Protein AF-0000000068314514 (afdb_homodimer)

Organism: Vitis vinifera (NCBI:txid29760)

Secondary structure (DSSP, 8-state):
-HHHHHHHHHHHHHHTT-SSEEE-HHHHHHHHHHTTT-PPP--TTTTS-S---SSHHHHHHHHHHHHS----TTSTT--HHHHHHHHHHHHHH-TTTT-HHHHTT--HHHHHHHHT-SSPPTTHHHHHHHHHHHHHHHHHHSTT-HHHHHHTTTT-HHHHHHHHHHH-GGG--EEEETTEEEE--HHHHHHHHHHHHHTTTSGGG--TTGGG------SSHHHHHHHTTSEEE-HHHHHHHHTT-B--TTSHHHHHHHHHHHHHHHHHHHHHHHHHSS---HHHHHHHHHHHHHT-TT----B---S--/-HHHHHHHHHHHHHHTT-SSEEE-HHHHHHHHHHTTT-PPP--TTTTS-S---SSHHHHHHHHHHHHS----TTSTT--HHHHHHHHHHHHHH-TTTT-HHHHTT--HHHHHHHHT-SSPPTTHHHHHHHHHHHHHHHHHHSTT-HHHHHHTTTT-HHHHHHHHHHH-GGG--EEEETTEEEE--HHHHHHHHHHHHHTTTSGGG--TTGGG------SSHHHHHHHTTSEEE-HHHHHHHHTT-B--TTSHHHHHHHHHHHHHHHHHHHHHHHHHSS---HHHHHHHHHHHHHT-TT----B---S--

Nearest PDB structures (foldseek):
  7u1o-assembly1_A  TM=9.481E-01  e=1.612E-25  Sphaerobacter thermophilus DSM 20745
  7ulc-assembly1_A  TM=9.510E-01  e=1.864E-25  Sphaerobacter thermophilus DSM 20745
  7u5a-assembly2_B  TM=9.471E-01  e=8.809E-25  Sphaerobacter thermophilus DSM 20745
  7ugk-assembly1_A  TM=9.387E-01  e=2.065E-23  Homo sapiens
  8e73-assembly1_5M  TM=1.475E-01  e=2.859E+00  Vigna radiata

Sequence (618 aa):
MAAMDDVRASSAWVAARSAHVVVDSSGIEKAVEEIQDSIPKVKWDFEGIHYFDNGPLTVQYLFVLDALNFCFWPDKDLSYDHLALGLKEALQNDKSVFDSDRLQKITGPQLRELLKWPRPLPLENERVRLLHEVGLELERSFEGKASKLVESCGKSAANLVALVTRHFPGFRDHSVYKGHQVFLYKRAQIFAADLWGAFEGQGYGEFNDISSITIFADYIVPAVLRQLGVLRYSSDLASIIEANREIGSGSEEEVELRACSIYAVEKMRELLSKKSGNQVLSVELDLWLWSFGIQCQSLQHHRTLSIYYMAAMDDVRASSAWVAARSAHVVVDSSGIEKAVEEIQDSIPKVKWDFEGIHYFDNGPLTVQYLFVLDALNFCFWPDKDLSYDHLALGLKEALQNDKSVFDSDRLQKITGPQLRELLKWPRPLPLENERVRLLHEVGLELERSFEGKASKLVESCGKSAANLVALVTRHFPGFRDHSVYKGHQVFLYKRAQIFAADLWGAFEGQGYGEFNDISSITIFADYIVPAVLRQLGVLRYSSDLASIIEANREIGSGSEEEVELRACSIYAVEKMRELLSKKSGNQVLSVELDLWLWSFGIQCQSLQHHRTLSIYY

Solvent-accessible surface area (backbone atoms only — not comparable to full-atom values): 31736 Å² total; per-residue (Å²): 91,67,55,41,50,42,27,55,52,32,13,43,55,44,48,76,66,44,82,45,40,41,72,34,68,67,20,39,52,50,48,48,56,68,42,66,73,45,77,70,86,68,63,75,64,71,82,68,45,65,62,76,73,91,46,56,66,33,43,39,48,45,51,55,49,37,66,55,57,37,38,42,76,86,39,87,88,49,46,70,64,52,54,41,35,17,52,30,52,38,39,74,75,32,83,60,62,76,34,18,75,47,28,50,64,53,43,59,69,55,51,25,57,50,41,72,42,95,58,88,53,67,61,34,69,54,46,35,51,44,37,23,49,51,11,51,44,24,45,75,74,26,83,34,32,50,43,50,53,57,64,69,25,72,41,28,37,35,39,39,33,44,50,44,38,37,69,35,71,80,35,56,36,57,42,48,55,96,35,34,76,32,43,61,29,24,39,33,46,46,40,47,49,49,36,22,43,73,43,68,50,35,80,91,13,32,42,82,35,57,70,56,43,60,46,58,53,42,50,47,43,44,34,39,34,35,73,55,41,25,34,45,63,32,71,66,54,45,50,36,31,75,66,68,40,76,46,58,47,41,34,69,62,48,47,32,45,27,25,32,39,40,40,45,50,53,51,42,38,53,51,44,20,67,73,56,72,43,92,61,46,36,56,55,52,36,51,37,43,39,57,54,30,76,68,38,83,81,65,66,41,64,41,49,59,37,66,51,48,91,67,56,41,50,42,26,52,53,32,13,42,54,42,48,75,66,45,81,45,41,42,73,35,67,69,20,36,52,50,46,48,57,70,42,65,73,44,79,68,88,68,62,75,62,73,82,67,45,67,65,78,72,91,45,58,65,32,43,38,49,46,51,53,49,38,66,56,56,35,38,42,78,86,39,88,85,50,44,70,63,50,54,41,34,17,52,28,52,41,40,73,75,31,83,60,62,77,34,19,75,47,26,50,64,54,44,58,68,55,50,24,57,51,41,71,42,94,58,87,53,68,62,34,71,54,45,35,51,42,36,23,49,51,12,50,42,25,43,73,75,26,83,35,32,52,44,49,52,57,64,68,26,73,39,27,36,34,38,39,32,44,50,43,38,38,68,35,71,79,36,57,37,56,42,47,56,95,36,35,75,34,41,62,28,21,40,33,45,46,41,47,50,50,34,23,44,75,43,68,47,34,81,91,12,32,41,82,37,57,70,56,43,60,46,57,53,43,52,46,45,44,35,39,34,37,74,56,41,26,34,45,63,32,72,66,55,45,52,38,32,75,65,67,40,77,44,58,45,43,34,69,64,49,48,32,47,30,26,31,42,41,38,45,49,52,52,42,37,52,53,46,21,64,74,57,72,43,93,59,47,38,56,54,52,35,52,37,44,40,56,55,30,76,70,37,84,79,65,66,40,64,42,50,61,38,67,50,50

Foldseek 3Di:
DPQLVQQQVQLVVLQVVADFKHFDPVLLVQLLVVCVLDQDFDALCNVVQAAADLDQLSLLLLLLLLLQPDAQVVPVVGDSSLSRNLSNVLCVVPVCCLFLVNLLPQAQVNSCVSSVHDDGGQPSVSSSVSSNQLSVLCVVPPVRTSLSLLVVQVQALSSSLVSCVVRGVLQQPWAADPNDIHGQSQSSLVSLLSLCRSNVCDDSNPHPPNQSRFARQGFQLLLLCVVSVRMDGDPVLVVCQVVQHADEPRDSSSSNSRSVSRNSLVVSQVVSCVVNVDHDGNSRVNVSSNVVRVVDPPRTTHHYRDSND/DVQLVQQQVQLVVLQVVADFKHFDPVLLVQLLVVCVLDQDFDALCNVVQAAADLDQLSLLLLLLLLLQPDAQVVPVVGDSSLSRNLSNVLCVVPVCCLFLVNLLPQAQVNSCVSSVHDDGGQPSVSSSVSSNLLSVLCVVPPVRTSLSLLVVQVQALSSSLVSCVVRRVLQQPWAADPNDIHGQSQSSLVSLLSLCRSNVCDDSNPHPPNQSRFARQGFQLLLLCVVSVRMDGDPVLVVCQVVQHADEPRDSSSSNSRSVSRNSLVVSQVVSCVVNVDHDGNSRVNVSSNVVRVVDPPRTTHHYRDSND

pLDDT: mean 96.1, std 5.45, range [53.91, 98.94]

InterPro domains:
  IPR019438 Queuosine salvage protein family [PF10343] (50-309)
  IPR019438 Queuosine salvage protein family [PTHR21314] (2-309)

Structure (mmCIF, N/CA/C/O backbone):
data_AF-0000000068314514-model_v1
#
loop_
_entity.id
_entity.type
_entity.pdbx_description
1 polymer "Queuosine 5'-phosphate N-glycosylase/hydrolase"
#
loop_
_atom_site.group_PDB
_atom_site.id
_atom_site.type_symbol
_atom_site.label_atom_id
_atom_site.label_alt_id
_atom_site.label_comp_id
_atom_site.label_asym_id
_atom_site.label_entity_id
_atom_site.label_seq_id
_atom_site.pdbx_PDB_ins_code
_atom_site.Cartn_x
_atom_site.Cartn_y
_atom_site.Cartn_z
_atom_site.occupancy
_atom_site.B_iso_or_equiv
_atom_site.auth_seq_id
_atom_site.auth_comp_id
_atom_site.auth_asym_id
_atom_site.auth_atom_id
_atom_site.pdbx_PDB_model_num
ATOM 1 N N . MET A 1 1 ? 12.133 12.945 -6.594 1 54.38 1 MET A N 1
ATOM 2 C CA . MET A 1 1 ? 11.133 13.617 -7.414 1 54.38 1 MET A CA 1
ATOM 3 C C . MET A 1 1 ? 10.039 12.648 -7.844 1 54.38 1 MET A C 1
ATOM 5 O O . MET A 1 1 ? 8.852 12.961 -7.762 1 54.38 1 MET A O 1
ATOM 9 N N . ALA A 1 2 ? 10.32 11.453 -7.82 1 74.44 2 ALA A N 1
ATOM 10 C CA . ALA A 1 2 ? 9.398 10.508 -8.453 1 74.44 2 ALA A CA 1
ATOM 11 C C . ALA A 1 2 ? 8.227 10.188 -7.543 1 74.44 2 ALA A C 1
ATOM 13 O O . ALA A 1 2 ? 7.07 10.203 -7.977 1 74.44 2 ALA A O 1
ATOM 14 N N . ALA A 1 3 ? 8.43 10.242 -6.277 1 86.25 3 ALA A N 1
ATOM 15 C CA . ALA A 1 3 ? 7.352 9.844 -5.371 1 86.25 3 ALA A CA 1
ATOM 16 C C . ALA A 1 3 ? 6.281 10.93 -5.281 1 86.25 3 ALA A C 1
ATOM 18 O O . ALA A 1 3 ? 5.086 10.633 -5.336 1 86.25 3 ALA A O 1
ATOM 19 N N . MET A 1 4 ? 6.715 12.125 -5.195 1 96.31 4 MET A N 1
ATOM 20 C CA . MET A 1 4 ? 5.758 13.219 -5.031 1 96.31 4 MET A CA 1
ATOM 21 C C . MET A 1 4 ? 5.055 13.523 -6.352 1 96.31 4 MET A C 1
ATOM 23 O O . MET A 1 4 ? 3.902 13.961 -6.359 1 96.31 4 MET A O 1
ATOM 27 N N . ASP A 1 5 ? 5.758 13.258 -7.492 1 96.19 5 ASP A N 1
ATOM 28 C CA . ASP A 1 5 ? 5.098 13.359 -8.789 1 96.19 5 ASP A CA 1
ATOM 29 C C . ASP A 1 5 ? 3.943 12.359 -8.891 1 96.19 5 ASP A C 1
ATOM 31 O O . ASP A 1 5 ? 2.891 12.68 -9.453 1 96.19 5 ASP A O 1
ATOM 35 N N . ASP A 1 6 ? 4.164 11.203 -8.359 1 96.94 6 ASP A N 1
ATOM 36 C CA . ASP A 1 6 ? 3.123 10.188 -8.359 1 96.94 6 ASP A CA 1
ATOM 37 C C . ASP A 1 6 ? 1.922 10.625 -7.527 1 96.94 6 ASP A C 1
ATOM 39 O O . ASP A 1 6 ? 0.774 10.375 -7.902 1 96.94 6 ASP A O 1
ATOM 43 N N . VAL A 1 7 ? 2.189 11.281 -6.402 1 98.56 7 VAL A N 1
ATOM 44 C CA . VAL A 1 7 ? 1.116 11.766 -5.543 1 98.56 7 VAL A CA 1
ATOM 45 C C . VAL A 1 7 ? 0.26 12.773 -6.301 1 98.56 7 VAL A C 1
ATOM 47 O O . VAL A 1 7 ? -0.966 12.648 -6.352 1 98.56 7 VAL A O 1
ATOM 50 N N . ARG A 1 8 ? 0.883 13.734 -6.926 1 98.25 8 ARG A N 1
ATOM 51 C CA . ARG A 1 8 ? 0.164 14.781 -7.645 1 98.25 8 ARG A CA 1
ATOM 52 C C . ARG A 1 8 ? -0.584 14.211 -8.844 1 98.25 8 ARG A C 1
ATOM 54 O O . ARG A 1 8 ? -1.76 14.516 -9.055 1 98.25 8 ARG A O 1
ATOM 61 N N . ALA A 1 9 ? 0.102 13.383 -9.609 1 98 9 ALA A N 1
ATOM 62 C CA . ALA A 1 9 ? -0.474 12.859 -10.844 1 98 9 ALA A CA 1
ATOM 63 C C . ALA A 1 9 ? -1.658 11.945 -10.555 1 98 9 ALA A C 1
ATOM 65 O O . ALA A 1 9 ? -2.688 12.016 -11.234 1 98 9 ALA A O 1
ATOM 66 N N . SER A 1 10 ? -1.53 11.055 -9.578 1 98.56 10 SER A N 1
ATOM 67 C CA . SER A 1 10 ? -2.617 10.125 -9.281 1 98.56 10 SER A CA 1
ATOM 68 C C . SER A 1 10 ? -3.791 10.836 -8.625 1 98.56 10 SER A C 1
ATOM 70 O O . SER A 1 10 ? -4.949 10.477 -8.852 1 98.56 10 SER A O 1
ATOM 72 N N . SER A 1 11 ? -3.51 11.852 -7.793 1 98.75 11 SER A N 1
ATOM 73 C CA . SER A 1 11 ? -4.594 12.633 -7.199 1 98.75 11 SER A CA 1
ATOM 74 C C . SER A 1 11 ? -5.379 13.383 -8.266 1 98.75 11 SER A C 1
ATOM 76 O O . SER A 1 11 ? -6.609 13.445 -8.211 1 98.75 11 SER A O 1
ATOM 78 N N . ALA A 1 12 ? -4.664 13.977 -9.188 1 98.69 12 ALA A N 1
ATOM 79 C CA . ALA A 1 12 ? -5.32 14.672 -10.297 1 98.69 12 ALA A CA 1
ATOM 80 C C . ALA A 1 12 ? -6.156 13.703 -11.125 1 98.69 12 ALA A C 1
ATOM 82 O O . ALA A 1 12 ? -7.246 14.055 -11.586 1 98.69 12 ALA A O 1
ATOM 83 N N . TRP A 1 13 ? -5.648 12.547 -11.359 1 98.62 13 TRP A N 1
ATOM 84 C CA . TRP A 1 13 ? -6.367 11.516 -12.109 1 98.62 13 TRP A CA 1
ATOM 85 C C . TRP A 1 13 ? -7.684 11.164 -11.422 1 98.62 13 TRP A C 1
ATOM 87 O O . TRP A 1 13 ? -8.719 11.047 -12.086 1 98.62 13 TRP A O 1
ATOM 97 N N . VAL A 1 14 ? -7.668 11.016 -10.125 1 98.81 14 VAL A N 1
ATOM 98 C CA . VAL A 1 14 ? -8.867 10.711 -9.352 1 98.81 14 VAL A CA 1
ATOM 99 C C . VAL A 1 14 ? -9.852 11.883 -9.438 1 98.81 14 VAL A C 1
ATOM 101 O O . VAL A 1 14 ? -11.039 11.68 -9.688 1 98.81 14 VAL A O 1
ATOM 104 N N . ALA A 1 15 ? -9.328 13.07 -9.258 1 98.81 15 ALA A N 1
ATOM 105 C CA . ALA A 1 15 ? -10.18 14.258 -9.258 1 98.81 15 ALA A CA 1
ATOM 106 C C . ALA A 1 15 ? -10.938 14.383 -10.578 1 98.81 15 ALA A C 1
ATOM 108 O O . ALA A 1 15 ? -12.078 14.844 -10.602 1 98.81 15 ALA A O 1
ATOM 109 N N . ALA A 1 16 ? -10.328 13.984 -11.648 1 98.56 16 ALA A N 1
ATOM 110 C CA . ALA A 1 16 ? -10.93 14.094 -12.977 1 98.56 16 ALA A CA 1
ATOM 111 C C . ALA A 1 16 ? -12 13.031 -13.18 1 98.56 16 ALA A C 1
ATOM 113 O O . ALA A 1 16 ? -12.805 13.117 -14.117 1 98.56 16 ALA A O 1
ATOM 114 N N . ARG A 1 17 ? -12.141 12.055 -12.281 1 98.38 17 ARG A N 1
ATOM 115 C CA . ARG A 1 17 ? -13.031 10.922 -12.508 1 98.38 17 ARG A CA 1
ATOM 116 C C . ARG A 1 17 ? -13.938 10.688 -11.312 1 98.38 17 ARG A C 1
ATOM 118 O O . ARG A 1 17 ? -14.766 9.773 -11.312 1 98.38 17 ARG A O 1
ATOM 125 N N . SER A 1 18 ? -13.789 11.516 -10.328 1 98.56 18 SER A N 1
ATOM 126 C CA . SER A 1 18 ? -14.5 11.344 -9.062 1 98.56 18 SER A CA 1
ATOM 127 C C . SER A 1 18 ? -16 11.516 -9.25 1 98.56 18 SER A C 1
ATOM 129 O O . SER A 1 18 ? -16.453 12.289 -10.102 1 98.56 18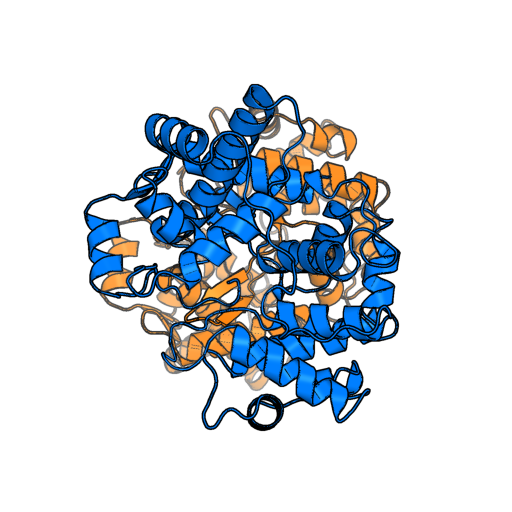 SER A O 1
ATOM 131 N N . ALA A 1 19 ? -16.766 10.766 -8.461 1 98.38 19 ALA A N 1
ATOM 132 C CA . ALA A 1 19 ? -18.219 10.797 -8.531 1 98.38 19 ALA A CA 1
ATOM 133 C C . ALA A 1 19 ? -18.828 11.344 -7.238 1 98.38 19 ALA A C 1
ATOM 135 O O . ALA A 1 19 ? -19.906 11.93 -7.246 1 98.38 19 ALA A O 1
ATOM 136 N N . HIS A 1 20 ? -18.172 11.227 -6.145 1 98.75 20 HIS A N 1
ATOM 137 C CA . HIS A 1 20 ? -18.734 11.555 -4.836 1 98.75 20 HIS A CA 1
ATOM 138 C C . HIS A 1 20 ? -18.188 12.883 -4.32 1 98.75 20 HIS A C 1
ATOM 140 O O . HIS A 1 20 ? -18.797 13.516 -3.455 1 98.75 20 HIS A O 1
ATOM 146 N N . VAL A 1 21 ? -17.016 13.305 -4.785 1 98.88 21 VAL A N 1
ATOM 147 C CA . VAL A 1 21 ? -16.359 14.531 -4.371 1 98.88 21 VAL A CA 1
ATOM 148 C C . VAL A 1 21 ? -16.016 15.375 -5.598 1 98.88 21 VAL A C 1
ATOM 150 O O . VAL A 1 21 ? -15.391 14.883 -6.543 1 98.88 21 VAL A O 1
ATOM 153 N N . VAL A 1 22 ? -16.391 16.578 -5.547 1 98.62 22 VAL A N 1
ATOM 154 C CA . VAL A 1 22 ? -16.125 17.484 -6.672 1 98.62 22 VAL A CA 1
ATOM 155 C C . VAL A 1 22 ? -15.273 18.656 -6.199 1 98.62 22 VAL A C 1
ATOM 157 O O . VAL A 1 22 ? -15.547 19.25 -5.152 1 98.62 22 VAL A O 1
ATOM 160 N N . VAL A 1 23 ? -14.203 18.938 -6.922 1 98.75 23 VAL A N 1
ATOM 161 C CA . VAL A 1 23 ? -13.422 20.156 -6.691 1 98.75 23 VAL A CA 1
ATOM 162 C C . VAL A 1 23 ? -14.055 21.328 -7.438 1 98.75 23 VAL A C 1
ATOM 164 O O . VAL A 1 23 ? -14.102 21.328 -8.672 1 98.75 23 VAL A O 1
ATOM 167 N N . ASP A 1 24 ? -14.508 22.297 -6.73 1 98.12 24 ASP A N 1
ATOM 168 C CA . ASP A 1 24 ? -15.25 23.422 -7.293 1 98.12 24 ASP A CA 1
ATOM 169 C C . ASP A 1 24 ? -14.32 24.594 -7.578 1 98.12 24 ASP A C 1
ATOM 171 O O . ASP A 1 24 ? -13.867 25.281 -6.652 1 98.12 24 ASP A O 1
ATOM 175 N N . SER A 1 25 ? -14.125 24.984 -8.812 1 96.69 25 SER A N 1
ATOM 176 C CA . SER A 1 25 ? -13.234 26.062 -9.211 1 96.69 25 SER A CA 1
ATOM 177 C C . SER A 1 25 ? -13.695 27.406 -8.641 1 96.69 25 SER A C 1
ATOM 179 O O . SER A 1 25 ? -12.875 28.25 -8.273 1 96.69 25 SER A O 1
ATOM 181 N N . SER A 1 26 ? -14.969 27.609 -8.656 1 97.25 26 SER A N 1
ATOM 182 C CA . SER A 1 26 ? -15.484 28.844 -8.094 1 97.25 26 SER A CA 1
ATOM 183 C C . SER A 1 26 ? -15.203 28.938 -6.598 1 97.25 26 SER A C 1
ATOM 185 O O . SER A 1 26 ? -14.93 30.016 -6.07 1 97.25 26 SER A O 1
ATOM 187 N N . GLY A 1 27 ? -15.305 27.766 -5.93 1 96.69 27 GLY A N 1
ATOM 188 C CA . GLY A 1 27 ? -14.953 27.719 -4.523 1 96.69 27 GLY A CA 1
ATOM 189 C C . GLY A 1 27 ? -13.492 28.031 -4.262 1 96.69 27 GLY A C 1
ATOM 190 O O . GLY A 1 27 ? -13.156 28.688 -3.275 1 96.69 27 GLY A O 1
ATOM 191 N N . ILE A 1 28 ? -12.688 27.594 -5.133 1 96.38 28 ILE A N 1
ATOM 192 C CA . ILE A 1 28 ? -11.258 27.844 -5.027 1 96.38 28 ILE A CA 1
ATOM 193 C C . ILE A 1 28 ? -10.992 29.344 -5.164 1 96.38 28 ILE A C 1
ATOM 195 O O . ILE A 1 28 ? -10.25 29.922 -4.367 1 96.38 28 ILE A O 1
ATOM 199 N N . GLU A 1 29 ? -11.602 29.938 -6.156 1 95.06 29 GLU A N 1
ATOM 200 C CA . GLU A 1 29 ? -11.422 31.375 -6.387 1 95.06 29 GLU A CA 1
ATOM 201 C C . GLU A 1 29 ? -11.883 32.188 -5.184 1 95.06 29 GLU A C 1
ATOM 203 O O . GLU A 1 29 ? -11.188 33.125 -4.746 1 95.06 29 GLU A O 1
ATOM 208 N N . LYS A 1 30 ? -12.969 31.828 -4.691 1 94.19 30 LYS A N 1
ATOM 209 C CA . LYS A 1 30 ? -13.516 32.531 -3.535 1 94.19 30 LYS A CA 1
ATOM 210 C C . LYS A 1 30 ? -12.609 32.375 -2.314 1 94.19 30 LYS A C 1
ATOM 212 O O . LYS A 1 30 ? -12.375 33.344 -1.583 1 94.19 30 LYS A O 1
ATOM 217 N N . ALA A 1 31 ? -12.188 31.141 -2.076 1 91.81 31 ALA A N 1
ATOM 218 C CA . ALA A 1 31 ? -11.312 30.859 -0.938 1 91.81 31 ALA A CA 1
ATOM 219 C C . ALA A 1 31 ? -10.016 31.672 -1.041 1 91.81 31 ALA A C 1
ATOM 221 O O . ALA A 1 31 ? -9.531 32.219 -0.045 1 91.81 31 ALA A O 1
ATOM 222 N N . VAL A 1 32 ? -9.484 31.719 -2.203 1 91.38 32 VAL A N 1
ATOM 223 C CA . VAL A 1 32 ? -8.227 32.406 -2.441 1 91.38 32 VAL A CA 1
ATOM 224 C C . VAL A 1 32 ? -8.438 33.938 -2.26 1 91.38 32 VAL A C 1
ATOM 226 O O . VAL A 1 32 ? -7.57 34.625 -1.727 1 91.38 32 VAL A O 1
ATOM 229 N N . GLU A 1 33 ? -9.562 34.406 -2.723 1 88.94 33 GLU A N 1
ATOM 230 C CA . GLU A 1 33 ? -9.883 35.812 -2.547 1 88.94 33 GLU A CA 1
ATOM 231 C C . GLU A 1 33 ? -10.031 36.156 -1.069 1 88.94 33 GLU A C 1
ATOM 233 O O . GLU A 1 33 ? -9.602 37.25 -0.636 1 88.94 33 GLU A O 1
ATOM 238 N N . GLU A 1 34 ? -10.617 35.281 -0.402 1 83.62 34 GLU A N 1
ATOM 239 C CA . GLU A 1 34 ? -10.867 35.531 1.017 1 83.62 34 GLU A CA 1
ATOM 240 C C . GLU A 1 34 ? -9.562 35.562 1.808 1 83.62 34 GLU A C 1
ATOM 242 O O . GLU A 1 34 ? -9.453 36.25 2.811 1 83.62 34 GLU A O 1
ATOM 247 N N . ILE A 1 35 ? -8.602 34.844 1.373 1 78.81 35 ILE A N 1
ATOM 248 C CA . ILE A 1 35 ? -7.348 34.781 2.121 1 78.81 35 ILE A CA 1
ATOM 249 C C . ILE A 1 35 ? -6.434 35.906 1.7 1 78.81 35 ILE A C 1
ATOM 251 O O . ILE A 1 35 ? -5.359 36.125 2.275 1 78.81 35 ILE A O 1
ATOM 255 N N . GLN A 1 36 ? -7.035 36.938 1.075 1 69.12 36 GLN A N 1
ATOM 256 C CA . GLN A 1 36 ? -6.438 38.219 0.694 1 69.12 36 GLN A CA 1
ATOM 257 C C . GLN A 1 36 ? -4.965 38.062 0.331 1 69.12 36 GLN A C 1
ATOM 259 O O . GLN A 1 36 ? -4.109 38.781 0.835 1 69.12 36 GLN A O 1
ATOM 264 N N . ASP A 1 37 ? -4.633 37.281 -0.385 1 62.59 37 ASP A N 1
ATOM 265 C CA . ASP A 1 37 ? -3.361 37 -1.05 1 62.59 37 ASP A CA 1
ATOM 266 C C . ASP A 1 37 ? -2.277 36.656 -0.037 1 62.59 37 ASP A C 1
ATOM 268 O O . ASP A 1 37 ? -1.086 36.719 -0.346 1 62.59 37 ASP A O 1
ATOM 272 N N . SER A 1 38 ? -2.756 36.562 1.244 1 70.12 38 SER A N 1
ATOM 273 C CA . SER A 1 38 ? -1.714 36.125 2.168 1 70.12 38 SER A CA 1
ATOM 274 C C . SER A 1 38 ? -2.199 34.969 3.045 1 70.12 38 SER A C 1
ATOM 276 O O . SER A 1 38 ? -3.236 35.094 3.703 1 70.12 38 SER A O 1
ATOM 278 N N . ILE A 1 39 ? -1.51 33.938 2.953 1 77.5 39 ILE A N 1
ATOM 279 C CA . ILE A 1 39 ? -1.777 32.812 3.82 1 77.5 39 ILE A CA 1
ATOM 280 C C . ILE A 1 39 ? -1.353 33.125 5.25 1 77.5 39 ILE A C 1
ATOM 282 O O . ILE A 1 39 ? -0.229 33.594 5.48 1 77.5 39 ILE A O 1
ATOM 286 N N . PRO A 1 40 ? -2.279 33.031 6.156 1 77.56 40 PRO A N 1
ATOM 287 C CA . PRO A 1 40 ? -1.856 33.25 7.543 1 77.56 40 PRO A CA 1
ATOM 288 C C . PRO A 1 40 ? -0.672 32.375 7.938 1 77.56 40 PRO A C 1
ATOM 290 O O . PRO A 1 40 ? -0.664 31.172 7.641 1 77.56 40 PRO A O 1
ATOM 293 N N . LYS A 1 41 ? 0.331 33.031 8.391 1 81.75 41 LYS A N 1
ATOM 294 C CA . LYS A 1 41 ? 1.512 32.281 8.805 1 81.75 41 LYS A CA 1
ATOM 295 C C . LYS A 1 41 ? 1.269 31.562 10.133 1 81.75 41 LYS A C 1
ATOM 297 O O . LYS A 1 41 ? 0.879 32.188 11.117 1 81.75 41 LYS A O 1
ATOM 302 N N . VAL A 1 42 ? 1.34 30.281 10.047 1 83.44 42 VAL A N 1
ATOM 303 C CA . VAL A 1 42 ? 1.221 29.453 11.242 1 83.44 42 VAL A CA 1
ATOM 304 C C . VAL A 1 42 ? 2.541 28.734 11.508 1 83.44 42 VAL A C 1
ATOM 306 O O . VAL A 1 42 ? 3.107 28.109 10.609 1 83.44 42 VAL A O 1
ATOM 309 N N . LYS A 1 43 ? 3.004 28.891 12.789 1 87.19 43 LYS A N 1
ATOM 310 C CA . LYS A 1 43 ? 4.238 28.203 13.156 1 87.19 43 LYS A CA 1
ATOM 311 C C . LYS A 1 43 ? 4 26.703 13.328 1 87.19 43 LYS A C 1
ATOM 313 O O . LYS A 1 43 ? 2.918 26.281 13.75 1 87.19 43 LYS A O 1
ATOM 318 N N . TRP A 1 44 ? 5.023 25.922 13.102 1 86 44 TRP A N 1
ATOM 319 C CA . TRP A 1 44 ? 4.941 24.469 13.234 1 86 44 TRP A CA 1
ATOM 320 C C . TRP A 1 44 ? 4.496 24.078 14.641 1 86 44 TRP A C 1
ATOM 322 O O . TRP A 1 44 ? 3.562 23.297 14.805 1 86 44 TRP A O 1
ATOM 332 N N . ASP A 1 45 ? 5.141 24.609 15.656 1 89.31 45 ASP A N 1
ATOM 333 C CA . ASP A 1 45 ? 4.797 24.297 17.047 1 89.31 45 ASP A CA 1
ATOM 334 C C . ASP A 1 45 ? 4.023 25.438 17.703 1 89.31 45 ASP A C 1
ATOM 336 O O . ASP A 1 45 ? 4.387 25.891 18.781 1 89.31 45 ASP A O 1
ATOM 340 N N . PHE A 1 46 ? 2.879 25.812 17.047 1 82.81 46 PHE A N 1
ATOM 341 C CA . PHE A 1 46 ? 2.094 26.953 17.516 1 82.81 46 PHE A CA 1
ATOM 342 C C . PHE A 1 46 ? 1.399 26.609 18.844 1 82.81 46 PHE A C 1
ATOM 344 O O . PHE A 1 46 ? 1.079 27.516 19.625 1 82.81 46 PHE A O 1
ATOM 351 N N . GLU A 1 47 ? 1.251 25.375 19.172 1 87.56 47 GLU A N 1
ATOM 352 C CA . GLU A 1 47 ? 0.598 24.969 20.422 1 87.56 47 GLU A CA 1
ATOM 353 C C . GLU A 1 47 ? 1.618 24.719 21.516 1 87.56 47 GLU A C 1
ATOM 355 O O . GLU A 1 47 ? 1.254 24.609 22.688 1 87.56 47 GLU A O 1
ATOM 360 N N . GLY A 1 48 ? 2.838 24.547 21.156 1 92 48 GLY A N 1
ATOM 361 C CA . GLY A 1 48 ? 3.9 24.344 22.141 1 92 48 GLY A CA 1
ATOM 362 C C . GLY A 1 48 ? 3.891 22.938 22.734 1 92 48 GLY A C 1
ATOM 363 O O . GLY A 1 48 ? 4.266 22.75 23.891 1 92 48 GLY A O 1
ATOM 364 N N . ILE A 1 49 ? 3.537 22 21.922 1 95.38 49 ILE A N 1
ATOM 365 C CA . ILE A 1 49 ? 3.287 20.672 22.484 1 95.38 49 ILE A CA 1
ATOM 366 C C . ILE A 1 49 ? 4.348 19.703 22 1 95.38 49 ILE A C 1
ATOM 368 O O . ILE A 1 49 ? 4.383 18.547 22.422 1 95.38 49 ILE A O 1
ATOM 372 N N . HIS A 1 50 ? 5.262 20.141 21.141 1 97.81 50 HIS A N 1
ATOM 373 C CA . HIS A 1 50 ? 6.219 19.219 20.547 1 97.81 50 HIS A CA 1
ATOM 374 C C . HIS A 1 50 ? 7.57 19.297 21.25 1 97.81 50 HIS A C 1
ATOM 376 O O . HIS A 1 50 ? 7.969 20.359 21.719 1 97.81 50 HIS A O 1
ATOM 382 N N . TYR A 1 51 ? 8.258 18.219 21.344 1 98 51 TYR A N 1
ATOM 383 C CA . TYR A 1 51 ? 9.641 18.156 21.797 1 98 51 TYR A CA 1
ATOM 384 C C . TYR A 1 51 ? 10.578 18.797 20.781 1 98 51 TYR A C 1
ATOM 386 O O . TYR A 1 51 ? 10.406 18.609 19.578 1 98 51 TYR A O 1
ATOM 394 N N . PHE A 1 52 ? 11.531 19.547 21.281 1 97.62 52 PHE A N 1
ATOM 395 C CA . PHE A 1 52 ? 12.547 20.109 20.406 1 97.62 52 PHE A CA 1
ATOM 396 C C . PHE A 1 52 ? 13.844 20.375 21.172 1 97.62 52 PHE A C 1
ATOM 398 O O . PHE A 1 52 ? 13.836 21.062 22.188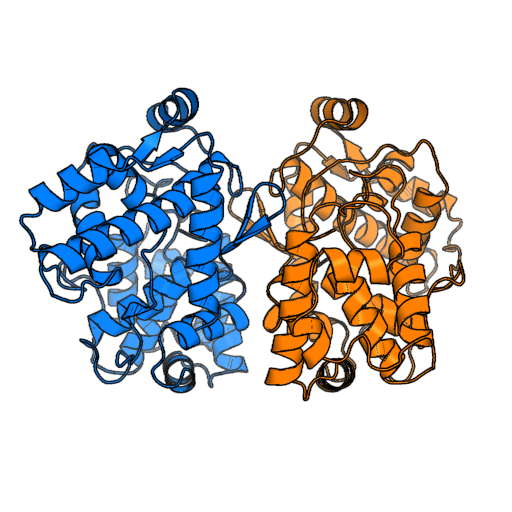 1 97.62 52 PHE A O 1
ATOM 405 N N . ASP A 1 53 ? 14.984 19.844 20.641 1 97.25 53 ASP A N 1
ATOM 406 C CA . ASP A 1 53 ? 16.281 20.094 21.266 1 97.25 53 ASP A CA 1
ATOM 407 C C . ASP A 1 53 ? 17.312 20.516 20.219 1 97.25 53 ASP A C 1
ATOM 409 O O . ASP A 1 53 ? 18.516 20.531 20.484 1 97.25 53 ASP A O 1
ATOM 413 N N . ASN A 1 54 ? 16.844 20.734 18.969 1 96.56 54 ASN A N 1
ATOM 414 C CA . ASN A 1 54 ? 17.703 21.094 17.844 1 96.56 54 ASN A CA 1
ATOM 415 C C . ASN A 1 54 ? 18.75 20.016 17.578 1 96.56 54 ASN A C 1
ATOM 417 O O . ASN A 1 54 ? 19.875 20.328 17.188 1 96.56 54 ASN A O 1
ATOM 421 N N . GLY A 1 55 ? 18.453 18.812 17.859 1 97.25 55 GLY A N 1
ATOM 422 C CA . GLY A 1 55 ? 19.375 17.703 17.703 1 97.25 55 GLY A CA 1
ATOM 423 C C . GLY A 1 55 ? 18.703 16.422 17.234 1 97.25 55 GLY A C 1
ATOM 424 O O . GLY A 1 55 ? 17.547 16.453 16.797 1 97.25 55 GLY A O 1
ATOM 425 N N . PRO A 1 56 ? 19.438 15.344 17.234 1 98.12 56 PRO A N 1
ATOM 426 C CA . PRO A 1 56 ? 18.938 14.078 16.672 1 98.12 56 PRO A CA 1
ATOM 427 C C . PRO A 1 56 ? 17.766 13.508 17.453 1 98.12 56 PRO A C 1
ATOM 429 O O . PRO A 1 56 ? 16.969 12.742 16.906 1 98.12 56 PRO A O 1
ATOM 432 N N . LEU A 1 57 ? 17.656 13.844 18.703 1 98.38 57 LEU A N 1
ATOM 433 C CA . LEU A 1 57 ? 16.547 13.32 19.484 1 98.38 57 LEU A CA 1
ATOM 434 C C . LEU A 1 57 ? 15.219 13.898 18.984 1 98.38 57 LEU A C 1
ATOM 436 O O . LEU A 1 57 ? 14.188 13.227 19.047 1 98.38 57 LEU A O 1
ATOM 440 N N . THR A 1 58 ? 15.242 15.203 18.531 1 98.69 58 THR A N 1
ATOM 441 C CA . THR A 1 58 ? 14.062 15.773 17.906 1 98.69 58 THR A CA 1
ATOM 442 C C . THR A 1 58 ? 13.664 14.969 16.672 1 98.69 58 THR A C 1
ATOM 444 O O . THR A 1 58 ? 12.477 14.711 16.453 1 98.69 58 THR A O 1
ATOM 447 N N . VAL A 1 59 ? 14.625 14.539 15.891 1 98.88 59 VAL A N 1
ATOM 448 C CA . VAL A 1 59 ? 14.359 13.758 14.68 1 98.88 59 VAL A CA 1
ATOM 449 C C . VAL A 1 59 ? 13.719 12.422 15.062 1 98.88 59 VAL A C 1
ATOM 451 O O . VAL A 1 59 ? 12.742 11.992 14.43 1 98.88 59 VAL A O 1
ATOM 454 N N . GLN A 1 60 ? 14.273 11.805 16.094 1 98.88 60 GLN A N 1
ATOM 455 C CA . GLN A 1 60 ? 13.742 10.531 16.578 1 98.88 60 GLN A CA 1
ATOM 456 C C . GLN A 1 60 ? 12.312 10.68 17.078 1 98.88 60 GLN A C 1
ATOM 458 O O . GLN A 1 60 ? 11.445 9.859 16.766 1 98.88 60 GLN A O 1
ATOM 463 N N . TYR A 1 61 ? 12.07 11.703 17.844 1 98.81 61 TYR A N 1
ATOM 464 C CA . TYR A 1 61 ? 10.758 12.031 18.375 1 98.81 61 TYR A CA 1
ATOM 465 C C . TYR A 1 61 ? 9.742 12.219 17.25 1 98.81 61 TYR A C 1
ATOM 467 O O . TYR A 1 61 ? 8.656 11.633 17.281 1 98.81 61 TYR A O 1
ATOM 475 N N . LEU A 1 62 ? 10.117 12.977 16.25 1 98.88 62 LEU A N 1
ATOM 476 C CA . LEU A 1 62 ? 9.195 13.273 15.156 1 98.88 62 LEU A CA 1
ATOM 477 C C . LEU A 1 62 ? 8.859 12.016 14.367 1 98.88 62 LEU A C 1
ATOM 479 O O . LEU A 1 62 ? 7.73 11.844 13.914 1 98.88 62 LEU A O 1
ATOM 483 N N . PHE A 1 63 ? 9.859 11.164 14.195 1 98.94 63 PHE A N 1
ATOM 484 C CA . PHE A 1 63 ? 9.617 9.945 13.445 1 98.94 63 PHE A CA 1
ATOM 485 C C . PHE A 1 63 ? 8.648 9.031 14.188 1 98.94 63 PHE A C 1
ATOM 487 O O . PHE A 1 63 ? 7.746 8.453 13.578 1 98.94 63 PHE A O 1
ATOM 494 N N . VAL A 1 64 ? 8.805 8.898 15.484 1 98.94 64 VAL A N 1
ATOM 495 C CA . VAL A 1 64 ? 7.902 8.102 16.312 1 98.94 64 VAL A CA 1
ATOM 496 C C . VAL A 1 64 ? 6.512 8.734 16.312 1 98.94 64 VAL A C 1
ATOM 498 O O . VAL A 1 64 ? 5.508 8.031 16.156 1 98.94 64 VAL A O 1
ATOM 501 N N . LEU A 1 65 ? 6.461 10.039 16.484 1 98.81 65 LEU A N 1
ATOM 502 C CA . LEU A 1 65 ? 5.207 10.781 16.484 1 98.81 65 LEU A CA 1
ATOM 503 C C . LEU A 1 65 ? 4.422 10.531 15.195 1 98.81 65 LEU A C 1
ATOM 505 O O . LEU A 1 65 ? 3.232 10.203 15.25 1 98.81 65 LEU A O 1
ATOM 509 N N . ASP A 1 66 ? 5.102 10.656 14.086 1 98.75 66 ASP A N 1
ATOM 510 C CA . ASP A 1 66 ? 4.422 10.562 12.797 1 98.75 66 ASP A CA 1
ATOM 511 C C . ASP A 1 66 ? 4.086 9.109 12.461 1 98.75 66 ASP A C 1
ATOM 513 O O . ASP A 1 66 ? 3.188 8.852 11.656 1 98.75 66 ASP A O 1
ATOM 517 N N . ALA A 1 67 ? 4.801 8.133 13.07 1 98.81 67 ALA A N 1
ATOM 518 C CA . ALA A 1 67 ? 4.43 6.73 12.93 1 98.81 67 ALA A CA 1
ATOM 519 C C . ALA A 1 67 ? 3.109 6.438 13.633 1 98.81 67 ALA A C 1
ATOM 521 O O . ALA A 1 67 ? 2.354 5.559 13.211 1 98.81 67 ALA A O 1
ATOM 522 N N . LEU A 1 68 ? 2.809 7.234 14.648 1 98.75 68 LEU A N 1
ATOM 523 C CA . LEU A 1 68 ? 1.651 6.977 15.492 1 98.75 68 LEU A CA 1
ATOM 524 C C . LEU A 1 68 ? 0.52 7.949 15.188 1 98.75 68 LEU A C 1
ATOM 526 O O . LEU A 1 68 ? -0.547 7.887 15.797 1 98.75 68 LEU A O 1
ATOM 530 N N . ASN A 1 69 ? 0.705 8.812 14.172 1 98.31 69 ASN A N 1
ATOM 531 C CA . ASN A 1 69 ? -0.19 9.938 13.898 1 98.31 69 ASN A CA 1
ATOM 532 C C . ASN A 1 69 ? -1.362 9.508 13.016 1 98.31 69 ASN A C 1
ATOM 534 O O . ASN A 1 69 ? -1.455 9.922 11.859 1 98.31 69 ASN A O 1
ATOM 538 N N . PHE A 1 70 ? -2.293 8.711 13.672 1 98.38 70 PHE A N 1
ATOM 539 C CA . PHE A 1 70 ? -3.441 8.297 12.883 1 98.38 70 PHE A CA 1
ATOM 540 C C . PHE A 1 70 ? -4.629 7.957 13.773 1 98.38 70 PHE A C 1
ATOM 542 O O . PHE A 1 70 ? -4.449 7.605 14.945 1 98.38 70 PHE A O 1
ATOM 549 N N . CYS A 1 71 ? -5.805 8.117 13.305 1 97.38 71 CYS A N 1
ATOM 550 C CA . CYS A 1 71 ? -7.066 7.539 13.75 1 97.38 71 CYS A CA 1
ATOM 551 C C . CYS A 1 71 ? -7.375 7.953 15.188 1 97.38 71 CYS A C 1
ATOM 553 O O . CYS A 1 71 ? -7.527 7.102 16.062 1 97.38 71 CYS A O 1
ATOM 555 N N . PHE A 1 72 ? -7.73 9.203 15.453 1 96.88 72 PHE A N 1
ATOM 556 C CA . PHE A 1 72 ? -8.008 9.711 16.797 1 96.88 72 PHE A CA 1
ATOM 557 C C . PHE A 1 72 ? -9.508 9.742 17.062 1 96.88 72 PHE A C 1
ATOM 559 O O . PHE A 1 72 ? -9.938 9.648 18.219 1 96.88 72 PHE A O 1
ATOM 566 N N . TRP A 1 73 ? -10.391 9.711 16.078 1 95.44 73 TRP A N 1
ATOM 567 C CA . TRP A 1 73 ? -11.805 10.055 16.156 1 95.44 73 TRP A CA 1
ATOM 568 C C . TRP A 1 73 ? -12.578 9 16.938 1 95.44 73 TRP A C 1
ATOM 570 O O . TRP A 1 73 ? -13.641 9.289 17.5 1 95.44 73 TRP A O 1
ATOM 580 N N . PRO A 1 74 ? -12.07 7.723 17.031 1 97.19 74 PRO A N 1
ATOM 581 C CA . PRO A 1 74 ? -12.867 6.73 17.75 1 97.19 74 PRO A CA 1
ATOM 582 C C . PRO A 1 74 ? -12.93 7.016 19.25 1 97.19 74 PRO A C 1
ATOM 584 O O . PRO A 1 74 ? -13.812 6.504 19.938 1 97.19 74 PRO A O 1
ATOM 587 N N . ASP A 1 75 ? -11.977 7.684 19.797 1 97.31 75 ASP A N 1
ATOM 588 C CA . ASP A 1 75 ? -11.977 8.141 21.172 1 97.31 75 ASP A CA 1
ATOM 589 C C . ASP A 1 75 ? -12.164 9.656 21.25 1 97.31 75 ASP A C 1
ATOM 591 O O . ASP A 1 75 ? -11.219 10.414 21.016 1 97.31 75 ASP A O 1
ATOM 595 N N . LYS A 1 76 ? -13.305 10.125 21.656 1 93.12 76 LYS A N 1
ATOM 596 C CA . LYS A 1 76 ? -13.688 11.531 21.594 1 93.12 76 LYS A CA 1
ATOM 597 C C . LYS A 1 76 ? -12.758 12.391 22.469 1 93.12 76 LYS A C 1
ATOM 599 O O . LYS A 1 76 ? -12.625 13.594 22.234 1 93.12 76 LYS A O 1
ATOM 604 N N . ASP A 1 77 ? -12.086 11.734 23.375 1 96 77 ASP A N 1
ATOM 605 C CA . ASP A 1 77 ? -11.227 12.484 24.297 1 96 77 ASP A CA 1
ATOM 606 C C . ASP A 1 77 ? -9.781 12.516 23.781 1 96 77 ASP A C 1
ATOM 608 O O . ASP A 1 77 ? -8.953 13.273 24.297 1 96 77 ASP A O 1
ATOM 612 N N . LEU A 1 78 ? -9.484 11.664 22.828 1 96.56 78 LEU A N 1
ATOM 613 C CA . LEU A 1 78 ? -8.117 11.555 22.312 1 96.56 78 LEU A CA 1
ATOM 614 C C . LEU A 1 78 ? -7.902 12.516 21.141 1 96.56 78 LEU A C 1
ATOM 616 O O . LEU A 1 78 ? -8.719 12.57 20.219 1 96.56 78 LEU A O 1
ATOM 620 N N . SER A 1 79 ? -6.895 13.234 21.141 1 94.94 79 SER A N 1
ATOM 621 C CA . SER A 1 79 ? -6.508 14.117 20.047 1 94.94 79 SER A CA 1
ATOM 622 C C . SER A 1 79 ? -5.016 14.008 19.75 1 94.94 79 SER A C 1
ATOM 624 O O . SER A 1 79 ? -4.273 13.367 20.5 1 94.94 79 SER A O 1
ATOM 626 N N . TYR A 1 80 ? -4.621 14.594 18.719 1 95.44 80 TYR A N 1
ATOM 627 C CA . TYR A 1 80 ? -3.219 14.688 18.328 1 95.44 80 TYR A CA 1
ATOM 628 C C . TYR A 1 80 ? -2.383 15.281 19.453 1 95.44 80 TYR A C 1
ATOM 630 O O . TYR A 1 80 ? -1.249 14.852 19.688 1 95.44 80 TYR A O 1
ATOM 638 N N . ASP A 1 81 ? -2.924 16.219 20.125 1 95.69 81 ASP A N 1
ATOM 639 C CA . ASP A 1 81 ? -2.201 16.891 21.203 1 95.69 81 ASP A CA 1
ATOM 640 C C . ASP A 1 81 ? -1.801 15.922 22.297 1 95.69 81 ASP A C 1
ATOM 642 O O . ASP A 1 81 ? -0.713 16.031 22.875 1 95.69 81 ASP A O 1
ATOM 646 N N . HIS A 1 82 ? -2.699 15.031 22.609 1 97.12 82 HIS A N 1
ATOM 647 C CA . HIS A 1 82 ? -2.406 14.039 23.625 1 97.12 82 HIS A CA 1
ATOM 648 C C . HIS A 1 82 ? -1.231 13.156 23.219 1 97.12 82 HIS A C 1
ATOM 650 O O . HIS A 1 82 ? -0.384 12.82 24.062 1 97.12 82 HIS A O 1
ATOM 656 N N . LEU A 1 83 ? -1.198 12.797 21.969 1 98.31 83 LEU A N 1
ATOM 657 C CA . LEU A 1 83 ? -0.096 11.984 21.469 1 98.31 83 LEU A CA 1
ATOM 658 C C . LEU A 1 83 ? 1.216 12.766 21.516 1 98.31 83 LEU A C 1
ATOM 660 O O . LEU A 1 83 ? 2.211 12.273 22.047 1 98.31 83 LEU A O 1
ATOM 664 N N . ALA A 1 84 ? 1.219 13.961 20.922 1 98.19 84 ALA A N 1
ATOM 665 C CA . ALA A 1 84 ? 2.422 14.781 20.828 1 98.19 84 ALA A CA 1
ATOM 666 C C . ALA A 1 84 ? 2.973 15.117 22.219 1 98.19 84 ALA A C 1
ATOM 668 O O . ALA A 1 84 ? 4.164 14.938 22.469 1 98.19 84 ALA A O 1
ATOM 669 N N . LEU A 1 85 ? 2.1 15.562 23.109 1 97.88 85 LEU A N 1
ATOM 670 C CA . LEU A 1 85 ? 2.504 15.945 24.453 1 97.88 85 LEU A CA 1
ATOM 671 C C . LEU A 1 85 ? 2.99 14.727 25.234 1 97.88 85 LEU A C 1
ATOM 673 O O . LEU A 1 85 ? 3.971 14.812 25.984 1 97.88 85 LEU A O 1
ATOM 677 N N . GLY A 1 86 ? 2.244 13.68 25.125 1 98.12 86 GLY A N 1
ATOM 678 C CA . GLY A 1 86 ? 2.646 12.461 25.797 1 98.12 86 GLY A CA 1
ATOM 679 C C . GLY A 1 86 ? 4.027 11.977 25.406 1 98.12 86 GLY A C 1
ATOM 680 O O . GLY A 1 86 ? 4.84 11.625 26.266 1 98.12 86 GLY A O 1
ATOM 681 N N . LEU A 1 87 ? 4.301 11.938 24.156 1 98.62 87 LEU A N 1
ATOM 682 C CA . LEU A 1 87 ? 5.605 11.508 23.656 1 98.62 87 LEU A CA 1
ATOM 683 C C . LEU A 1 87 ? 6.699 12.484 24.078 1 98.62 87 LEU A C 1
ATOM 685 O O . LEU A 1 87 ? 7.816 12.07 24.391 1 98.62 87 LEU A O 1
ATOM 689 N N . LYS A 1 88 ? 6.371 13.781 24.031 1 98.44 88 LYS A N 1
ATOM 690 C CA . LYS A 1 88 ? 7.316 14.789 24.5 1 98.44 88 LYS A CA 1
ATOM 691 C C . LYS A 1 88 ? 7.711 14.539 25.953 1 98.44 88 LYS A C 1
ATOM 693 O O . LYS A 1 88 ? 8.898 14.508 26.281 1 98.44 88 LYS A O 1
ATOM 698 N N . GLU A 1 89 ? 6.746 14.359 26.781 1 98.25 89 GLU A N 1
ATOM 699 C CA . GLU A 1 89 ? 7 14.148 28.203 1 98.25 89 GLU A CA 1
ATOM 700 C C . GLU A 1 89 ? 7.789 12.859 28.438 1 98.25 89 GLU A C 1
ATOM 702 O O . GLU A 1 89 ? 8.68 12.82 29.281 1 98.25 89 GLU A O 1
ATOM 707 N N . ALA A 1 90 ? 7.434 11.852 27.719 1 98.06 90 ALA A N 1
ATOM 708 C CA . ALA A 1 90 ? 8.148 10.586 27.828 1 98.06 90 ALA A CA 1
ATOM 709 C C . ALA A 1 90 ? 9.633 10.766 27.516 1 98.06 90 ALA A C 1
ATOM 711 O O . ALA A 1 90 ? 10.492 10.25 28.234 1 98.06 90 ALA A O 1
ATOM 712 N N . LEU A 1 91 ? 9.867 11.445 26.484 1 97.75 91 LEU A N 1
ATOM 713 C CA . LEU A 1 91 ? 11.242 11.656 26.047 1 97.75 91 LEU A CA 1
ATOM 714 C C . LEU A 1 91 ? 11.992 12.547 27.031 1 97.75 91 LEU A C 1
ATOM 716 O O . LEU A 1 91 ? 13.195 12.367 27.25 1 97.75 91 LEU A O 1
ATOM 720 N N . GLN A 1 92 ? 11.352 13.516 27.578 1 97.56 92 GLN A N 1
ATOM 721 C CA . GLN A 1 92 ? 11.953 14.398 28.562 1 97.56 92 GLN A CA 1
ATOM 722 C C . GLN A 1 92 ? 12.32 13.625 29.828 1 97.56 92 GLN A C 1
ATOM 724 O O . GLN A 1 92 ? 13.32 13.93 30.484 1 97.56 92 GLN A O 1
ATOM 729 N N . ASN A 1 93 ? 11.531 12.664 30.156 1 97.62 93 ASN A N 1
ATOM 730 C CA . ASN A 1 93 ? 11.75 11.852 31.359 1 97.62 93 ASN A CA 1
ATOM 731 C C . ASN A 1 93 ? 12.844 10.812 31.141 1 97.62 93 ASN A C 1
ATOM 733 O O . ASN A 1 93 ? 13.531 10.414 32.062 1 97.62 93 ASN A O 1
ATOM 737 N N . ASP A 1 94 ? 12.891 10.312 29.984 1 97.94 94 ASP A N 1
ATOM 738 C CA . ASP A 1 94 ? 13.867 9.289 29.609 1 97.94 94 ASP A CA 1
ATOM 739 C C . ASP A 1 94 ? 14.32 9.453 28.172 1 97.94 94 ASP A C 1
ATOM 741 O O . ASP A 1 94 ? 13.617 9.047 27.234 1 97.94 94 ASP A O 1
ATOM 745 N N . LYS A 1 95 ? 15.508 9.883 28 1 97.75 95 LYS A N 1
ATOM 746 C CA . LYS A 1 95 ? 16.031 10.234 26.688 1 97.75 95 LYS A CA 1
ATOM 747 C C . LYS A 1 95 ? 16.203 8.984 25.812 1 97.75 95 LYS A C 1
ATOM 749 O O . LYS A 1 95 ? 16.344 9.094 24.594 1 97.75 95 LYS A O 1
ATOM 754 N N . SER A 1 96 ? 16.094 7.812 26.391 1 98.06 96 SER A N 1
ATOM 755 C CA . SER A 1 96 ? 16.328 6.578 25.641 1 98.06 96 SER A CA 1
ATOM 756 C C . SER A 1 96 ? 15.008 5.891 25.297 1 98.06 96 SER A C 1
ATOM 758 O O . SER A 1 96 ? 15.008 4.809 24.703 1 98.06 96 SER A O 1
ATOM 760 N N . VAL A 1 97 ? 13.922 6.492 25.594 1 98.44 97 VAL A N 1
ATOM 761 C CA . VAL A 1 97 ? 12.609 5.848 25.516 1 98.44 97 VAL A CA 1
ATOM 762 C C . VAL A 1 97 ? 12.297 5.465 24.078 1 98.44 97 VAL A C 1
ATOM 764 O O . VAL A 1 97 ? 11.586 4.492 23.828 1 98.44 97 VAL A O 1
ATOM 767 N N . PHE A 1 98 ? 12.883 6.152 23.062 1 98.75 98 PHE A N 1
ATOM 768 C CA . PHE A 1 98 ? 12.586 5.879 21.656 1 98.75 98 PHE A CA 1
ATOM 769 C C . PHE A 1 98 ? 13.781 5.23 20.969 1 98.75 98 PHE A C 1
ATOM 771 O O . PHE A 1 98 ? 13.875 5.246 19.734 1 98.75 98 PHE A O 1
ATOM 778 N N . ASP A 1 99 ? 14.703 4.688 21.812 1 98.69 99 ASP A N 1
ATOM 779 C CA . ASP A 1 99 ? 15.75 3.869 21.219 1 98.69 99 ASP A CA 1
ATOM 780 C C . ASP A 1 99 ? 15.164 2.686 20.453 1 98.69 99 ASP A C 1
ATOM 782 O O . ASP A 1 99 ? 14.141 2.129 20.859 1 98.69 99 ASP A O 1
ATOM 786 N N . SER A 1 100 ? 15.867 2.334 19.391 1 98.56 100 SER A N 1
ATOM 787 C CA . SER A 1 100 ? 15.344 1.323 18.469 1 98.56 100 SER A CA 1
ATOM 788 C C . SER A 1 100 ? 15.078 0.009 19.203 1 98.56 100 SER A C 1
ATOM 790 O O . SER A 1 100 ? 14.078 -0.663 18.922 1 98.56 100 SER A O 1
ATOM 792 N N . ASP A 1 101 ? 15.914 -0.387 20.125 1 98.31 101 ASP A N 1
ATOM 793 C CA . ASP A 1 101 ? 15.734 -1.646 20.844 1 98.31 101 ASP A CA 1
ATOM 794 C C . ASP A 1 101 ? 14.492 -1.595 21.734 1 98.31 101 ASP A C 1
ATOM 796 O O . ASP A 1 101 ? 13.789 -2.598 21.891 1 98.31 101 ASP A O 1
ATOM 800 N N . ARG A 1 102 ? 14.195 -0.448 22.328 1 98.38 102 ARG A N 1
ATOM 801 C CA . ARG A 1 102 ? 13 -0.273 23.156 1 98.38 102 ARG A CA 1
ATOM 802 C C . ARG A 1 102 ? 11.742 -0.254 22.297 1 98.38 102 ARG A C 1
ATOM 804 O O . ARG A 1 102 ? 10.703 -0.789 22.703 1 98.38 102 ARG A O 1
ATOM 811 N N . LEU A 1 103 ? 11.805 0.436 21.203 1 98.81 103 LEU A N 1
ATOM 812 C CA . LEU A 1 103 ? 10.656 0.497 20.312 1 98.81 103 LEU A CA 1
ATOM 813 C C . LEU A 1 103 ? 10.242 -0.9 19.859 1 98.81 103 LEU A C 1
ATOM 815 O O . LEU A 1 103 ? 9.055 -1.188 19.703 1 98.81 103 LEU A O 1
ATOM 819 N N . GLN A 1 104 ? 11.156 -1.807 19.672 1 98.5 104 GLN A N 1
ATOM 820 C CA . GLN A 1 104 ? 10.906 -3.15 19.156 1 98.5 104 GLN A CA 1
ATOM 821 C C . GLN A 1 104 ? 10.125 -3.986 20.172 1 98.5 104 GLN A C 1
ATOM 823 O O . GLN A 1 104 ? 9.516 -4.992 19.812 1 98.5 104 GLN A O 1
ATOM 828 N N . LYS A 1 105 ? 10.117 -3.562 21.438 1 98.25 105 LYS A N 1
ATOM 829 C CA . LYS A 1 105 ? 9.594 -4.426 22.484 1 98.25 105 LYS A CA 1
ATOM 830 C C . LYS A 1 105 ? 8.398 -3.783 23.188 1 98.25 105 LYS A C 1
ATOM 832 O O . LYS A 1 105 ? 7.746 -4.414 24.016 1 98.25 105 LYS A O 1
ATOM 837 N N . ILE A 1 106 ? 8.148 -2.57 22.844 1 98.5 106 ILE A N 1
ATOM 838 C CA . ILE A 1 106 ? 7.098 -1.847 23.547 1 98.5 106 ILE A CA 1
ATOM 839 C C . ILE A 1 106 ? 5.766 -2.58 23.375 1 98.5 106 ILE A C 1
ATOM 841 O O . ILE A 1 106 ? 5.492 -3.15 22.328 1 98.5 106 ILE A O 1
ATOM 845 N N . THR A 1 107 ? 4.949 -2.609 24.438 1 98.69 107 THR A N 1
ATOM 846 C CA . THR A 1 107 ? 3.641 -3.252 24.406 1 98.69 107 THR A CA 1
ATOM 847 C C . THR A 1 107 ? 2.525 -2.211 24.453 1 98.69 107 THR A C 1
ATOM 849 O O . THR A 1 107 ? 2.783 -1.026 24.672 1 98.69 107 THR A O 1
ATOM 852 N N . GLY A 1 108 ? 1.265 -2.715 24.219 1 98.31 108 GLY A N 1
ATOM 853 C CA . GLY A 1 108 ? 0.107 -1.837 24.281 1 98.31 108 GLY A CA 1
ATOM 854 C C . GLY A 1 108 ? -0.021 -1.112 25.609 1 98.31 108 GLY A C 1
ATOM 855 O O . GLY A 1 108 ? -0.053 0.119 25.656 1 98.31 108 GLY A O 1
ATOM 856 N N . PRO A 1 109 ? 0.027 -1.834 26.641 1 98.31 109 PRO A N 1
ATOM 857 C CA . PRO A 1 109 ? -0.072 -1.212 27.953 1 98.31 109 PRO A CA 1
ATOM 858 C C . PRO A 1 109 ? 1.078 -0.249 28.25 1 98.31 109 PRO A C 1
ATOM 860 O O . PRO A 1 109 ? 0.869 0.808 28.844 1 98.31 109 PRO A O 1
ATOM 863 N N . GLN A 1 110 ? 2.238 -0.548 27.844 1 98.25 110 GLN A N 1
ATOM 864 C CA . GLN A 1 110 ? 3.371 0.35 28.047 1 98.25 110 GLN A CA 1
ATOM 865 C C . GLN A 1 110 ? 3.184 1.648 27.266 1 98.25 110 GLN A C 1
ATOM 867 O O . GLN A 1 110 ? 3.555 2.723 27.734 1 98.25 110 GLN A O 1
ATOM 872 N N . LEU A 1 111 ? 2.635 1.498 26.062 1 98.5 111 LEU A N 1
ATOM 873 C CA . LEU A 1 111 ? 2.369 2.688 25.25 1 98.5 111 LEU A CA 1
ATOM 874 C C . LEU A 1 111 ? 1.342 3.584 25.938 1 98.5 111 LEU A C 1
ATOM 876 O O . LEU A 1 111 ? 1.498 4.809 25.969 1 98.5 111 LEU A O 1
ATOM 880 N N . ARG A 1 112 ? 0.279 3.029 26.547 1 97.69 112 ARG A N 1
ATOM 881 C CA . ARG A 1 112 ? -0.712 3.783 27.297 1 97.69 112 ARG A CA 1
ATOM 882 C C . ARG A 1 112 ? -0.059 4.539 28.453 1 97.69 112 ARG A C 1
ATOM 884 O O . ARG A 1 112 ? -0.353 5.715 28.672 1 97.69 112 ARG A O 1
ATOM 891 N N . GLU A 1 113 ? 0.798 3.826 29.031 1 97.12 113 GLU A N 1
ATOM 892 C CA . GLU A 1 113 ? 1.49 4.426 30.172 1 97.12 113 GLU A CA 1
ATOM 893 C C . GLU A 1 113 ? 2.373 5.59 29.719 1 97.12 113 GLU A C 1
ATOM 895 O O . GLU A 1 113 ? 2.389 6.645 30.359 1 97.12 113 GLU A O 1
ATOM 900 N N . LEU A 1 114 ? 3.043 5.328 28.688 1 96.75 114 LEU A N 1
ATOM 901 C CA . LEU A 1 114 ? 3.916 6.352 28.125 1 96.75 114 LEU A CA 1
ATOM 902 C C . LEU A 1 114 ? 3.127 7.613 27.781 1 96.75 114 LEU A C 1
ATOM 904 O O . LEU A 1 114 ? 3.613 8.727 27.984 1 96.75 114 LEU A O 1
ATOM 908 N N . LEU A 1 115 ? 1.906 7.465 27.297 1 97.69 115 LEU A N 1
ATOM 909 C CA . LEU A 1 115 ? 1.076 8.586 26.875 1 97.69 115 LEU A CA 1
ATOM 910 C C . LEU A 1 115 ? 0.194 9.078 28.016 1 97.69 115 LEU A C 1
ATOM 912 O O . LEU A 1 115 ? -0.551 10.047 27.859 1 97.69 115 LEU A O 1
ATOM 916 N N . LYS A 1 116 ? 0.261 8.391 29.125 1 96.88 116 LYS A N 1
ATOM 917 C CA . LYS A 1 116 ? -0.614 8.672 30.266 1 96.88 116 LYS A CA 1
ATOM 918 C C . LYS A 1 116 ? -2.082 8.617 29.859 1 96.88 116 LYS A C 1
ATOM 920 O O . LYS A 1 116 ? -2.854 9.523 30.156 1 96.88 116 LYS A O 1
ATOM 925 N N . TRP A 1 117 ? -2.369 7.621 29.062 1 97.44 117 TRP A N 1
ATOM 926 C CA . TRP A 1 117 ? -3.729 7.414 28.578 1 97.44 117 TRP A CA 1
ATOM 927 C C . TRP A 1 117 ? -4.395 6.246 29.297 1 97.44 117 TRP A C 1
ATOM 929 O O . TRP A 1 117 ? -3.795 5.176 29.438 1 97.44 117 TRP A O 1
ATOM 939 N N . PRO A 1 118 ? -5.609 6.34 29.766 1 96.5 118 PRO A N 1
ATOM 940 C CA . PRO A 1 118 ? -6.172 5.438 30.766 1 96.5 118 PRO A CA 1
ATOM 941 C C . PRO A 1 118 ? -6.824 4.203 30.156 1 96.5 118 PRO A C 1
ATOM 943 O O . PRO A 1 118 ? -7.277 3.312 30.875 1 96.5 118 PRO A O 1
ATOM 946 N N . ARG A 1 119 ? -6.961 4.105 28.906 1 97.69 119 ARG A N 1
ATOM 947 C CA . ARG A 1 119 ? -7.633 2.982 28.266 1 97.69 119 ARG A CA 1
ATOM 948 C C . ARG A 1 119 ? -7.008 2.674 26.906 1 97.69 119 ARG A C 1
ATOM 950 O O . ARG A 1 119 ? -6.109 3.389 26.453 1 97.69 119 ARG A O 1
ATOM 957 N N . PRO A 1 120 ? -7.445 1.566 26.281 1 97.94 120 PRO A N 1
ATOM 958 C CA . PRO A 1 120 ? -6.809 1.199 25.016 1 97.94 120 PRO A CA 1
ATOM 959 C C . PRO A 1 120 ? -6.941 2.289 23.953 1 97.94 120 PRO A C 1
ATOM 961 O O . PRO A 1 120 ? -8 2.91 23.828 1 97.94 120 PRO A O 1
ATOM 964 N N . LEU A 1 121 ? -5.871 2.508 23.266 1 98.5 121 LEU A N 1
ATOM 965 C CA . LEU A 1 121 ? -5.867 3.477 22.172 1 98.5 121 LEU A CA 1
ATOM 966 C C . LEU A 1 121 ? -6.617 2.934 20.969 1 98.5 121 LEU A C 1
ATOM 968 O O . LEU A 1 121 ? -6.676 1.721 20.766 1 98.5 121 LEU A O 1
ATOM 972 N N . PRO A 1 122 ? -7.258 3.879 20.203 1 98.31 122 PRO A N 1
ATOM 973 C CA . PRO A 1 122 ? -7.75 3.408 18.906 1 98.31 122 PRO A CA 1
ATOM 974 C C . PRO A 1 122 ? -6.676 2.691 18.078 1 98.31 122 PRO A C 1
ATOM 976 O O . PRO A 1 122 ? -5.625 3.27 17.797 1 98.31 122 PRO A O 1
ATOM 979 N N . LEU A 1 123 ? -6.93 1.391 17.719 1 98.31 123 LEU A N 1
ATOM 980 C CA . LEU A 1 123 ? -6.012 0.566 16.953 1 98.31 123 LEU A CA 1
ATOM 981 C C . LEU A 1 123 ? -4.676 0.417 17.672 1 98.31 123 LEU A C 1
ATOM 983 O O . LEU A 1 123 ? -3.613 0.543 17.047 1 98.31 123 LEU A O 1
ATOM 987 N N . GLU A 1 124 ? -4.754 0.146 18.922 1 98.44 124 GLU A N 1
ATOM 988 C CA . GLU A 1 124 ? -3.572 0.04 19.781 1 98.44 124 GLU A CA 1
ATOM 989 C C . GLU A 1 124 ? -2.602 -1.012 19.25 1 98.44 124 GLU A C 1
ATOM 991 O O . GLU A 1 124 ? -1.39 -0.791 19.234 1 98.44 124 GLU A O 1
ATOM 996 N N . ASN A 1 125 ? -3.107 -2.148 18.812 1 97.56 125 ASN A N 1
ATOM 997 C CA . ASN A 1 125 ? -2.234 -3.199 18.297 1 97.56 125 ASN A CA 1
ATOM 998 C C . ASN A 1 125 ? -1.478 -2.74 17.047 1 97.56 125 ASN A C 1
ATOM 1000 O O . ASN A 1 125 ? -0.323 -3.119 16.844 1 97.56 125 ASN A O 1
ATOM 1004 N N . GLU A 1 126 ? -2.098 -1.973 16.172 1 98.44 126 GLU A N 1
ATOM 1005 C CA . GLU A 1 126 ? -1.427 -1.436 15 1 98.44 126 GLU A CA 1
ATOM 1006 C C . GLU A 1 126 ? -0.375 -0.4 15.383 1 98.44 126 GLU A C 1
ATOM 1008 O O . GLU A 1 126 ? 0.68 -0.313 14.75 1 98.44 126 GLU A O 1
ATOM 1013 N N . ARG A 1 127 ? -0.715 0.416 16.391 1 98.81 127 ARG A N 1
ATOM 1014 C CA . ARG A 1 127 ? 0.267 1.386 16.859 1 98.81 127 ARG A CA 1
ATOM 1015 C C . ARG A 1 127 ? 1.531 0.688 17.359 1 98.81 127 ARG A C 1
ATOM 1017 O O . ARG A 1 127 ? 2.645 1.104 17.031 1 98.81 127 ARG A O 1
ATOM 1024 N N . VAL A 1 128 ? 1.337 -0.358 18.078 1 98.69 128 VAL A N 1
ATOM 1025 C CA . VAL A 1 128 ? 2.457 -1.131 18.609 1 98.69 128 VAL A CA 1
ATOM 1026 C C . VAL A 1 128 ? 3.225 -1.78 17.453 1 98.69 128 VAL A C 1
ATOM 1028 O O . VAL A 1 128 ? 4.457 -1.73 17.422 1 98.69 128 VAL A O 1
ATOM 1031 N N . ARG A 1 129 ? 2.514 -2.385 16.547 1 98.31 129 ARG A N 1
ATOM 1032 C CA . ARG A 1 129 ? 3.146 -3.014 15.391 1 98.31 129 ARG A CA 1
ATOM 1033 C C . ARG A 1 129 ? 4 -2.01 14.625 1 98.31 129 ARG A C 1
ATOM 1035 O O . ARG A 1 129 ? 5.113 -2.332 14.195 1 98.31 129 ARG A O 1
ATOM 1042 N N . LEU A 1 130 ? 3.502 -0.811 14.453 1 98.69 130 LEU A N 1
ATOM 1043 C CA . LEU A 1 130 ? 4.219 0.22 13.711 1 98.69 130 LEU A CA 1
ATOM 1044 C C . LEU A 1 130 ? 5.457 0.678 14.469 1 98.69 130 LEU A C 1
ATOM 1046 O O . LEU A 1 130 ? 6.488 0.979 13.867 1 98.69 130 LEU A O 1
ATOM 1050 N N . LEU A 1 131 ? 5.359 0.747 15.781 1 98.88 131 LEU A N 1
ATOM 1051 C CA . LEU A 1 131 ? 6.535 1.091 16.578 1 98.88 131 LEU A CA 1
ATOM 1052 C C . LEU A 1 131 ? 7.602 0.009 16.453 1 98.88 131 LEU A C 1
ATOM 1054 O O . LEU A 1 131 ? 8.797 0.315 16.359 1 98.88 131 LEU A O 1
ATOM 1058 N N . HIS A 1 132 ? 7.16 -1.249 16.531 1 98.69 132 HIS A N 1
ATOM 1059 C CA . HIS A 1 132 ? 8.102 -2.344 16.312 1 98.69 132 HIS A CA 1
ATOM 1060 C C . HIS A 1 132 ? 8.773 -2.227 14.945 1 98.69 132 HIS A C 1
ATOM 1062 O O . HIS A 1 132 ? 9.992 -2.404 14.836 1 98.69 132 HIS A O 1
ATOM 1068 N N . GLU A 1 133 ? 7.996 -1.929 13.969 1 98.38 133 GLU A N 1
ATOM 1069 C CA . GLU A 1 133 ? 8.516 -1.753 12.617 1 98.38 133 GLU A CA 1
ATOM 1070 C C . GLU A 1 133 ? 9.578 -0.661 12.57 1 98.38 133 GLU A C 1
ATOM 1072 O O . GLU A 1 133 ? 10.648 -0.853 11.984 1 98.38 133 GLU A O 1
ATOM 1077 N N . VAL A 1 134 ? 9.297 0.464 13.188 1 98.75 134 VAL A N 1
ATOM 1078 C CA . VAL A 1 134 ? 10.227 1.587 13.227 1 98.75 134 VAL A CA 1
ATOM 1079 C C . VAL A 1 134 ? 11.523 1.16 13.922 1 98.75 134 VAL A C 1
ATOM 1081 O O . VAL A 1 134 ? 12.617 1.378 13.398 1 98.75 134 VAL A O 1
ATOM 1084 N N . GLY A 1 135 ? 11.383 0.527 15.078 1 98.81 135 GLY A N 1
ATOM 1085 C CA . GLY A 1 135 ? 12.562 0.098 15.812 1 98.81 135 GLY A CA 1
ATOM 1086 C C . GLY A 1 135 ? 13.414 -0.892 15.039 1 98.81 135 GLY A C 1
ATOM 1087 O O . GLY A 1 135 ? 14.633 -0.736 14.961 1 98.81 135 GLY A O 1
ATOM 1088 N N . LEU A 1 136 ? 12.797 -1.871 14.492 1 98.31 136 LEU A N 1
ATOM 1089 C CA . LEU A 1 136 ? 13.492 -2.936 13.781 1 98.31 136 LEU A CA 1
ATOM 1090 C C . LEU A 1 136 ? 14.234 -2.385 12.57 1 98.31 136 LEU A C 1
ATOM 1092 O O . LEU A 1 136 ? 15.406 -2.703 12.359 1 98.31 136 LEU A O 1
ATOM 1096 N N . GLU A 1 137 ? 13.57 -1.589 11.781 1 98.25 137 GLU A N 1
ATOM 1097 C CA . GLU A 1 137 ? 14.156 -1.1 10.531 1 98.25 137 GLU A CA 1
ATOM 1098 C C . GLU A 1 137 ? 15.242 -0.063 10.805 1 98.25 137 GLU A C 1
ATOM 1100 O O . GLU A 1 137 ? 16.25 -0.02 10.109 1 98.25 137 GLU A O 1
ATOM 1105 N N . LEU A 1 138 ? 15.023 0.806 11.805 1 98.75 138 LEU A N 1
ATOM 1106 C CA . LEU A 1 138 ? 16.078 1.745 12.164 1 98.75 138 LEU A CA 1
ATOM 1107 C C . LEU A 1 138 ? 17.344 1.004 12.578 1 98.75 138 LEU A C 1
ATOM 1109 O O . LEU A 1 138 ? 18.453 1.403 12.211 1 98.75 138 LEU A O 1
ATOM 1113 N N . GLU A 1 139 ? 17.156 -0.005 13.336 1 98.31 139 GLU A N 1
ATOM 1114 C CA . GLU A 1 139 ? 18.312 -0.791 13.773 1 98.31 139 GLU A CA 1
ATOM 1115 C C . GLU A 1 139 ? 18.984 -1.482 12.594 1 98.31 139 GLU A C 1
ATOM 1117 O O . GLU A 1 139 ? 20.219 -1.462 12.469 1 98.31 139 GLU A O 1
ATOM 1122 N N . ARG A 1 140 ? 18.25 -2.01 11.766 1 96.94 140 ARG A N 1
ATOM 1123 C CA . ARG A 1 140 ? 18.734 -2.822 10.656 1 96.94 140 ARG A CA 1
ATOM 1124 C C . ARG A 1 140 ? 19.453 -1.959 9.625 1 96.94 140 ARG A C 1
ATOM 1126 O O . ARG A 1 140 ? 20.484 -2.363 9.07 1 96.94 140 ARG A O 1
ATOM 1133 N N . SER A 1 141 ? 18.922 -0.75 9.375 1 97.5 141 SER A N 1
ATOM 1134 C CA . SER A 1 141 ? 19.359 -0.061 8.156 1 97.5 141 SER A CA 1
ATOM 1135 C C . SER A 1 141 ? 19.938 1.315 8.477 1 97.5 141 SER A C 1
ATOM 1137 O O . SER A 1 141 ? 20.609 1.923 7.641 1 97.5 141 SER A O 1
ATOM 1139 N N . PHE A 1 142 ? 19.719 1.8 9.719 1 98.44 142 PHE A N 1
ATOM 1140 C CA . PHE A 1 142 ? 20.062 3.193 9.977 1 98.44 142 PHE A CA 1
ATOM 1141 C C . PHE A 1 142 ? 20.719 3.342 11.344 1 98.44 142 PHE A C 1
ATOM 1143 O O . PHE A 1 142 ? 20.516 4.348 12.023 1 98.44 142 PHE A O 1
ATOM 1150 N N . GLU A 1 143 ? 21.406 2.338 11.805 1 98.25 143 GLU A N 1
ATOM 1151 C CA . GLU A 1 143 ? 22.172 2.346 13.055 1 98.25 143 GLU A CA 1
ATOM 1152 C C . GLU A 1 143 ? 21.281 2.709 14.242 1 98.25 143 GLU A C 1
ATOM 1154 O O . GLU A 1 143 ? 21.734 3.369 15.18 1 98.25 143 GLU A O 1
ATOM 1159 N N . GLY A 1 144 ? 20.016 2.475 14.109 1 98.5 144 GLY A N 1
ATOM 1160 C CA . GLY A 1 144 ? 19.078 2.67 15.203 1 98.5 144 GLY A CA 1
ATOM 1161 C C . GLY A 1 144 ? 18.594 4.102 15.32 1 98.5 144 GLY A C 1
ATOM 1162 O O . GLY A 1 144 ? 17.859 4.434 16.25 1 98.5 144 GLY A O 1
ATOM 1163 N N . LYS A 1 145 ? 18.953 4.969 14.391 1 98.62 145 LYS A N 1
ATOM 1164 C CA . LYS A 1 145 ? 18.703 6.398 14.531 1 98.62 145 LYS A CA 1
ATOM 1165 C C . LYS A 1 145 ? 17.953 6.949 13.32 1 98.62 145 LYS A C 1
ATOM 1167 O O . LYS A 1 145 ? 18.406 6.809 12.188 1 98.62 145 LYS A O 1
ATOM 1172 N N . ALA A 1 146 ? 16.891 7.684 13.578 1 98.81 146 ALA A N 1
ATOM 1173 C CA . ALA A 1 146 ? 16.125 8.336 12.508 1 98.81 146 ALA A CA 1
ATOM 1174 C C . ALA A 1 146 ? 16.953 9.43 11.844 1 98.81 146 ALA A C 1
ATOM 1176 O O . ALA A 1 146 ? 16.75 9.734 10.664 1 98.81 146 ALA A O 1
ATOM 1177 N N . SER A 1 147 ? 17.875 10.031 12.555 1 98.81 147 SER A N 1
ATOM 1178 C CA . SER A 1 147 ? 18.75 11.055 11.984 1 98.81 147 SER A CA 1
ATOM 1179 C C . SER A 1 147 ? 19.562 10.508 10.82 1 98.81 147 SER A C 1
ATOM 1181 O O . SER A 1 147 ? 19.828 11.227 9.859 1 98.81 147 SER A O 1
ATOM 1183 N N . LYS A 1 148 ? 19.953 9.219 10.891 1 98.75 148 LYS A N 1
ATOM 1184 C CA . LYS A 1 148 ? 20.703 8.594 9.797 1 98.75 148 LYS A CA 1
ATOM 1185 C C . LYS A 1 148 ? 19.812 8.43 8.562 1 98.75 148 LYS A C 1
ATOM 1187 O O . LYS A 1 148 ? 20.297 8.555 7.434 1 98.75 148 LYS A O 1
ATOM 1192 N N . LEU A 1 149 ? 18.562 8.156 8.82 1 98.62 149 LEU A N 1
ATOM 1193 C CA . LEU A 1 149 ? 17.578 8.141 7.742 1 98.62 149 LEU A CA 1
ATOM 1194 C C . LEU A 1 149 ? 17.516 9.5 7.051 1 98.62 149 LEU A C 1
ATOM 1196 O O . LEU A 1 149 ? 17.609 9.586 5.824 1 98.62 149 LEU A O 1
ATOM 1200 N N . VAL A 1 150 ? 17.438 10.562 7.789 1 98.81 150 VAL A N 1
ATOM 1201 C CA . VAL A 1 150 ? 17.312 11.922 7.266 1 98.81 150 VAL A CA 1
ATOM 1202 C C . VAL A 1 150 ? 18.609 12.312 6.547 1 98.81 150 VAL A C 1
ATOM 1204 O O . VAL A 1 150 ? 18.562 12.945 5.492 1 98.81 150 VAL A O 1
ATOM 1207 N N . GLU A 1 151 ? 19.688 11.914 7.082 1 98.31 151 GLU A N 1
ATOM 1208 C CA . GLU A 1 151 ? 20.984 12.195 6.461 1 98.31 151 GLU A CA 1
ATOM 1209 C C . GLU A 1 151 ? 21.094 11.516 5.102 1 98.31 151 GLU A C 1
ATOM 1211 O O . GLU A 1 151 ? 21.766 12.023 4.203 1 98.31 151 GLU A O 1
ATOM 1216 N N . SER A 1 152 ? 20.406 10.484 4.926 1 97.94 152 SER A N 1
ATOM 1217 C CA . SER A 1 152 ? 20.547 9.656 3.729 1 97.94 152 SER A CA 1
ATOM 1218 C C . SER A 1 152 ? 19.703 10.195 2.578 1 97.94 152 SER A C 1
ATOM 1220 O O . SER A 1 152 ? 19.875 9.789 1.429 1 97.94 152 SER A O 1
ATOM 1222 N N . CYS A 1 153 ? 18.844 11.156 2.85 1 97.62 153 CYS A N 1
ATOM 1223 C CA . CYS A 1 153 ? 17.906 11.562 1.804 1 97.62 153 CYS A CA 1
ATOM 1224 C C . CYS A 1 153 ? 18.516 12.664 0.939 1 97.62 153 CYS A C 1
ATOM 1226 O O . CYS A 1 153 ? 17.922 13.062 -0.065 1 97.62 153 CYS A O 1
ATOM 1228 N N . GLY A 1 154 ? 19.703 13.242 1.271 1 97.06 154 GLY A N 1
ATOM 1229 C CA . GLY A 1 154 ? 20.406 14.211 0.454 1 97.06 154 GLY A CA 1
ATOM 1230 C C . GLY A 1 154 ? 19.719 15.562 0.389 1 97.06 154 GLY A C 1
ATOM 1231 O O . GLY A 1 154 ? 19.656 16.188 -0.671 1 97.06 154 GLY A O 1
ATOM 1232 N N . LYS A 1 155 ? 19.094 15.93 1.498 1 98.25 155 LYS A N 1
ATOM 1233 C CA . LYS A 1 155 ? 18.406 17.203 1.629 1 98.25 155 LYS A CA 1
ATOM 1234 C C . LYS A 1 155 ? 17.266 17.328 0.616 1 98.25 155 LYS A C 1
ATOM 1236 O O . LYS A 1 155 ? 17 18.422 0.109 1 98.25 155 LYS A O 1
ATOM 1241 N N . SER A 1 156 ? 16.734 16.297 0.233 1 98.56 156 SER A N 1
ATOM 1242 C CA . SER A 1 156 ? 15.555 16.203 -0.63 1 98.56 156 SER A CA 1
ATOM 1243 C C . SER A 1 156 ? 14.344 15.672 0.13 1 98.56 156 SER A C 1
ATOM 1245 O O . SER A 1 156 ? 14.359 14.539 0.606 1 98.56 156 SER A O 1
ATOM 1247 N N . ALA A 1 157 ? 13.273 16.484 0.25 1 98.5 157 ALA A N 1
ATOM 1248 C CA . ALA A 1 157 ? 12.047 16.062 0.911 1 98.5 157 ALA A CA 1
ATOM 1249 C C . ALA A 1 157 ? 11.398 14.891 0.175 1 98.5 157 ALA A C 1
ATOM 1251 O O . ALA A 1 157 ? 10.93 13.938 0.803 1 98.5 157 ALA A O 1
ATOM 1252 N N . ALA A 1 158 ? 11.43 14.977 -1.157 1 98.31 158 ALA A N 1
ATOM 1253 C CA . ALA A 1 158 ? 10.867 13.906 -1.979 1 98.31 158 ALA A CA 1
ATOM 1254 C C . ALA A 1 158 ? 11.625 12.602 -1.77 1 98.31 158 ALA A C 1
ATOM 1256 O O . ALA A 1 158 ? 11.016 11.531 -1.703 1 98.31 158 ALA A O 1
ATOM 1257 N N . ASN A 1 159 ? 12.953 12.695 -1.669 1 98.12 159 ASN A N 1
ATOM 1258 C CA . ASN A 1 159 ? 13.75 11.5 -1.419 1 98.12 159 ASN A CA 1
ATOM 1259 C C . ASN A 1 159 ? 13.484 10.93 -0.029 1 98.12 159 ASN A C 1
ATOM 1261 O O . ASN A 1 159 ? 13.531 9.711 0.167 1 98.12 159 ASN A O 1
ATOM 1265 N N . LEU A 1 160 ? 13.281 11.797 0.955 1 98.75 160 LEU A N 1
ATOM 1266 C CA . LEU A 1 160 ? 12.961 11.312 2.291 1 98.75 160 LEU A CA 1
ATOM 1267 C C . LEU A 1 160 ? 11.664 10.516 2.281 1 98.75 160 LEU A C 1
ATOM 1269 O O . LEU A 1 160 ? 11.586 9.438 2.875 1 98.75 160 LEU A O 1
ATOM 1273 N N . VAL A 1 161 ? 10.633 11.023 1.58 1 98.75 161 VAL A N 1
ATOM 1274 C CA . VAL A 1 161 ? 9.367 10.32 1.464 1 98.75 161 VAL A CA 1
ATOM 1275 C C . VAL A 1 161 ? 9.594 8.961 0.805 1 98.75 161 VAL A C 1
ATOM 1277 O O . VAL A 1 161 ? 9.07 7.941 1.27 1 98.75 161 VAL A O 1
ATOM 1280 N N . ALA A 1 162 ? 10.383 8.953 -0.243 1 98 162 ALA A N 1
ATOM 1281 C CA . ALA A 1 162 ? 10.68 7.715 -0.954 1 98 162 ALA A CA 1
ATOM 1282 C C . ALA A 1 162 ? 11.406 6.723 -0.049 1 98 162 ALA A C 1
ATOM 1284 O O . ALA A 1 162 ? 11.094 5.531 -0.039 1 98 162 ALA A O 1
ATOM 1285 N N . LEU A 1 163 ? 12.367 7.234 0.719 1 98.12 163 LEU A N 1
ATOM 1286 C CA . LEU A 1 163 ? 13.156 6.379 1.602 1 98.12 163 LEU A CA 1
ATOM 1287 C C . LEU A 1 163 ? 12.281 5.793 2.707 1 98.12 163 LEU A C 1
ATOM 1289 O O . LEU A 1 163 ? 12.391 4.605 3.025 1 98.12 163 LEU A O 1
ATOM 1293 N N . VAL A 1 164 ? 11.461 6.617 3.262 1 98.75 164 VAL A N 1
ATOM 1294 C CA . VAL A 1 164 ? 10.578 6.172 4.332 1 98.75 164 VAL A CA 1
ATOM 1295 C C . VAL A 1 164 ? 9.641 5.078 3.811 1 98.75 164 VAL A C 1
ATOM 1297 O O . VAL A 1 164 ? 9.508 4.023 4.434 1 98.75 164 VAL A O 1
ATOM 1300 N N . THR A 1 165 ? 9.047 5.238 2.66 1 98.38 165 THR A N 1
ATOM 1301 C CA . THR A 1 165 ? 8.086 4.277 2.133 1 98.38 165 THR A CA 1
ATOM 1302 C C . THR A 1 165 ? 8.797 3.021 1.629 1 98.38 165 THR A C 1
ATOM 1304 O O . THR A 1 165 ? 8.219 1.934 1.627 1 98.38 165 THR A O 1
ATOM 1307 N N . ARG A 1 166 ? 10.016 3.174 1.277 1 97.44 166 ARG A N 1
ATOM 1308 C CA . ARG A 1 166 ? 10.805 2.021 0.858 1 97.44 166 ARG A CA 1
ATOM 1309 C C . ARG A 1 166 ? 11.117 1.111 2.041 1 97.44 166 ARG A C 1
ATOM 1311 O O . ARG A 1 166 ? 11.062 -0.115 1.921 1 97.44 166 ARG A O 1
ATOM 1318 N N . HIS A 1 167 ? 11.383 1.717 3.182 1 97.88 167 HIS A N 1
ATOM 1319 C CA . HIS A 1 167 ? 11.938 0.951 4.293 1 97.88 167 HIS A CA 1
ATOM 1320 C C . HIS A 1 167 ? 10.859 0.595 5.309 1 97.88 167 HIS A C 1
ATOM 1322 O O . HIS A 1 167 ? 11 -0.372 6.059 1 97.88 167 HIS A O 1
ATOM 1328 N N . PHE A 1 168 ? 9.781 1.354 5.344 1 98.5 168 PHE A N 1
ATOM 1329 C CA . PHE A 1 168 ? 8.773 1.19 6.387 1 98.5 168 PHE A CA 1
ATOM 1330 C C . PHE A 1 168 ? 7.395 0.973 5.777 1 98.5 168 PHE A C 1
ATOM 1332 O O . PHE A 1 168 ? 6.668 1.934 5.516 1 98.5 168 PHE A O 1
ATOM 1339 N N . PRO A 1 169 ? 6.918 -0.281 5.652 1 98.19 169 PRO A N 1
ATOM 1340 C CA . PRO A 1 169 ? 5.633 -0.612 5.027 1 98.19 169 PRO A CA 1
ATOM 1341 C C . PRO A 1 169 ? 4.461 0.138 5.656 1 98.19 169 PRO A C 1
ATOM 1343 O O . PRO A 1 169 ? 3.49 0.46 4.965 1 98.19 169 PRO A O 1
ATOM 1346 N N . GLY A 1 170 ? 4.598 0.449 6.906 1 98.44 170 GLY A N 1
ATOM 1347 C CA . GLY A 1 170 ? 3.529 1.155 7.594 1 98.44 170 GLY A CA 1
ATOM 1348 C C . GLY A 1 170 ? 3.273 2.541 7.035 1 98.44 170 GLY A C 1
ATOM 1349 O O . GLY A 1 170 ? 2.223 3.135 7.285 1 98.44 170 GLY A O 1
ATOM 1350 N N . PHE A 1 171 ? 4.199 3.076 6.246 1 98.62 171 PHE A N 1
ATOM 1351 C CA . PHE A 1 171 ? 4.078 4.418 5.691 1 98.62 171 PHE A CA 1
ATOM 1352 C C . PHE A 1 171 ? 3.639 4.367 4.234 1 98.62 171 PHE A C 1
ATOM 1354 O O . PHE A 1 171 ? 3.537 5.402 3.57 1 98.62 171 PHE A O 1
ATOM 1361 N N . ARG A 1 172 ? 3.365 3.143 3.68 1 98.56 172 ARG A N 1
ATOM 1362 C CA . ARG A 1 172 ? 3.008 2.963 2.275 1 98.56 172 ARG A CA 1
ATOM 1363 C C . ARG A 1 172 ? 1.521 3.225 2.051 1 98.56 172 ARG A C 1
ATOM 1365 O O . ARG A 1 172 ? 0.77 2.309 1.711 1 98.56 172 ARG A O 1
ATOM 1372 N N . ASP A 1 173 ? 1.194 4.547 2.156 1 98.38 173 ASP A N 1
ATOM 1373 C CA . ASP A 1 173 ? -0.173 5.043 2.035 1 98.38 173 ASP A CA 1
ATOM 1374 C C . ASP A 1 173 ? -0.583 5.172 0.571 1 98.38 173 ASP A C 1
ATOM 1376 O O . ASP A 1 173 ? -0.467 6.246 -0.02 1 98.38 173 ASP A O 1
ATOM 1380 N N . HIS A 1 174 ? -0.985 4.078 -0.055 1 98.12 174 HIS A N 1
ATOM 1381 C CA . HIS A 1 174 ? -1.544 4.062 -1.402 1 98.12 174 HIS A CA 1
ATOM 1382 C C . HIS A 1 174 ? -2.773 3.164 -1.478 1 98.12 174 HIS A C 1
ATOM 1384 O O . HIS A 1 174 ? -3.055 2.41 -0.543 1 98.12 174 HIS A O 1
ATOM 1390 N N . SER A 1 175 ? -3.533 3.287 -2.471 1 97.25 175 SER A N 1
ATOM 1391 C CA . SER A 1 175 ? -4.77 2.541 -2.689 1 97.25 175 SER A CA 1
ATOM 1392 C C . SER A 1 175 ? -4.984 2.256 -4.172 1 97.25 175 SER A C 1
ATOM 1394 O O . SER A 1 175 ? -4.141 2.594 -5.004 1 97.25 175 SER A O 1
ATOM 1396 N N . VAL A 1 176 ? -6.031 1.476 -4.449 1 98.38 176 VAL A N 1
ATOM 1397 C CA . VAL A 1 176 ? -6.469 1.244 -5.824 1 98.38 176 VAL A CA 1
ATOM 1398 C C . VAL A 1 176 ? -7.836 1.882 -6.047 1 98.38 176 VAL A C 1
ATOM 1400 O O . VAL A 1 176 ? -8.766 1.661 -5.266 1 98.38 176 VAL A O 1
ATOM 1403 N N . TYR A 1 177 ? -7.945 2.795 -7.027 1 98.5 177 TYR A N 1
ATOM 1404 C CA . TYR A 1 177 ? -9.172 3.482 -7.426 1 98.5 177 TYR A CA 1
ATOM 1405 C C . TYR A 1 177 ? -9.508 3.197 -8.883 1 98.5 177 TYR A C 1
ATOM 1407 O O . TYR A 1 177 ? -8.766 3.598 -9.789 1 98.5 177 TYR A O 1
ATOM 1415 N N . LYS A 1 178 ? -10.594 2.439 -9.117 1 97.5 178 LYS A N 1
ATOM 1416 C CA . LYS A 1 178 ? -11.016 2.066 -10.469 1 97.5 178 LYS A CA 1
ATOM 1417 C C . LYS A 1 178 ? -9.867 1.436 -11.25 1 97.5 178 LYS A C 1
ATOM 1419 O O . LYS A 1 178 ? -9.609 1.817 -12.391 1 97.5 178 LYS A O 1
ATOM 1424 N N . GLY A 1 179 ? -9.156 0.58 -10.523 1 97.94 179 GLY A N 1
ATOM 1425 C CA . GLY A 1 179 ? -8.109 -0.213 -11.141 1 97.94 179 GLY A CA 1
ATOM 1426 C C . GLY A 1 179 ? -6.77 0.503 -11.188 1 97.94 179 GLY A C 1
ATOM 1427 O O . GLY A 1 179 ? -5.762 -0.08 -11.594 1 97.94 179 GLY A O 1
ATOM 1428 N N . HIS A 1 180 ? -6.691 1.732 -10.75 1 98.12 180 HIS A N 1
ATOM 1429 C CA . HIS A 1 180 ? -5.48 2.545 -10.812 1 98.12 180 HIS A CA 1
ATOM 1430 C C . HIS A 1 180 ? -4.871 2.734 -9.422 1 98.12 180 HIS A C 1
ATOM 1432 O O . HIS A 1 180 ? -5.586 3.018 -8.461 1 98.12 180 HIS A O 1
ATOM 1438 N N . GLN A 1 181 ? -3.596 2.52 -9.352 1 98.44 181 GLN A N 1
ATOM 1439 C CA . GLN A 1 181 ? -2.922 2.766 -8.078 1 98.44 181 GLN A CA 1
ATOM 1440 C C . GLN A 1 181 ? -2.818 4.262 -7.789 1 98.44 181 GLN A C 1
ATOM 1442 O O . GLN A 1 181 ? -2.414 5.039 -8.656 1 98.44 181 GLN A O 1
ATOM 1447 N N . VAL A 1 182 ? -3.23 4.695 -6.586 1 98.5 182 VAL A N 1
ATOM 1448 C CA . VAL A 1 182 ? -3.246 6.086 -6.148 1 98.5 182 VAL A CA 1
ATOM 1449 C C . VAL A 1 182 ? -2.332 6.258 -4.934 1 98.5 182 VAL A C 1
ATOM 1451 O O . VAL A 1 182 ? -2.426 5.496 -3.969 1 98.5 182 VAL A O 1
ATOM 1454 N N . PHE A 1 183 ? -1.452 7.227 -4.988 1 98.62 183 PHE A N 1
ATOM 1455 C CA . PHE A 1 183 ? -0.475 7.449 -3.932 1 98.62 183 PHE A CA 1
ATOM 1456 C C . PHE A 1 183 ? -0.846 8.672 -3.102 1 98.62 183 PHE A C 1
ATOM 1458 O O . PHE A 1 183 ? -1.225 9.711 -3.648 1 98.62 183 PHE A O 1
ATOM 1465 N N . LEU A 1 184 ? -0.772 8.555 -1.76 1 98.62 184 LEU A N 1
ATOM 1466 C CA . LEU A 1 184 ? -1.135 9.641 -0.857 1 98.62 184 LEU A CA 1
ATOM 1467 C C . LEU A 1 184 ? 0.004 9.945 0.11 1 98.62 184 LEU A C 1
ATOM 1469 O O . LEU A 1 184 ? 0.362 11.109 0.306 1 98.62 184 LEU A O 1
ATOM 1473 N N . TYR A 1 185 ? 0.581 8.977 0.742 1 98.62 185 TYR A N 1
ATOM 1474 C CA . TYR A 1 185 ? 1.783 9.031 1.567 1 98.62 185 TYR A CA 1
ATOM 1475 C C . TYR A 1 185 ? 1.652 10.086 2.658 1 98.62 185 TYR A C 1
ATOM 1477 O O . TYR A 1 185 ? 2.592 10.844 2.912 1 98.62 185 TYR A O 1
ATOM 1485 N N . LYS A 1 186 ? 0.504 10.156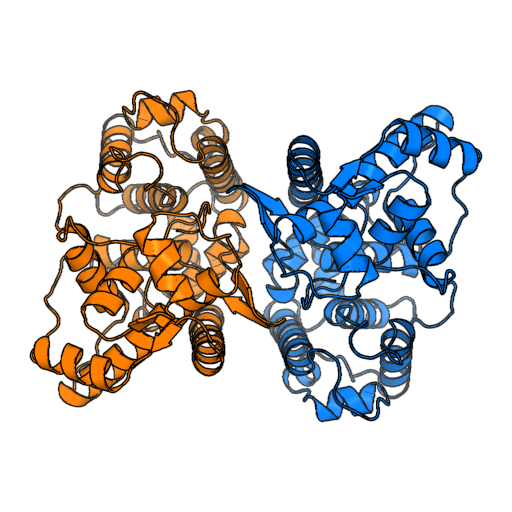 3.279 1 98.69 186 LYS A N 1
ATOM 1486 C CA . LYS A 1 186 ? 0.207 11.203 4.25 1 98.69 186 LYS A CA 1
ATOM 1487 C C . LYS A 1 186 ? 1.271 11.258 5.344 1 98.69 186 LYS A C 1
ATOM 1489 O O . LYS A 1 186 ? 1.928 12.281 5.527 1 98.69 186 LYS A O 1
ATOM 1494 N N . ARG A 1 187 ? 1.617 10.172 6.008 1 98.62 187 ARG A N 1
ATOM 1495 C CA . ARG A 1 187 ? 2.471 10.188 7.191 1 98.62 187 ARG A CA 1
ATOM 1496 C C . ARG A 1 187 ? 3.934 10.383 6.809 1 98.62 187 ARG A C 1
ATOM 1498 O O . ARG A 1 187 ? 4.699 11.008 7.547 1 98.62 187 ARG A O 1
ATOM 1505 N N . ALA A 1 188 ? 4.324 9.867 5.625 1 98.75 188 ALA A N 1
ATOM 1506 C CA . ALA A 1 188 ? 5.684 10.109 5.16 1 98.75 188 ALA A CA 1
ATOM 1507 C C . ALA A 1 188 ? 5.902 11.586 4.848 1 98.75 188 ALA A C 1
ATOM 1509 O O . ALA A 1 188 ? 6.953 12.148 5.168 1 98.75 188 ALA A O 1
ATOM 1510 N N . GLN A 1 189 ? 4.871 12.203 4.262 1 98.75 189 GLN A N 1
ATOM 1511 C CA . GLN A 1 189 ? 4.969 13.617 3.918 1 98.75 189 GLN A CA 1
ATOM 1512 C C . GLN A 1 189 ? 4.996 14.492 5.168 1 98.75 189 GLN A C 1
ATOM 1514 O O . GLN A 1 189 ? 5.766 15.445 5.25 1 98.75 189 GLN A O 1
ATOM 1519 N N . ILE A 1 190 ? 4.18 14.156 6.109 1 98.12 190 ILE A N 1
ATOM 1520 C CA . ILE A 1 190 ? 4.121 15 7.297 1 98.12 190 ILE A CA 1
ATOM 1521 C C . ILE A 1 190 ? 5.438 14.914 8.062 1 98.12 190 ILE A C 1
ATOM 1523 O O . ILE A 1 190 ? 5.883 15.891 8.672 1 98.12 190 ILE A O 1
ATOM 1527 N N . PHE A 1 191 ? 6.137 13.781 8.062 1 98.81 191 PHE A N 1
ATOM 1528 C CA . PHE A 1 191 ? 7.445 13.672 8.695 1 98.81 191 PHE A CA 1
ATOM 1529 C C . PHE A 1 191 ? 8.422 14.672 8.094 1 98.81 191 PHE A C 1
ATOM 1531 O O . PHE A 1 191 ? 9.117 15.383 8.828 1 98.81 191 PHE A O 1
ATOM 1538 N N . ALA A 1 192 ? 8.438 14.75 6.742 1 98.75 192 ALA A N 1
ATOM 1539 C CA . ALA A 1 192 ? 9.289 15.711 6.062 1 98.75 192 ALA A CA 1
ATOM 1540 C C . ALA A 1 192 ? 8.914 17.141 6.438 1 98.75 192 ALA A C 1
ATOM 1542 O O . ALA A 1 192 ? 9.789 17.969 6.715 1 98.75 192 ALA A O 1
ATOM 1543 N N . ALA A 1 193 ? 7.66 17.391 6.465 1 98.19 193 ALA A N 1
ATOM 1544 C CA . ALA A 1 193 ? 7.164 18.719 6.777 1 98.19 193 ALA A CA 1
ATOM 1545 C C . ALA A 1 193 ? 7.477 19.109 8.219 1 98.19 193 ALA A C 1
ATOM 1547 O O . ALA A 1 193 ? 7.836 20.25 8.508 1 98.19 193 ALA A O 1
ATOM 1548 N N . ASP A 1 194 ? 7.27 18.141 9.117 1 98.38 194 ASP A N 1
ATOM 1549 C CA . ASP A 1 194 ? 7.547 18.391 10.531 1 98.38 194 ASP A CA 1
ATOM 1550 C C . ASP A 1 194 ? 9.031 18.688 10.75 1 98.38 194 ASP A C 1
ATOM 1552 O O . ASP A 1 194 ? 9.375 19.562 11.555 1 98.38 194 ASP A O 1
ATOM 1556 N N . LEU A 1 195 ? 9.891 17.969 10.102 1 98.69 195 LEU A N 1
ATOM 1557 C CA . LEU A 1 195 ? 11.312 18.266 10.188 1 98.69 195 LEU A CA 1
ATOM 1558 C C . LEU A 1 195 ? 11.602 19.688 9.695 1 98.69 195 LEU A C 1
ATOM 1560 O O . LEU A 1 195 ? 12.305 20.453 10.367 1 98.69 195 LEU A O 1
ATOM 1564 N N . TRP A 1 196 ? 11.078 20.016 8.531 1 98.38 196 TRP A N 1
ATOM 1565 C CA . TRP A 1 196 ? 11.273 21.344 7.934 1 98.38 196 TRP A CA 1
ATOM 1566 C C . TRP A 1 196 ? 10.805 22.438 8.875 1 98.38 196 TRP A C 1
ATOM 1568 O O . TRP A 1 196 ? 11.492 23.438 9.07 1 98.38 196 TRP A O 1
ATOM 1578 N N . GLY A 1 197 ? 9.633 22.234 9.438 1 96.94 197 GLY A N 1
ATOM 1579 C CA . GLY A 1 197 ? 9.078 23.219 10.359 1 96.94 197 GLY A CA 1
ATOM 1580 C C . GLY A 1 197 ? 9.852 23.312 11.664 1 96.94 197 GLY A C 1
ATOM 1581 O O . GLY A 1 197 ? 10.172 24.406 12.125 1 96.94 197 GLY A O 1
ATOM 1582 N N . ALA A 1 198 ? 10.156 22.172 12.258 1 97.81 198 ALA A N 1
ATOM 1583 C CA . ALA A 1 198 ? 10.836 22.141 13.555 1 97.81 198 ALA A CA 1
ATOM 1584 C C . ALA A 1 198 ? 12.203 22.812 13.477 1 97.81 198 ALA A C 1
ATOM 1586 O O . ALA A 1 198 ? 12.586 23.562 14.367 1 97.81 198 ALA A O 1
ATOM 1587 N N . PHE A 1 199 ? 12.922 22.562 12.391 1 98.06 199 PHE A N 1
ATOM 1588 C CA . PHE A 1 199 ? 14.289 23.047 12.273 1 98.06 199 PHE A CA 1
ATOM 1589 C C . PHE A 1 199 ? 14.344 24.312 11.422 1 98.06 199 PHE A C 1
ATOM 1591 O O . PHE A 1 199 ? 15.422 24.781 11.055 1 98.06 199 PHE A O 1
ATOM 1598 N N . GLU A 1 200 ? 13.18 24.797 11.023 1 96.38 200 GLU A N 1
ATOM 1599 C CA . GLU A 1 200 ? 13.039 26.047 10.273 1 96.38 200 GLU A CA 1
ATOM 1600 C C . GLU A 1 200 ? 13.867 26.016 8.992 1 96.38 200 GLU A C 1
ATOM 1602 O O . GLU A 1 200 ? 14.555 26.984 8.672 1 96.38 200 GLU A O 1
ATOM 1607 N N . GLY A 1 201 ? 13.859 24.859 8.414 1 97.19 201 GLY A N 1
ATOM 1608 C CA . GLY A 1 201 ? 14.508 24.703 7.121 1 97.19 201 GLY A CA 1
ATOM 1609 C C . GLY A 1 201 ? 16.016 24.609 7.219 1 97.19 201 GLY A C 1
ATOM 1610 O O . GLY A 1 201 ? 16.719 24.781 6.223 1 97.19 201 GLY A O 1
ATOM 1611 N N . GLN A 1 202 ? 16.578 24.344 8.43 1 97.81 202 GLN A N 1
ATOM 1612 C CA . GLN A 1 202 ? 18.016 24.219 8.641 1 97.81 202 GLN A CA 1
ATOM 1613 C C . GLN A 1 202 ? 18.375 22.844 9.195 1 97.81 202 GLN A C 1
ATOM 1615 O O . GLN A 1 202 ? 17.5 22.109 9.664 1 97.81 202 GLN A O 1
ATOM 1620 N N . GLY A 1 203 ? 19.641 22.5 9.039 1 97.5 203 GLY A N 1
ATOM 1621 C CA . GLY A 1 203 ? 20.078 21.25 9.617 1 97.5 203 GLY A CA 1
ATOM 1622 C C . GLY A 1 203 ? 19.312 20.047 9.109 1 97.5 203 GLY A C 1
ATOM 1623 O O . GLY A 1 203 ? 19.234 19.828 7.898 1 97.5 203 GLY A O 1
ATOM 1624 N N . TYR A 1 204 ? 18.594 19.359 10.094 1 98.25 204 TYR A N 1
ATOM 1625 C CA . TYR A 1 204 ? 17.828 18.172 9.758 1 98.25 204 TYR A CA 1
ATOM 1626 C C . TYR A 1 204 ? 16.578 18.531 8.969 1 98.25 204 TYR A C 1
ATOM 1628 O O . TYR A 1 204 ? 15.938 17.672 8.359 1 98.25 204 TYR A O 1
ATOM 1636 N N . GLY A 1 205 ? 16.219 19.766 8.953 1 98.25 205 GLY A N 1
ATOM 1637 C CA . GLY A 1 205 ? 15.047 20.219 8.211 1 98.25 205 GLY A CA 1
ATOM 1638 C C . GLY A 1 205 ? 15.391 20.891 6.898 1 98.25 205 GLY A C 1
ATOM 1639 O O . GLY A 1 205 ? 14.516 21.422 6.219 1 98.25 205 GLY A O 1
ATOM 1640 N N . GLU A 1 206 ? 16.672 20.875 6.516 1 98.56 206 GLU A N 1
ATOM 1641 C CA . GLU A 1 206 ? 17.109 21.531 5.281 1 98.56 206 GLU A CA 1
ATOM 1642 C C . GLU A 1 206 ? 16.781 20.672 4.066 1 98.56 206 GLU A C 1
ATOM 1644 O O . GLU A 1 206 ? 17.469 19.688 3.783 1 98.56 206 GLU A O 1
ATOM 1649 N N . PHE A 1 207 ? 15.773 21.094 3.307 1 98.38 207 PHE A N 1
ATOM 1650 C CA . PHE A 1 207 ? 15.359 20.422 2.076 1 98.38 207 PHE A CA 1
ATOM 1651 C C . PHE A 1 207 ? 15.375 21.406 0.903 1 98.38 207 PHE A C 1
ATOM 1653 O O . PHE A 1 207 ? 14.789 22.484 0.979 1 98.38 207 PHE A O 1
ATOM 1660 N N . ASN A 1 208 ? 15.969 21.016 -0.191 1 97.81 208 ASN A N 1
ATOM 1661 C CA . ASN A 1 208 ? 16.047 21.844 -1.383 1 97.81 208 ASN A CA 1
ATOM 1662 C C . ASN A 1 208 ? 14.766 21.797 -2.199 1 97.81 208 ASN A C 1
ATOM 1664 O O . ASN A 1 208 ? 14.539 22.625 -3.076 1 97.81 208 ASN A O 1
ATOM 1668 N N . ASP A 1 209 ? 13.953 20.891 -1.876 1 97.94 209 ASP A N 1
ATOM 1669 C CA . ASP A 1 209 ? 12.758 20.688 -2.686 1 97.94 209 ASP A CA 1
ATOM 1670 C C . ASP A 1 209 ? 11.516 20.547 -1.808 1 97.94 209 ASP A C 1
ATOM 1672 O O . ASP A 1 209 ? 10.641 19.719 -2.078 1 97.94 209 ASP A O 1
ATOM 1676 N N . ILE A 1 210 ? 11.43 21.297 -0.701 1 97.69 210 ILE A N 1
ATOM 1677 C CA . ILE A 1 210 ? 10.289 21.234 0.2 1 97.69 210 ILE A CA 1
ATOM 1678 C C . ILE A 1 210 ? 9.008 21.594 -0.562 1 97.69 210 ILE A C 1
ATOM 1680 O O . ILE A 1 210 ? 7.914 21.172 -0.178 1 97.69 210 ILE A O 1
ATOM 1684 N N . SER A 1 211 ? 9.164 22.234 -1.679 1 96.56 211 SER A N 1
ATOM 1685 C CA . SER A 1 211 ? 8.023 22.625 -2.506 1 96.56 211 SER A CA 1
ATOM 1686 C C . SER A 1 211 ? 7.379 21.422 -3.174 1 96.56 211 SER A C 1
ATOM 1688 O O . SER A 1 211 ? 6.27 21.516 -3.703 1 96.56 211 SER A O 1
ATOM 1690 N N . SER A 1 212 ? 8.023 20.281 -3.129 1 97.25 212 SER A N 1
ATOM 1691 C CA . SER A 1 212 ? 7.469 19.078 -3.752 1 97.25 212 SER A CA 1
ATOM 1692 C C . SER A 1 212 ? 6.414 18.422 -2.863 1 97.25 212 SER A C 1
ATOM 1694 O O . SER A 1 212 ? 5.582 17.656 -3.34 1 97.25 212 SER A O 1
ATOM 1696 N N . ILE A 1 213 ? 6.434 18.688 -1.581 1 98.12 213 ILE A N 1
ATOM 1697 C CA . ILE A 1 213 ? 5.508 18.109 -0.62 1 98.12 213 ILE A CA 1
ATOM 1698 C C . ILE A 1 213 ? 4.105 18.672 -0.842 1 98.12 213 ILE A C 1
ATOM 1700 O O . ILE A 1 213 ? 3.945 19.875 -1.087 1 98.12 213 ILE A O 1
ATOM 1704 N N . THR A 1 214 ? 3.135 17.797 -0.854 1 98.31 214 THR A N 1
ATOM 1705 C CA . THR A 1 214 ? 1.742 18.219 -0.967 1 98.31 214 THR A CA 1
ATOM 1706 C C . THR A 1 214 ? 1.097 18.328 0.412 1 98.31 214 THR A C 1
ATOM 1708 O O . THR A 1 214 ? 1.792 18.344 1.43 1 98.31 214 THR A O 1
ATOM 1711 N N . ILE A 1 215 ? -0.224 18.5 0.437 1 97.12 215 ILE A N 1
ATOM 1712 C CA . ILE A 1 215 ? -0.883 18.484 1.738 1 97.12 215 ILE A CA 1
ATOM 1713 C C . ILE A 1 215 ? -0.977 17.062 2.258 1 97.12 215 ILE A C 1
ATOM 1715 O O . ILE A 1 215 ? -0.779 16.109 1.502 1 97.12 215 ILE A O 1
ATOM 1719 N N . PHE A 1 216 ? -1.264 16.891 3.498 1 97 216 PHE A N 1
ATOM 1720 C CA . PHE A 1 216 ? -1.39 15.594 4.164 1 97 216 PHE A CA 1
ATOM 1721 C C . PHE A 1 216 ? -2.848 15.156 4.215 1 97 216 PHE A C 1
ATOM 1723 O O . PHE A 1 216 ? -3.605 15.594 5.078 1 97 216 PHE A O 1
ATOM 1730 N N . ALA A 1 217 ? -3.172 14.273 3.355 1 96.62 217 ALA A N 1
ATOM 1731 C CA . ALA A 1 217 ? -4.562 13.891 3.133 1 96.62 217 ALA A CA 1
ATOM 1732 C C . ALA A 1 217 ? -5.148 13.211 4.371 1 96.62 217 ALA A C 1
ATOM 1734 O O . ALA A 1 217 ? -5.293 11.984 4.406 1 96.62 217 ALA A O 1
ATOM 1735 N N . ASP A 1 218 ? -5.547 13.984 5.379 1 96.69 218 ASP A N 1
ATOM 1736 C CA . ASP A 1 218 ? -6.203 13.516 6.598 1 96.69 218 ASP A CA 1
ATOM 1737 C C . ASP A 1 218 ? -7.715 13.695 6.508 1 96.69 218 ASP A C 1
ATOM 1739 O O . ASP A 1 218 ? -8.289 13.664 5.418 1 96.69 218 ASP A O 1
ATOM 1743 N N . TYR A 1 219 ? -8.43 13.688 7.742 1 97.56 219 TYR A N 1
ATOM 1744 C CA . TYR A 1 219 ? -9.883 13.82 7.691 1 97.56 219 TYR A CA 1
ATOM 1745 C C . TYR A 1 219 ? -10.32 15.219 8.117 1 97.56 219 TYR A C 1
ATOM 1747 O O . TYR A 1 219 ? -11.508 15.547 8.062 1 97.56 219 TYR A O 1
ATOM 1755 N N . ILE A 1 220 ? -9.32 16.109 8.438 1 96.94 220 ILE A N 1
ATOM 1756 C CA . ILE A 1 220 ? -9.664 17.469 8.852 1 96.94 220 ILE A CA 1
ATOM 1757 C C . ILE A 1 220 ? -9.672 18.391 7.633 1 96.94 220 ILE A C 1
ATOM 1759 O O . ILE A 1 220 ? -10.609 19.172 7.441 1 96.94 220 ILE A O 1
ATOM 1763 N N . VAL A 1 221 ? -8.688 18.266 6.793 1 97.44 221 VAL A N 1
ATOM 1764 C CA . VAL A 1 221 ? -8.477 19.203 5.688 1 97.44 221 VAL A CA 1
ATOM 1765 C C . VAL A 1 221 ? -9.641 19.109 4.703 1 97.44 221 VAL A C 1
ATOM 1767 O O . VAL A 1 221 ? -10.188 20.125 4.281 1 97.44 221 VAL A O 1
ATOM 1770 N N . PRO A 1 222 ? -10.086 17.859 4.32 1 98.19 222 PRO A N 1
ATOM 1771 C CA . PRO A 1 222 ? -11.234 17.797 3.418 1 98.19 222 PRO A CA 1
ATOM 1772 C C . PRO A 1 222 ? -12.492 18.438 4.016 1 98.19 222 PRO A C 1
ATOM 1774 O O . PRO A 1 222 ? -13.289 19.031 3.291 1 98.19 222 PRO A O 1
ATOM 1777 N N . ALA A 1 223 ? -12.648 18.312 5.285 1 98 223 ALA A N 1
ATOM 1778 C CA . ALA A 1 223 ? -13.797 18.922 5.945 1 98 223 ALA A CA 1
ATOM 1779 C C . ALA A 1 223 ? -13.742 20.438 5.855 1 98 223 ALA A C 1
ATOM 1781 O O . ALA A 1 223 ? -14.766 21.094 5.625 1 98 223 ALA A O 1
ATOM 1782 N N . VAL A 1 224 ? -12.57 21 6.066 1 96.81 224 VAL A N 1
ATOM 1783 C CA . VAL A 1 224 ? -12.383 22.438 5.977 1 96.81 224 VAL A CA 1
ATOM 1784 C C . VAL A 1 224 ? -12.625 22.906 4.543 1 96.81 224 VAL A C 1
ATOM 1786 O O . VAL A 1 224 ? -13.281 23.922 4.316 1 96.81 224 VAL A O 1
ATOM 1789 N N . LEU A 1 225 ? -12.125 22.156 3.578 1 97.88 225 LEU A N 1
ATOM 1790 C CA . LEU A 1 225 ? -12.289 22.5 2.17 1 97.88 225 LEU A CA 1
ATOM 1791 C C . LEU A 1 225 ? -13.758 22.484 1.776 1 97.88 225 LEU A C 1
ATOM 1793 O O . LEU A 1 225 ? -14.195 23.266 0.936 1 97.88 225 LEU A O 1
ATOM 1797 N N . ARG A 1 226 ? -14.508 21.562 2.371 1 97.69 226 ARG A N 1
ATOM 1798 C CA . ARG A 1 226 ? -15.945 21.531 2.143 1 97.69 226 ARG A CA 1
ATOM 1799 C C . ARG A 1 226 ? -16.609 22.797 2.686 1 97.69 226 ARG A C 1
ATOM 1801 O O . ARG A 1 226 ? -17.453 23.406 2.014 1 97.69 226 ARG A O 1
ATOM 1808 N N . GLN A 1 227 ? -16.219 23.172 3.848 1 94.88 227 GLN A N 1
ATOM 1809 C CA . GLN A 1 227 ? -16.766 24.359 4.48 1 94.88 227 GLN A CA 1
ATOM 1810 C C . GLN A 1 227 ? -16.453 25.609 3.67 1 94.88 227 GLN A C 1
ATOM 1812 O O . GLN A 1 227 ? -17.266 26.547 3.607 1 94.88 227 GLN A O 1
ATOM 1817 N N . LEU A 1 228 ? -15.305 25.641 3.051 1 93.94 228 LEU A N 1
ATOM 1818 C CA . LEU A 1 228 ? -14.875 26.797 2.26 1 93.94 228 LEU A CA 1
ATOM 1819 C C . LEU A 1 228 ? -15.523 26.781 0.88 1 93.94 228 LEU A C 1
ATOM 1821 O O . LEU A 1 228 ? -15.383 27.734 0.112 1 93.94 228 LEU A O 1
ATOM 1825 N N . GLY A 1 229 ? -16.219 25.672 0.585 1 96.25 229 GLY A N 1
ATOM 1826 C CA . GLY A 1 229 ? -16.875 25.562 -0.708 1 96.25 229 GLY A CA 1
ATOM 1827 C C . GLY A 1 229 ? -15.938 25.078 -1.807 1 96.25 229 GLY A C 1
ATOM 1828 O O . GLY A 1 229 ? -16.312 25.078 -2.982 1 96.25 229 GLY A O 1
ATOM 1829 N N . VAL A 1 230 ? -14.789 24.703 -1.449 1 98.12 230 VAL A N 1
ATOM 1830 C CA . VAL A 1 230 ? -13.789 24.234 -2.404 1 98.12 230 VAL A CA 1
ATOM 1831 C C . VAL A 1 230 ? -14.117 22.797 -2.826 1 98.12 230 VAL A C 1
ATOM 1833 O O . VAL A 1 230 ? -13.945 22.438 -3.994 1 98.12 230 VAL A O 1
ATOM 1836 N N . LEU A 1 231 ? -14.547 22.016 -1.843 1 98.81 231 LEU A N 1
ATOM 1837 C CA . LEU A 1 231 ? -15.031 20.672 -2.139 1 98.81 231 LEU A CA 1
ATOM 1838 C C . LEU A 1 231 ? -16.547 20.594 -1.987 1 98.81 231 LEU A C 1
ATOM 1840 O O . LEU A 1 231 ? -17.109 21.188 -1.069 1 98.81 231 LEU A O 1
ATOM 1844 N N . ARG A 1 232 ? -17.172 19.875 -2.895 1 98.69 232 ARG A N 1
ATOM 1845 C CA . ARG A 1 232 ? -18.594 19.516 -2.805 1 98.69 232 ARG A CA 1
ATOM 1846 C C . ARG A 1 232 ? -18.781 18 -2.787 1 98.69 232 ARG A C 1
ATOM 1848 O O . ARG A 1 232 ? -18.094 17.281 -3.525 1 98.69 232 ARG A O 1
ATOM 1855 N N . TYR A 1 233 ? -19.625 17.562 -1.911 1 98.69 233 TYR A N 1
ATOM 1856 C CA . TYR A 1 233 ? -19.875 16.125 -1.766 1 98.69 233 TYR A CA 1
ATOM 1857 C C . TYR A 1 233 ? -21.203 15.742 -2.406 1 98.69 233 TYR A C 1
ATOM 1859 O O . TYR A 1 233 ? -22.125 16.547 -2.461 1 98.69 233 TYR A O 1
ATOM 1867 N N . SER A 1 234 ? -21.297 14.539 -2.902 1 98.75 234 SER A N 1
ATOM 1868 C CA . SER A 1 234 ? -22.594 13.984 -3.271 1 98.75 234 SER A CA 1
ATOM 1869 C C . SER A 1 234 ? -23.516 13.898 -2.064 1 98.75 234 SER A C 1
ATOM 1871 O O . SER A 1 234 ? -23.062 13.883 -0.921 1 98.75 234 SER A O 1
ATOM 1873 N N . SER A 1 235 ? -24.828 13.797 -2.334 1 98.44 235 SER A N 1
ATOM 1874 C CA . SER A 1 235 ? -25.812 13.703 -1.253 1 98.44 235 SER A CA 1
ATOM 1875 C C . SER A 1 235 ? -25.562 12.453 -0.409 1 98.44 235 SER A C 1
ATOM 1877 O O . SER A 1 235 ? -25.703 12.492 0.816 1 98.44 235 SER A O 1
ATOM 1879 N N . ASP A 1 236 ? -25.203 11.445 -1.044 1 98.31 236 ASP A N 1
ATOM 1880 C CA . ASP A 1 236 ? -24.953 10.188 -0.337 1 98.31 236 ASP A CA 1
ATOM 1881 C C . ASP A 1 236 ? -23.75 10.305 0.596 1 98.31 236 ASP A C 1
ATOM 1883 O O . ASP A 1 236 ? -23.812 9.883 1.754 1 98.31 236 ASP A O 1
ATOM 1887 N N . LEU A 1 237 ? -22.703 10.836 0.087 1 98.69 237 LEU A N 1
ATOM 1888 C CA . LEU A 1 237 ? -21.5 10.984 0.896 1 98.69 237 LEU A CA 1
ATOM 1889 C C . LEU A 1 237 ? -21.75 11.938 2.062 1 98.69 237 LEU A C 1
ATOM 1891 O O . LEU A 1 237 ? -21.328 11.664 3.189 1 98.69 237 LEU A O 1
ATOM 1895 N N . ALA A 1 238 ? -22.391 13.023 1.753 1 98.5 238 ALA A N 1
ATOM 1896 C CA . ALA A 1 238 ? -22.719 13.984 2.803 1 98.5 238 ALA A CA 1
ATOM 1897 C C . ALA A 1 238 ? -23.547 13.328 3.906 1 98.5 238 ALA A C 1
ATOM 1899 O O . ALA A 1 238 ? -23.297 13.57 5.094 1 98.5 238 ALA A O 1
ATOM 1900 N N . SER A 1 239 ? -24.5 12.539 3.504 1 98.56 239 SER A N 1
ATOM 1901 C CA . SER A 1 239 ? -25.359 11.867 4.461 1 98.56 239 SER A CA 1
ATOM 1902 C C . SER A 1 239 ? -24.578 10.922 5.359 1 98.56 239 SER A C 1
ATOM 1904 O O . SER A 1 239 ? -24.859 10.812 6.555 1 98.56 239 SER A O 1
ATOM 1906 N N . ILE A 1 240 ? -23.641 10.227 4.82 1 98.56 240 ILE A N 1
ATOM 1907 C CA . ILE A 1 240 ? -22.797 9.297 5.574 1 98.56 240 ILE A CA 1
ATOM 1908 C C . ILE A 1 240 ? -22 10.055 6.633 1 98.56 240 ILE A C 1
ATOM 1910 O O . ILE A 1 240 ? -21.953 9.648 7.793 1 98.56 240 ILE A O 1
ATOM 1914 N N . ILE A 1 241 ? -21.391 11.141 6.23 1 98.44 241 ILE A N 1
ATOM 1915 C CA . ILE A 1 241 ? -20.531 11.922 7.113 1 98.44 241 ILE A CA 1
ATOM 1916 C C . ILE A 1 241 ? -21.375 12.562 8.211 1 98.44 241 ILE A C 1
ATOM 1918 O O . ILE A 1 241 ? -21.016 12.531 9.391 1 98.44 241 ILE A O 1
ATOM 1922 N N . GLU A 1 242 ? -22.5 13.094 7.848 1 97.38 242 GLU A N 1
ATOM 1923 C CA . GLU A 1 242 ? -23.375 13.758 8.805 1 97.38 242 GLU A CA 1
ATOM 1924 C C . GLU A 1 242 ? -23.922 12.766 9.828 1 97.38 242 GLU A C 1
ATOM 1926 O O . GLU A 1 242 ? -24.156 13.125 10.984 1 97.38 242 GLU A O 1
ATOM 1931 N N . ALA A 1 243 ? -24.062 11.562 9.43 1 98 243 ALA A N 1
ATOM 1932 C CA . ALA A 1 243 ? -24.578 10.523 10.312 1 98 243 ALA A CA 1
ATOM 1933 C C . ALA A 1 243 ? -23.438 9.867 11.102 1 98 243 ALA A C 1
ATOM 1935 O O . ALA A 1 243 ? -23.672 8.922 11.859 1 98 243 ALA A O 1
ATOM 1936 N N . ASN A 1 244 ? -22.234 10.297 10.898 1 97 244 ASN A N 1
ATOM 1937 C CA . ASN A 1 244 ? -21.047 9.758 11.562 1 97 244 ASN A CA 1
ATOM 1938 C C . ASN A 1 244 ? -20.875 8.266 11.281 1 97 244 ASN A C 1
ATOM 1940 O O . ASN A 1 244 ? -20.453 7.508 12.156 1 97 244 ASN A O 1
ATOM 1944 N N . ARG A 1 245 ? -21.344 7.867 10.148 1 97.75 245 ARG A N 1
ATOM 1945 C CA . ARG A 1 245 ? -21.125 6.484 9.742 1 97.75 245 ARG A CA 1
ATOM 1946 C C . ARG A 1 245 ? -19.719 6.301 9.188 1 97.75 245 ARG A C 1
ATOM 1948 O O . ARG A 1 245 ? -19.156 7.215 8.57 1 97.75 245 ARG A O 1
ATOM 1955 N N . GLU A 1 246 ? -19.172 5.141 9.312 1 98.12 246 GLU A N 1
ATOM 1956 C CA . GLU A 1 246 ? -17.828 4.848 8.844 1 98.12 246 GLU A CA 1
ATOM 1957 C C . GLU A 1 246 ? -17.797 4.652 7.332 1 98.12 246 GLU A C 1
ATOM 1959 O O . GLU A 1 246 ? -18.719 4.078 6.754 1 98.12 246 GLU A O 1
ATOM 1964 N N . ILE A 1 247 ? -16.781 5.16 6.75 1 98.06 247 ILE A N 1
ATOM 1965 C CA . ILE A 1 247 ? -16.453 4.945 5.344 1 98.06 247 ILE A CA 1
ATOM 1966 C C . ILE A 1 247 ? -15.266 3.986 5.223 1 98.06 247 ILE A C 1
ATOM 1968 O O . ILE A 1 247 ? -14.227 4.195 5.848 1 98.06 247 ILE A O 1
ATOM 1972 N N . GLY A 1 248 ? -15.445 2.895 4.43 1 97.31 248 GLY A N 1
ATOM 1973 C CA . GLY A 1 248 ? -14.406 1.88 4.309 1 97.31 248 GLY A CA 1
ATOM 1974 C C . GLY A 1 248 ? -13.117 2.412 3.717 1 97.31 248 GLY A C 1
ATOM 1975 O O . GLY A 1 248 ? -13.141 3.209 2.777 1 97.31 248 GLY A O 1
ATOM 1976 N N . SER A 1 249 ? -11.969 1.993 4.328 1 97.56 249 SER A N 1
ATOM 1977 C CA . SER A 1 249 ? -10.672 2.328 3.74 1 97.56 249 SER A CA 1
ATOM 1978 C C . SER A 1 249 ? -10.555 1.782 2.322 1 97.56 249 SER A C 1
ATOM 1980 O O . SER A 1 249 ? -10.922 0.636 2.059 1 97.56 249 SER A O 1
ATOM 1982 N N . GLY A 1 250 ? -10.078 2.621 1.398 1 96.62 250 GLY A N 1
ATOM 1983 C CA . GLY A 1 250 ? -9.906 2.189 0.021 1 96.62 250 GLY A CA 1
ATOM 1984 C C . GLY A 1 250 ? -11.164 2.314 -0.81 1 96.62 250 GLY A C 1
ATOM 1985 O O . GLY A 1 250 ? -11.141 2.105 -2.025 1 96.62 250 GLY A O 1
ATOM 1986 N N . SER A 1 251 ? -12.336 2.609 -0.192 1 97.56 251 SER A N 1
ATOM 1987 C CA . SER A 1 251 ? -13.555 2.828 -0.966 1 97.56 251 SER A CA 1
ATOM 1988 C C . SER A 1 251 ? -13.406 4.023 -1.902 1 97.56 251 SER A C 1
ATOM 1990 O O . SER A 1 251 ? -12.5 4.84 -1.736 1 97.56 251 SER A O 1
ATOM 1992 N N . GLU A 1 252 ? -14.266 4.09 -2.875 1 97.94 252 GLU A N 1
ATOM 1993 C CA . GLU A 1 252 ? -14.234 5.227 -3.793 1 97.94 252 GLU A CA 1
ATOM 1994 C C . GLU A 1 252 ? -14.398 6.543 -3.041 1 97.94 252 GLU A C 1
ATOM 1996 O O . GLU A 1 252 ? -13.688 7.516 -3.324 1 97.94 252 GLU A O 1
ATOM 2001 N N . GLU A 1 253 ? -15.328 6.551 -2.059 1 98.56 253 GLU A N 1
ATOM 2002 C CA . GLU A 1 253 ? -15.586 7.754 -1.273 1 98.56 253 GLU A CA 1
ATOM 2003 C C . GLU A 1 253 ? -14.328 8.219 -0.548 1 98.56 253 GLU A C 1
ATOM 2005 O O . GLU A 1 253 ? -13.969 9.391 -0.614 1 98.56 253 GLU A O 1
ATOM 2010 N N . GLU A 1 254 ? -13.68 7.312 0.09 1 98.62 254 GLU A N 1
ATOM 2011 C CA . GLU A 1 254 ? -12.508 7.656 0.893 1 98.62 254 GLU A CA 1
ATOM 2012 C C . GLU A 1 254 ? -11.359 8.133 0.014 1 98.62 254 GLU A C 1
ATOM 2014 O O . GLU A 1 254 ? -10.719 9.141 0.317 1 98.62 254 GLU A O 1
ATOM 2019 N N . VAL A 1 255 ? -11.117 7.414 -1.095 1 98.75 255 VAL A N 1
ATOM 2020 C CA . VAL A 1 255 ? -10.023 7.777 -1.99 1 98.75 255 VAL A CA 1
ATOM 2021 C C . VAL A 1 255 ? -10.297 9.148 -2.605 1 98.75 255 VAL A C 1
ATOM 2023 O O . VAL A 1 255 ? -9.383 9.977 -2.719 1 98.75 255 VAL A O 1
ATOM 2026 N N . GLU A 1 256 ? -11.523 9.375 -2.996 1 98.94 256 GLU A N 1
ATOM 2027 C CA . GLU A 1 256 ? -11.891 10.648 -3.6 1 98.94 256 GLU A CA 1
ATOM 2028 C C . GLU A 1 256 ? -11.734 11.797 -2.605 1 98.94 256 GLU A C 1
ATOM 2030 O O . GLU A 1 256 ? -11.242 12.867 -2.961 1 98.94 256 GLU A O 1
ATOM 2035 N N . LEU A 1 257 ? -12.125 11.562 -1.377 1 98.88 257 LEU A N 1
ATOM 2036 C CA . LEU A 1 257 ? -11.984 12.594 -0.356 1 98.88 257 LEU A CA 1
ATOM 2037 C C . LEU A 1 257 ? -10.523 13.016 -0.212 1 98.88 257 LEU A C 1
ATOM 2039 O O . LEU A 1 257 ? -10.227 14.211 -0.176 1 98.88 257 LEU A O 1
ATOM 2043 N N . ARG A 1 258 ? -9.664 12.094 -0.175 1 98.81 258 ARG A N 1
ATOM 2044 C CA . ARG A 1 258 ? -8.258 12.352 0.102 1 98.81 258 ARG A CA 1
ATOM 2045 C C . ARG A 1 258 ? -7.547 12.898 -1.135 1 98.81 258 ARG A C 1
ATOM 2047 O O . ARG A 1 258 ? -6.859 13.922 -1.066 1 98.81 258 ARG A O 1
ATOM 2054 N N . ALA A 1 259 ? -7.77 12.25 -2.285 1 98.88 259 ALA A N 1
ATOM 2055 C CA . ALA A 1 259 ? -7.102 12.656 -3.518 1 98.88 259 ALA A CA 1
ATOM 2056 C C . ALA A 1 259 ? -7.605 14.016 -3.99 1 98.88 259 ALA A C 1
ATOM 2058 O O . ALA A 1 259 ? -6.816 14.852 -4.441 1 98.88 259 ALA A O 1
ATOM 2059 N N . CYS A 1 260 ? -8.922 14.242 -3.906 1 98.94 260 CYS A N 1
ATOM 2060 C CA . CYS A 1 260 ? -9.469 15.523 -4.34 1 98.94 260 CYS A CA 1
ATOM 2061 C C . CYS A 1 260 ? -8.992 16.656 -3.438 1 98.94 260 CYS A C 1
ATOM 2063 O O . CYS A 1 260 ? -8.82 17.797 -3.893 1 98.94 260 CYS A O 1
ATOM 2065 N N . SER A 1 261 ? -8.766 16.344 -2.162 1 98.88 261 SER A N 1
ATOM 2066 C CA . SER A 1 261 ? -8.211 17.359 -1.262 1 98.88 261 SER A CA 1
ATOM 2067 C C . SER A 1 261 ? -6.82 17.781 -1.705 1 98.88 261 SER A C 1
ATOM 2069 O O . SER A 1 261 ? -6.508 18.984 -1.725 1 98.88 261 SER A O 1
ATOM 2071 N N . ILE A 1 262 ? -5.98 16.828 -2.031 1 98.81 262 ILE A N 1
ATOM 2072 C CA . ILE A 1 262 ? -4.637 17.125 -2.51 1 98.81 262 ILE A CA 1
ATOM 2073 C C . ILE A 1 262 ? -4.719 17.969 -3.781 1 98.81 262 ILE A C 1
ATOM 2075 O O . ILE A 1 262 ? -4.07 19.016 -3.885 1 98.81 262 ILE A O 1
ATOM 2079 N N . TYR A 1 263 ? -5.547 17.516 -4.699 1 98.81 263 TYR A N 1
ATOM 2080 C CA . TYR A 1 263 ? -5.688 18.203 -5.977 1 98.81 263 TYR A CA 1
ATOM 2081 C C . TYR A 1 263 ? -6.188 19.641 -5.777 1 98.81 263 TYR A C 1
ATOM 2083 O O . TYR A 1 263 ? -5.656 20.578 -6.375 1 98.81 263 TYR A O 1
ATOM 2091 N N . ALA A 1 264 ? -7.176 19.797 -4.965 1 98.75 264 ALA A N 1
ATOM 2092 C CA . ALA A 1 264 ? -7.777 21.109 -4.719 1 98.75 264 ALA A CA 1
ATOM 2093 C C . ALA A 1 264 ? -6.754 22.094 -4.145 1 98.75 264 ALA A C 1
ATOM 2095 O O . ALA A 1 264 ? -6.684 23.25 -4.566 1 98.75 264 ALA A O 1
ATOM 2096 N N . VAL A 1 265 ? -5.988 21.641 -3.209 1 98 265 VAL A N 1
ATOM 2097 C CA . VAL A 1 265 ? -5.035 22.531 -2.551 1 98 265 VAL A CA 1
ATOM 2098 C C . VAL A 1 265 ? -3.898 22.875 -3.512 1 98 265 VAL A C 1
ATOM 2100 O O . VAL A 1 265 ? -3.373 23.984 -3.492 1 98 265 VAL A O 1
ATOM 2103 N N . GLU A 1 266 ? -3.5 21.906 -4.367 1 98.06 266 GLU A N 1
ATOM 2104 C CA . GLU A 1 266 ? -2.527 22.219 -5.406 1 98.06 266 GLU A CA 1
ATOM 2105 C C . GLU A 1 266 ? -3.045 23.328 -6.32 1 98.06 266 GLU A C 1
ATOM 2107 O O . GLU A 1 266 ? -2.291 24.219 -6.711 1 98.06 266 GLU A O 1
ATOM 2112 N N . LYS A 1 267 ? -4.316 23.281 -6.637 1 97.5 267 LYS A N 1
ATOM 2113 C CA . LYS A 1 267 ? -4.918 24.328 -7.473 1 97.5 267 LYS A CA 1
ATOM 2114 C C . LYS A 1 267 ? -4.969 25.656 -6.738 1 97.5 267 LYS A C 1
ATOM 2116 O O . LYS A 1 267 ? -4.723 26.703 -7.332 1 97.5 267 LYS A O 1
ATOM 2121 N N . MET A 1 268 ? -5.309 25.594 -5.512 1 95.81 268 MET A N 1
ATOM 2122 C CA . MET A 1 268 ? -5.305 26.812 -4.695 1 95.81 268 MET A CA 1
ATOM 2123 C C . MET A 1 268 ? -3.914 27.438 -4.648 1 95.81 268 MET A C 1
ATOM 2125 O O . MET A 1 268 ? -3.768 28.641 -4.801 1 95.81 268 MET A O 1
ATOM 2129 N N . ARG A 1 269 ? -2.947 26.562 -4.375 1 95.38 269 ARG A N 1
ATOM 2130 C CA . ARG A 1 269 ? -1.559 27 -4.316 1 95.38 269 ARG A CA 1
ATOM 2131 C C . ARG A 1 269 ? -1.148 27.703 -5.609 1 95.38 269 ARG A C 1
ATOM 2133 O O . ARG A 1 269 ? -0.523 28.766 -5.578 1 95.38 269 ARG A O 1
ATOM 2140 N N . GLU A 1 270 ? -1.487 27.094 -6.746 1 94.94 270 GLU A N 1
ATOM 2141 C CA . GLU A 1 270 ? -1.16 27.656 -8.055 1 94.94 270 GLU A CA 1
ATOM 2142 C C . GLU A 1 270 ? -1.804 29.031 -8.242 1 94.94 270 GLU A C 1
ATOM 2144 O O . GLU A 1 270 ? -1.153 29.969 -8.703 1 94.94 270 GLU A O 1
ATOM 2149 N N . LEU A 1 271 ? -3.029 29.125 -7.898 1 94.06 271 LEU A N 1
ATOM 2150 C CA . LEU A 1 271 ? -3.762 30.375 -8.047 1 94.06 271 LEU A CA 1
ATOM 2151 C C . LEU A 1 271 ? -3.188 31.453 -7.125 1 94.06 271 LEU A C 1
ATOM 2153 O O . LEU A 1 271 ? -3.031 32.594 -7.535 1 94.06 271 LEU A O 1
ATOM 2157 N N . LEU A 1 272 ? -2.91 31.094 -5.926 1 93.12 272 LEU A N 1
ATOM 2158 C CA . LEU A 1 272 ? -2.34 32.031 -4.961 1 93.12 272 LEU A CA 1
ATOM 2159 C C . LEU A 1 272 ? -0.979 32.531 -5.43 1 93.12 272 LEU A C 1
ATOM 2161 O O . LEU A 1 272 ? -0.664 33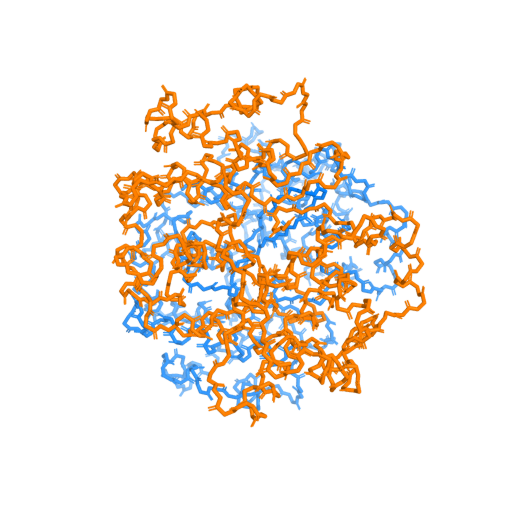.719 -5.277 1 93.12 272 LEU A O 1
ATOM 2165 N N . SER A 1 273 ? -0.205 31.594 -5.898 1 92.56 273 SER A N 1
ATOM 2166 C CA . SER A 1 273 ? 1.117 31.953 -6.395 1 92.56 273 SER A CA 1
ATOM 2167 C C . SER A 1 273 ? 1.017 32.938 -7.562 1 92.56 273 SER A C 1
ATOM 2169 O O . SER A 1 273 ? 1.808 33.875 -7.66 1 92.56 273 SER A O 1
ATOM 2171 N N . LYS A 1 274 ? 0.132 32.688 -8.453 1 92.19 274 LYS A N 1
ATOM 2172 C CA . LYS A 1 274 ? -0.081 33.562 -9.602 1 92.19 274 LYS A CA 1
ATOM 2173 C C . LYS A 1 274 ? -0.525 34.938 -9.156 1 92.19 274 LYS A C 1
ATOM 2175 O O . LYS A 1 274 ? -0.055 35.969 -9.688 1 92.19 274 LYS A O 1
ATOM 2180 N N . LYS A 1 275 ? -1.337 35.062 -8.266 1 89.56 275 LYS A N 1
ATOM 2181 C CA . LYS A 1 275 ? -1.909 36.344 -7.812 1 89.56 275 LYS A CA 1
ATOM 2182 C C . LYS A 1 275 ? -0.899 37.125 -6.988 1 89.56 275 LYS A C 1
ATOM 2184 O O . LYS A 1 275 ? -0.821 38.344 -7.105 1 89.56 275 LYS A O 1
ATOM 2189 N N . SER A 1 276 ? -0.215 36.438 -6.145 1 87.56 276 SER A N 1
ATOM 2190 C CA . SER A 1 276 ? 0.688 37.125 -5.227 1 87.56 276 SER A CA 1
ATOM 2191 C C . SER A 1 276 ? 2.045 37.375 -5.875 1 87.56 276 SER A C 1
ATOM 2193 O O . SER A 1 276 ? 2.787 38.25 -5.441 1 87.56 276 SER A O 1
ATOM 2195 N N . GLY A 1 277 ? 2.438 36.562 -6.793 1 88.19 277 GLY A N 1
ATOM 2196 C CA . GLY A 1 277 ? 3.754 36.625 -7.402 1 88.19 277 GLY A CA 1
ATOM 2197 C C . GLY A 1 277 ? 4.832 35.938 -6.59 1 88.19 277 GLY A C 1
ATOM 2198 O O . GLY A 1 277 ? 6 35.938 -6.977 1 88.19 277 GLY A O 1
ATOM 2199 N N . ASN A 1 278 ? 4.383 35.375 -5.453 1 88.62 278 ASN A N 1
ATOM 2200 C CA . ASN A 1 278 ? 5.316 34.688 -4.578 1 88.62 278 ASN A CA 1
ATOM 2201 C C . ASN A 1 278 ? 5.082 33.156 -4.594 1 88.62 278 ASN A C 1
ATOM 2203 O O . ASN A 1 278 ? 4.004 32.719 -4.98 1 88.62 278 ASN A O 1
ATOM 2207 N N . GLN A 1 279 ? 6.141 32.531 -4.254 1 89.38 279 GLN A N 1
ATOM 2208 C CA . GLN A 1 279 ? 5.98 31.094 -4.113 1 89.38 279 GLN A CA 1
ATOM 2209 C C . GLN A 1 279 ? 5.156 30.75 -2.875 1 89.38 279 GLN A C 1
ATOM 2211 O O . GLN A 1 279 ? 5.367 31.328 -1.803 1 89.38 279 GLN A O 1
ATOM 2216 N N . VAL A 1 280 ? 4.207 29.906 -3.053 1 92.12 280 VAL A N 1
ATOM 2217 C CA . VAL A 1 280 ? 3.381 29.391 -1.971 1 92.12 280 VAL A CA 1
ATOM 2218 C C . VAL A 1 280 ? 3.629 27.891 -1.807 1 92.12 280 VAL A C 1
ATOM 2220 O O . VAL A 1 280 ? 3.664 27.141 -2.791 1 92.12 280 VAL A O 1
ATOM 2223 N N . LEU A 1 281 ? 3.885 27.469 -0.59 1 94.06 281 LEU A N 1
ATOM 2224 C CA . LEU A 1 281 ? 4.145 26.062 -0.321 1 94.06 281 LEU A CA 1
ATOM 2225 C C . LEU A 1 281 ? 2.879 25.359 0.15 1 94.06 281 LEU A C 1
ATOM 2227 O O . LEU A 1 281 ? 2.119 25.906 0.952 1 94.06 281 LEU A O 1
ATOM 2231 N N . SER A 1 282 ? 2.645 24.125 -0.369 1 95.44 282 SER A N 1
ATOM 2232 C CA . SER A 1 282 ? 1.498 23.344 0.068 1 95.44 282 SER A CA 1
ATOM 2233 C C . SER A 1 282 ? 1.583 23.016 1.557 1 95.44 282 SER A C 1
ATOM 2235 O O . SER A 1 282 ? 0.559 22.938 2.238 1 95.44 282 SER A O 1
ATOM 2237 N N . VAL A 1 283 ? 2.799 22.875 2.088 1 94.81 283 VAL A N 1
ATOM 2238 C CA . VAL A 1 283 ? 3.002 22.578 3.504 1 94.81 283 VAL A CA 1
ATOM 2239 C C . VAL A 1 283 ? 2.424 23.719 4.352 1 94.81 283 VAL A C 1
ATOM 2241 O O . VAL A 1 283 ? 1.83 23.469 5.402 1 94.81 283 VAL A O 1
ATOM 2244 N N . GLU A 1 284 ? 2.568 24.906 3.889 1 92.81 284 GLU A N 1
ATOM 2245 C CA . GLU A 1 284 ? 2.037 26.062 4.602 1 92.81 284 GLU A CA 1
ATOM 2246 C C . GLU A 1 284 ? 0.513 26.094 4.527 1 92.81 284 GLU A C 1
ATOM 2248 O O . GLU A 1 284 ? -0.153 26.422 5.516 1 92.81 284 GLU A O 1
ATOM 2253 N N . LEU A 1 285 ? -0.006 25.844 3.357 1 93.88 285 LEU A N 1
ATOM 2254 C CA . LEU A 1 285 ? -1.455 25.781 3.197 1 93.88 285 LEU A CA 1
ATOM 2255 C C . LEU A 1 285 ? -2.059 24.688 4.074 1 93.88 285 LEU A C 1
ATOM 2257 O O . LEU A 1 285 ? -3.133 24.875 4.652 1 93.88 285 LEU A O 1
ATOM 2261 N N . ASP A 1 286 ? -1.373 23.562 4.102 1 95.75 286 ASP A N 1
ATOM 2262 C CA . ASP A 1 286 ? -1.853 22.469 4.926 1 95.75 286 ASP A CA 1
ATOM 2263 C C . ASP A 1 286 ? -1.95 22.875 6.395 1 95.75 286 ASP A C 1
ATOM 2265 O O . ASP A 1 286 ? -2.945 22.578 7.062 1 95.75 286 ASP A O 1
ATOM 2269 N N . LEU A 1 287 ? -0.875 23.469 6.875 1 92.94 287 LEU A N 1
ATOM 2270 C CA . LEU A 1 287 ? -0.835 23.891 8.273 1 92.94 287 LEU A CA 1
ATOM 2271 C C . LEU A 1 287 ? -1.951 24.891 8.57 1 92.94 287 LEU A C 1
ATOM 2273 O O . LEU A 1 287 ? -2.574 24.828 9.633 1 92.94 287 LEU A O 1
ATOM 2277 N N . TRP A 1 288 ? -2.152 25.75 7.688 1 91.25 288 TRP A N 1
ATOM 2278 C CA . TRP A 1 288 ? -3.213 26.734 7.852 1 91.25 288 TRP A CA 1
ATOM 2279 C C . TRP A 1 288 ? -4.582 26.062 7.855 1 91.25 288 TRP A C 1
ATOM 2281 O O . TRP A 1 288 ? -5.387 26.297 8.766 1 91.25 288 TRP A O 1
ATOM 2291 N N . LEU A 1 289 ? -4.883 25.281 6.848 1 93.56 289 LEU A N 1
ATOM 2292 C CA . LEU A 1 289 ? -6.172 24.609 6.734 1 93.56 289 LEU A CA 1
ATOM 2293 C C . LEU A 1 289 ? -6.43 23.719 7.945 1 93.56 289 LEU A C 1
ATOM 2295 O O . LEU A 1 289 ? -7.527 23.719 8.5 1 93.56 289 LEU A O 1
ATOM 2299 N N . TRP A 1 290 ? -5.438 23 8.328 1 92.5 290 TRP A N 1
ATOM 2300 C CA . TRP A 1 290 ? -5.57 22.078 9.469 1 92.5 290 TRP A CA 1
ATOM 2301 C C . TRP A 1 290 ? -5.824 22.859 10.758 1 92.5 290 TRP A C 1
ATOM 2303 O O . TRP A 1 290 ? -6.703 22.484 11.539 1 92.5 290 TRP A O 1
ATOM 2313 N N . SER A 1 291 ? -5.027 23.906 10.984 1 89.12 291 SER A N 1
ATOM 2314 C CA . SER A 1 291 ? -5.184 24.719 12.188 1 89.12 291 SER A CA 1
ATOM 2315 C C . SER A 1 291 ? -6.566 25.359 12.242 1 89.12 291 SER A C 1
ATOM 2317 O O . SER A 1 291 ? -7.156 25.484 13.32 1 89.12 291 SER A O 1
ATOM 2319 N N . PHE A 1 292 ? -7.016 25.766 11.117 1 87.06 292 PHE A N 1
ATOM 2320 C CA . PHE A 1 292 ? -8.367 26.312 11.016 1 87.06 292 PHE A CA 1
ATOM 2321 C C . PHE A 1 292 ? -9.406 25.266 11.391 1 87.06 292 PHE A C 1
ATOM 2323 O O . PHE A 1 292 ? -10.344 25.547 12.141 1 87.06 292 PHE A O 1
ATOM 2330 N N . GLY A 1 293 ? -9.242 24.094 10.938 1 90.88 293 GLY A N 1
ATOM 2331 C CA . GLY A 1 293 ? -10.203 23.016 11.141 1 90.88 293 GLY A CA 1
ATOM 2332 C C . GLY A 1 293 ? -10.312 22.609 12.594 1 90.88 293 GLY A C 1
ATOM 2333 O O . GLY A 1 293 ? -11.422 22.375 13.094 1 90.88 293 GLY A O 1
ATOM 2334 N N . ILE A 1 294 ? -9.188 22.5 13.258 1 88.88 294 ILE A N 1
ATOM 2335 C CA . ILE A 1 294 ? -9.211 21.969 14.617 1 88.88 294 ILE A CA 1
ATOM 2336 C C . ILE A 1 294 ? -9.805 23 15.57 1 88.88 294 ILE A C 1
ATOM 2338 O O . ILE A 1 294 ? -10.156 22.672 16.703 1 88.88 294 ILE A O 1
ATOM 2342 N N . GLN A 1 295 ? -9.93 24.203 15.102 1 87 295 GLN A N 1
ATOM 2343 C CA . GLN A 1 295 ? -10.531 25.25 15.914 1 87 295 GLN A CA 1
ATOM 2344 C C . GLN A 1 295 ? -12.039 25.312 15.703 1 87 295 GLN A C 1
ATOM 2346 O O . GLN A 1 295 ? -12.75 25.953 16.469 1 87 295 GLN A O 1
ATOM 2351 N N . CYS A 1 296 ? -12.5 24.625 14.742 1 87.31 296 CYS A N 1
ATOM 2352 C CA . CYS A 1 296 ? -13.922 24.578 14.445 1 87.31 296 CYS A CA 1
ATOM 2353 C C . CYS A 1 296 ? -14.578 23.359 15.086 1 87.31 296 CYS A C 1
ATOM 2355 O O . CYS A 1 296 ? -14.656 22.297 14.469 1 87.31 296 CYS A O 1
ATOM 2357 N N . GLN A 1 297 ? -15.188 23.5 16.141 1 81.75 297 GLN A N 1
ATOM 2358 C CA . GLN A 1 297 ? -15.75 22.406 16.938 1 81.75 297 GLN A CA 1
ATOM 2359 C C . GLN A 1 297 ? -16.859 21.688 16.172 1 81.75 297 GLN A C 1
ATOM 2361 O O . GLN A 1 297 ? -17.078 20.484 16.359 1 81.75 297 GLN A O 1
ATOM 2366 N N . SER A 1 298 ? -17.484 22.344 15.344 1 86.44 298 SER A N 1
ATOM 2367 C CA . SER A 1 298 ? -18.641 21.781 14.648 1 86.44 298 SER A CA 1
ATOM 2368 C C . SER A 1 298 ? -18.219 21.125 13.336 1 86.44 298 SER A C 1
ATOM 2370 O O . SER A 1 298 ? -19.078 20.641 12.594 1 86.44 298 SER A O 1
ATOM 2372 N N . LEU A 1 299 ? -16.969 21.078 13.133 1 92.12 299 LEU A N 1
ATOM 2373 C CA . LEU A 1 299 ? -16.5 20.531 11.867 1 92.12 299 LEU A CA 1
ATOM 2374 C C . LEU A 1 299 ? -16.781 19.031 11.789 1 92.12 299 LEU A C 1
ATOM 2376 O O . LEU A 1 299 ? -16.328 18.266 12.625 1 92.12 299 LEU A O 1
ATOM 2380 N N . GLN A 1 300 ? -17.578 18.609 10.828 1 94.5 300 GLN A N 1
ATOM 2381 C CA . GLN A 1 300 ? -17.859 17.203 10.602 1 94.5 300 GLN A CA 1
ATOM 2382 C C . GLN A 1 300 ? -16.906 16.609 9.57 1 94.5 300 GLN A C 1
ATOM 2384 O O . GLN A 1 300 ? -16.734 17.172 8.484 1 94.5 300 GLN A O 1
ATOM 2389 N N . HIS A 1 301 ? -16.297 15.555 9.953 1 97.12 301 HIS A N 1
ATOM 2390 C CA . HIS A 1 301 ? -15.352 14.922 9.047 1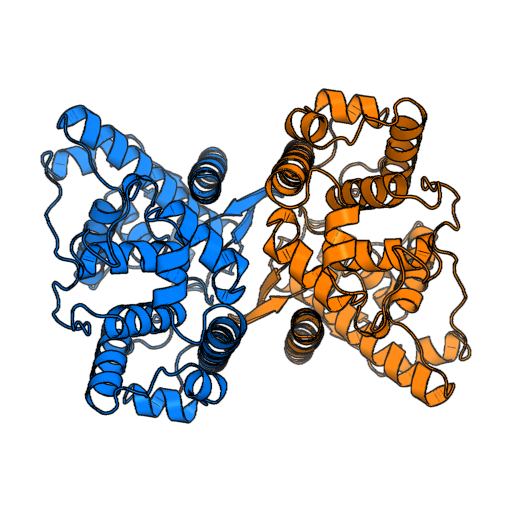 97.12 301 HIS A CA 1
ATOM 2391 C C . HIS A 1 301 ? -15.68 13.445 8.844 1 97.12 301 HIS A C 1
ATOM 2393 O O . HIS A 1 301 ? -16.469 12.875 9.602 1 97.12 301 HIS A O 1
ATOM 2399 N N . HIS A 1 302 ? -15.148 12.867 7.781 1 98.38 302 HIS A N 1
ATOM 2400 C CA . HIS A 1 302 ? -15.375 11.445 7.543 1 98.38 302 HIS A CA 1
ATOM 2401 C C . HIS A 1 302 ? -14.633 10.586 8.562 1 98.38 302 HIS A C 1
ATOM 2403 O O . HIS A 1 302 ? -13.664 11.039 9.172 1 98.38 302 HIS A O 1
ATOM 2409 N N . ARG A 1 303 ? -15.156 9.453 8.773 1 98.19 303 ARG A N 1
ATOM 2410 C CA . ARG A 1 303 ? -14.594 8.484 9.711 1 98.19 303 ARG A CA 1
ATOM 2411 C C . ARG A 1 303 ? -14.164 7.211 8.992 1 98.19 303 ARG A C 1
ATOM 2413 O O . ARG A 1 303 ? -15 6.512 8.398 1 98.19 303 ARG A O 1
ATOM 2420 N N . THR A 1 304 ? -12.875 6.98 8.969 1 98.31 304 THR A N 1
ATOM 2421 C CA . THR A 1 304 ? -12.312 5.785 8.344 1 98.31 304 THR A CA 1
ATOM 2422 C C . THR A 1 304 ? -11.289 5.125 9.266 1 98.31 304 THR A C 1
ATOM 2424 O O . THR A 1 304 ? -10.336 5.766 9.703 1 98.31 304 THR A O 1
ATOM 2427 N N . LEU A 1 305 ? -11.531 3.83 9.602 1 98 305 LEU A N 1
ATOM 2428 C CA . LEU A 1 305 ? -10.539 3.084 10.367 1 98 305 LEU A CA 1
ATOM 2429 C C . LEU A 1 305 ? -9.336 2.723 9.508 1 98 305 LEU A C 1
ATOM 2431 O O . LEU A 1 305 ? -9.438 1.857 8.633 1 98 305 LEU A O 1
ATOM 2435 N N . SER A 1 306 ? -8.234 3.43 9.727 1 97.75 306 SER A N 1
ATOM 2436 C CA . SER A 1 306 ? -7.027 3.217 8.938 1 97.75 306 SER A CA 1
ATOM 2437 C C . SER A 1 306 ? -5.777 3.586 9.727 1 97.75 306 SER A C 1
ATOM 2439 O O . SER A 1 306 ? -5.863 4.25 10.766 1 97.75 306 SER A O 1
ATOM 2441 N N . ILE A 1 307 ? -4.691 3.219 9.227 1 98.44 307 ILE A N 1
ATOM 2442 C CA . ILE A 1 307 ? -3.43 3.539 9.883 1 98.44 307 ILE A CA 1
ATOM 2443 C C . ILE A 1 307 ? -2.738 4.684 9.148 1 98.44 307 ILE A C 1
ATOM 2445 O O . ILE A 1 307 ? -1.62 5.07 9.5 1 98.44 307 ILE A O 1
ATOM 2449 N N . TYR A 1 308 ? -3.393 5.207 8.188 1 98.5 308 TYR A N 1
ATOM 2450 C CA . TYR A 1 308 ? -2.66 6.082 7.277 1 98.5 308 TYR A CA 1
ATOM 2451 C C . TYR A 1 308 ? -2.916 7.547 7.609 1 98.5 308 TYR A C 1
ATOM 2453 O O . TYR A 1 308 ? -2.207 8.43 7.125 1 98.5 308 TYR A O 1
ATOM 2461 N N . TYR A 1 309 ? -3.973 7.789 8.43 1 97.19 309 TYR A N 1
ATOM 2462 C CA . TYR A 1 309 ? -4.23 9.188 8.781 1 97.19 309 TYR A CA 1
ATOM 2463 C C . TYR A 1 309 ? -5.121 9.281 10.016 1 97.19 309 TYR A C 1
ATOM 2465 O O . TYR A 1 309 ? -5.82 8.328 10.359 1 97.19 309 TYR A O 1
ATOM 2473 N N . MET B 1 1 ? 12.758 -12.938 5.926 1 53.91 1 MET B N 1
ATOM 2474 C CA . MET B 1 1 ? 11.82 -13.625 6.809 1 53.91 1 MET B CA 1
ATOM 2475 C C . MET B 1 1 ? 10.695 -12.688 7.234 1 53.91 1 MET B C 1
ATOM 2477 O O . MET B 1 1 ? 9.516 -13.055 7.172 1 53.91 1 MET B O 1
ATOM 2481 N N . ALA B 1 2 ? 10.914 -11.461 7.191 1 74.44 2 ALA B N 1
ATOM 2482 C CA . ALA B 1 2 ? 9.961 -10.562 7.832 1 74.44 2 ALA B CA 1
ATOM 2483 C C . ALA B 1 2 ? 8.758 -10.305 6.922 1 74.44 2 ALA B C 1
ATOM 2485 O O . ALA B 1 2 ? 7.609 -10.375 7.363 1 74.44 2 ALA B O 1
ATOM 2486 N N . ALA B 1 3 ? 8.961 -10.367 5.656 1 86.12 3 ALA B N 1
ATOM 2487 C CA . ALA B 1 3 ? 7.859 -10.031 4.758 1 86.12 3 ALA B CA 1
ATOM 2488 C C . ALA B 1 3 ? 6.844 -11.164 4.676 1 86.12 3 ALA B C 1
ATOM 2490 O O . ALA B 1 3 ? 5.637 -10.93 4.738 1 86.12 3 ALA B O 1
ATOM 2491 N N . MET B 1 4 ? 7.328 -12.336 4.59 1 96.25 4 MET B N 1
ATOM 2492 C CA . MET B 1 4 ? 6.426 -13.469 4.434 1 96.25 4 MET B CA 1
ATOM 2493 C C . MET B 1 4 ? 5.746 -13.812 5.754 1 96.25 4 MET B C 1
ATOM 2495 O O . MET B 1 4 ? 4.617 -14.305 5.77 1 96.25 4 MET B O 1
ATOM 2499 N N . ASP B 1 5 ? 6.441 -13.508 6.891 1 96.12 5 ASP B N 1
ATOM 2500 C CA . ASP B 1 5 ? 5.789 -13.633 8.188 1 96.12 5 ASP B CA 1
ATOM 2501 C C . ASP B 1 5 ? 4.59 -12.695 8.297 1 96.12 5 ASP B C 1
ATOM 2503 O O . ASP B 1 5 ? 3.557 -13.062 8.859 1 96.12 5 ASP B O 1
ATOM 2507 N N . ASP B 1 6 ? 4.754 -11.531 7.766 1 97 6 ASP B N 1
ATOM 2508 C CA . ASP B 1 6 ? 3.664 -10.562 7.77 1 97 6 ASP B CA 1
ATOM 2509 C C . ASP B 1 6 ? 2.482 -11.07 6.941 1 97 6 ASP B C 1
ATOM 2511 O O . ASP B 1 6 ? 1.325 -10.875 7.32 1 97 6 ASP B O 1
ATOM 2515 N N . VAL B 1 7 ? 2.777 -11.703 5.82 1 98.56 7 VAL B N 1
ATOM 2516 C CA . VAL B 1 7 ? 1.726 -12.234 4.965 1 98.56 7 VAL B CA 1
ATOM 2517 C C . VAL B 1 7 ? 0.924 -13.289 5.727 1 98.56 7 VAL B C 1
ATOM 2519 O O . VAL B 1 7 ? -0.306 -13.227 5.785 1 98.56 7 VAL B O 1
ATOM 2522 N N . ARG B 1 8 ? 1.588 -14.219 6.344 1 98.25 8 ARG B N 1
ATOM 2523 C CA . ARG B 1 8 ? 0.925 -15.297 7.066 1 98.25 8 ARG B CA 1
ATOM 2524 C C . ARG B 1 8 ? 0.156 -14.766 8.266 1 98.25 8 ARG B C 1
ATOM 2526 O O . ARG B 1 8 ? -1.003 -15.125 8.484 1 98.25 8 ARG B O 1
ATOM 2533 N N . ALA B 1 9 ? 0.812 -13.906 9.031 1 98 9 ALA B N 1
ATOM 2534 C CA . ALA B 1 9 ? 0.215 -13.414 10.273 1 98 9 ALA B CA 1
ATOM 2535 C C . ALA B 1 9 ? -1.014 -12.555 9.984 1 98 9 ALA B C 1
ATOM 2537 O O . ALA B 1 9 ? -2.035 -12.672 10.664 1 98 9 ALA B O 1
ATOM 2538 N N . SER B 1 10 ? -0.929 -11.664 9 1 98.56 10 SER B N 1
ATOM 2539 C CA . SER B 1 10 ? -2.059 -10.789 8.711 1 98.56 10 SER B CA 1
ATOM 2540 C C . SER B 1 10 ? -3.201 -11.555 8.055 1 98.56 10 SER B C 1
ATOM 2542 O O . SER B 1 10 ? -4.375 -11.25 8.281 1 98.56 10 SER B O 1
ATOM 2544 N N . SER B 1 11 ? -2.875 -12.555 7.23 1 98.75 11 SER B N 1
ATOM 2545 C CA . SER B 1 11 ? -3.924 -13.383 6.645 1 98.75 11 SER B CA 1
ATOM 2546 C C . SER B 1 11 ? -4.668 -14.172 7.715 1 98.75 11 SER B C 1
ATOM 2548 O O . SER B 1 11 ? -5.891 -14.289 7.668 1 98.75 11 SER B O 1
ATOM 2550 N N . ALA B 1 12 ? -3.92 -14.727 8.633 1 98.69 12 ALA B N 1
ATOM 2551 C CA . ALA B 1 12 ? -4.535 -15.453 9.742 1 98.69 12 ALA B CA 1
ATOM 2552 C C . ALA B 1 12 ? -5.414 -14.523 10.578 1 98.69 12 ALA B C 1
ATOM 2554 O O . ALA B 1 12 ? -6.484 -14.93 11.047 1 98.69 12 ALA B O 1
ATOM 2555 N N . TRP B 1 13 ? -4.965 -13.336 10.805 1 98.62 13 TRP B N 1
ATOM 2556 C CA . TRP B 1 13 ? -5.727 -12.344 11.555 1 98.62 13 TRP B CA 1
ATOM 2557 C C . TRP B 1 13 ? -7.062 -12.062 10.883 1 98.62 13 TRP B C 1
ATOM 2559 O O . TRP B 1 13 ? -8.102 -12 11.547 1 98.62 13 TRP B O 1
ATOM 2569 N N . VAL B 1 14 ? -7.055 -11.922 9.57 1 98.81 14 VAL B N 1
ATOM 2570 C CA . VAL B 1 14 ? -8.273 -11.68 8.805 1 98.81 14 VAL B CA 1
ATOM 2571 C C . VAL B 1 14 ? -9.195 -12.891 8.898 1 98.81 14 VAL B C 1
ATOM 2573 O O . VAL B 1 14 ? -10.398 -12.75 9.148 1 98.81 14 VAL B O 1
ATOM 2576 N N . ALA B 1 15 ? -8.617 -14.055 8.719 1 98.81 15 ALA B N 1
ATOM 2577 C CA . ALA B 1 15 ? -9.414 -15.281 8.719 1 98.81 15 ALA B CA 1
ATOM 2578 C C . ALA B 1 15 ? -10.156 -15.445 10.047 1 98.81 15 ALA B C 1
ATOM 2580 O O . ALA B 1 15 ? -11.273 -15.961 10.07 1 98.81 15 ALA B O 1
ATOM 2581 N N . ALA B 1 16 ? -9.562 -15.023 11.109 1 98.56 16 ALA B N 1
ATOM 2582 C CA . ALA B 1 16 ? -10.148 -15.156 12.445 1 98.56 16 ALA B CA 1
ATOM 2583 C C . ALA B 1 16 ? -11.273 -14.148 12.656 1 98.56 16 ALA B C 1
ATOM 2585 O O . ALA B 1 16 ? -12.062 -14.273 13.586 1 98.56 16 ALA B O 1
ATOM 2586 N N . ARG B 1 17 ? -11.461 -13.188 11.758 1 98.38 17 ARG B N 1
ATOM 2587 C CA . ARG B 1 17 ? -12.406 -12.094 11.984 1 98.38 17 ARG B CA 1
ATOM 2588 C C . ARG B 1 17 ? -13.336 -11.914 10.789 1 98.38 17 ARG B C 1
ATOM 2590 O O . ARG B 1 17 ? -14.203 -11.039 10.797 1 98.38 17 ARG B O 1
ATOM 2597 N N . SER B 1 18 ? -13.141 -12.734 9.812 1 98.56 18 SER B N 1
ATOM 2598 C CA . SER B 1 18 ? -13.867 -12.602 8.547 1 98.56 18 SER B CA 1
ATOM 2599 C C . SER B 1 18 ? -15.359 -12.844 8.75 1 98.56 18 SER B C 1
ATOM 2601 O O . SER B 1 18 ? -15.758 -13.641 9.602 1 98.56 18 SER B O 1
ATOM 2603 N N . ALA B 1 19 ? -16.156 -12.133 7.957 1 98.38 19 ALA B N 1
ATOM 2604 C CA . ALA B 1 19 ? -17.609 -12.242 8.039 1 98.38 19 ALA B CA 1
ATOM 2605 C C . ALA B 1 19 ? -18.188 -12.805 6.75 1 98.38 19 ALA B C 1
ATOM 2607 O O . ALA B 1 19 ? -19.25 -13.445 6.762 1 98.38 19 ALA B O 1
ATOM 2608 N N . HIS B 1 20 ? -17.547 -12.664 5.652 1 98.75 20 HIS B N 1
ATOM 2609 C CA . HIS B 1 20 ? -18.094 -13.008 4.348 1 98.75 20 HIS B CA 1
ATOM 2610 C C . HIS B 1 20 ? -17.5 -14.312 3.828 1 98.75 20 HIS B C 1
ATOM 2612 O O . HIS B 1 20 ? -18.094 -14.977 2.971 1 98.75 20 HIS B O 1
ATOM 2618 N N . VAL B 1 21 ? -16.312 -14.68 4.281 1 98.88 21 VAL B N 1
ATOM 2619 C CA . VAL B 1 21 ? -15.594 -15.875 3.857 1 98.88 21 VAL B CA 1
ATOM 2620 C C . VAL B 1 21 ? -15.195 -16.703 5.082 1 98.88 21 VAL B C 1
ATOM 2622 O O . VAL B 1 21 ? -14.594 -16.188 6.023 1 98.88 21 VAL B O 1
ATOM 2625 N N . VAL B 1 22 ? -15.523 -17.922 5.039 1 98.62 22 VAL B N 1
ATOM 2626 C CA . VAL B 1 22 ? -15.211 -18.812 6.156 1 98.62 22 VAL B CA 1
ATOM 2627 C C . VAL B 1 22 ? -14.305 -19.938 5.68 1 98.62 22 VAL B C 1
ATOM 2629 O O . VAL B 1 22 ? -14.555 -20.547 4.633 1 98.62 22 VAL B O 1
ATOM 2632 N N . VAL B 1 23 ? -13.227 -20.172 6.395 1 98.75 23 VAL B N 1
ATOM 2633 C CA . VAL B 1 23 ? -12.383 -21.328 6.16 1 98.75 23 VAL B CA 1
ATOM 2634 C C . VAL B 1 23 ? -12.953 -22.547 6.906 1 98.75 23 VAL B C 1
ATOM 2636 O O . VAL B 1 23 ? -12.984 -22.547 8.141 1 98.75 23 VAL B O 1
ATOM 2639 N N . ASP B 1 24 ? -13.359 -23.531 6.207 1 98.12 24 ASP B N 1
ATOM 2640 C CA . ASP B 1 24 ? -14.039 -24.688 6.77 1 98.12 24 ASP B CA 1
ATOM 2641 C C . ASP B 1 24 ? -13.055 -25.812 7.055 1 98.12 24 ASP B C 1
ATOM 2643 O O . ASP B 1 24 ? -12.57 -26.469 6.125 1 98.12 24 ASP B O 1
ATOM 2647 N N . SER B 1 25 ? -12.836 -26.188 8.289 1 96.69 25 SER B N 1
ATOM 2648 C CA . SER B 1 25 ? -11.883 -27.234 8.68 1 96.69 25 SER B CA 1
ATOM 2649 C C . SER B 1 25 ? -12.281 -28.578 8.117 1 96.69 25 SER B C 1
ATOM 2651 O O . SER B 1 25 ? -11.422 -29.391 7.746 1 96.69 25 SER B O 1
ATOM 2653 N N . SER B 1 26 ? -13.539 -28.859 8.141 1 97.19 26 SER B N 1
ATOM 2654 C CA . SER B 1 26 ? -13.992 -30.125 7.57 1 97.19 26 SER B CA 1
ATOM 2655 C C . SER B 1 26 ? -13.711 -30.203 6.074 1 97.19 26 SER B C 1
ATOM 2657 O O . SER B 1 26 ? -13.383 -31.266 5.547 1 97.19 26 SER B O 1
ATOM 2659 N N . GLY B 1 27 ? -13.883 -29.047 5.41 1 96.69 27 GLY B N 1
ATOM 2660 C CA . GLY B 1 27 ? -13.539 -28.984 3.998 1 96.69 27 GLY B CA 1
ATOM 2661 C C . GLY B 1 27 ? -12.062 -29.203 3.732 1 96.69 27 GLY B C 1
ATOM 2662 O O . GLY B 1 27 ? -11.695 -29.859 2.746 1 96.69 27 GLY B O 1
ATOM 2663 N N . ILE B 1 28 ? -11.281 -28.734 4.594 1 96.38 28 ILE B N 1
ATOM 2664 C CA . ILE B 1 28 ? -9.836 -28.922 4.488 1 96.38 28 ILE B CA 1
ATOM 2665 C C . ILE B 1 28 ? -9.5 -30.406 4.625 1 96.38 28 ILE B C 1
ATOM 2667 O O . ILE B 1 28 ? -8.734 -30.938 3.822 1 96.38 28 ILE B O 1
ATOM 2671 N N . GLU B 1 29 ? -10.07 -31.031 5.613 1 95 29 GLU B N 1
ATOM 2672 C CA . GLU B 1 29 ? -9.82 -32.438 5.844 1 95 29 GLU B CA 1
ATOM 2673 C C . GLU B 1 29 ? -10.242 -33.281 4.641 1 95 29 GLU B C 1
ATOM 2675 O O . GLU B 1 29 ? -9.508 -34.188 4.203 1 95 29 GLU B O 1
ATOM 2680 N N . LYS B 1 30 ? -11.344 -32.969 4.152 1 94.12 30 LYS B N 1
ATOM 2681 C CA . LYS B 1 30 ? -11.867 -33.719 3 1 94.12 30 LYS B CA 1
ATOM 2682 C C . LYS B 1 30 ? -10.969 -33.5 1.777 1 94.12 30 LYS B C 1
ATOM 2684 O O . LYS B 1 30 ? -10.688 -34.469 1.045 1 94.12 30 LYS B O 1
ATOM 2689 N N . ALA B 1 31 ? -10.609 -32.25 1.538 1 91.75 31 ALA B N 1
ATOM 2690 C CA . ALA B 1 31 ? -9.75 -31.938 0.397 1 91.75 31 ALA B CA 1
ATOM 2691 C C . ALA B 1 31 ? -8.414 -32.656 0.497 1 91.75 31 ALA B C 1
ATOM 2693 O O . ALA B 1 31 ? -7.91 -33.188 -0.5 1 91.75 31 ALA B O 1
ATOM 2694 N N . VAL B 1 32 ? -7.883 -32.688 1.654 1 91.25 32 VAL B N 1
ATOM 2695 C CA . VAL B 1 32 ? -6.598 -33.344 1.891 1 91.25 32 VAL B CA 1
ATOM 2696 C C . VAL B 1 32 ? -6.73 -34.844 1.707 1 91.25 32 VAL B C 1
ATOM 2698 O O . VAL B 1 32 ? -5.828 -35.5 1.17 1 91.25 32 VAL B O 1
ATOM 2701 N N . GLU B 1 33 ? -7.828 -35.375 2.17 1 88.88 33 GLU B N 1
ATOM 2702 C CA . GLU B 1 33 ? -8.078 -36.812 1.993 1 88.88 33 GLU B CA 1
ATOM 2703 C C . GLU B 1 33 ? -8.219 -37.156 0.517 1 88.88 33 GLU B C 1
ATOM 2705 O O . GLU B 1 33 ? -7.738 -38.219 0.08 1 88.88 33 GLU B O 1
ATOM 2710 N N . GLU B 1 34 ? -8.852 -36.312 -0.151 1 83.44 34 GLU B N 1
ATOM 2711 C CA . GLU B 1 34 ? -9.094 -36.562 -1.567 1 83.44 34 GLU B CA 1
ATOM 2712 C C . GLU B 1 34 ? -7.797 -36.531 -2.367 1 83.44 34 GLU B C 1
ATOM 2714 O O . GLU B 1 34 ? -7.656 -37.219 -3.373 1 83.44 34 GLU B O 1
ATOM 2719 N N . ILE B 1 35 ? -6.867 -35.75 -1.951 1 78.81 35 ILE B N 1
ATOM 2720 C CA . ILE B 1 35 ? -5.629 -35.625 -2.713 1 78.81 35 ILE B CA 1
ATOM 2721 C C . ILE B 1 35 ? -4.652 -36.719 -2.291 1 78.81 35 ILE B C 1
ATOM 2723 O O . ILE B 1 35 ? -3.566 -36.844 -2.859 1 78.81 35 ILE B O 1
ATOM 2727 N N . GLN B 1 36 ? -5.215 -37.781 -1.662 1 68.81 36 GLN B N 1
ATOM 2728 C CA . GLN B 1 36 ? -4.555 -39.031 -1.28 1 68.81 36 GLN B CA 1
ATOM 2729 C C . GLN B 1 36 ? -3.098 -38.781 -0.906 1 68.81 36 GLN B C 1
ATOM 2731 O O . GLN B 1 36 ? -2.199 -39.469 -1.402 1 68.81 36 GLN B O 1
ATOM 2736 N N . ASP B 1 37 ? -2.812 -38 -0.188 1 62.53 37 ASP B N 1
ATOM 2737 C CA . ASP B 1 37 ? -1.563 -37.688 0.491 1 62.53 37 ASP B CA 1
ATOM 2738 C C . ASP B 1 37 ? -0.49 -37.25 -0.509 1 62.53 37 ASP B C 1
ATOM 2740 O O . ASP B 1 37 ? 0.699 -37.25 -0.183 1 62.53 37 ASP B O 1
ATOM 2744 N N . SER B 1 38 ? -0.949 -37.188 -1.807 1 70.38 38 SER B N 1
ATOM 2745 C CA . SER B 1 38 ? 0.076 -36.688 -2.715 1 70.38 38 SER B CA 1
ATOM 2746 C C . SER B 1 38 ? -0.466 -35.594 -3.598 1 70.38 38 SER B C 1
ATOM 2748 O O . SER B 1 38 ? -1.493 -35.75 -4.258 1 70.38 38 SER B O 1
ATOM 2750 N N . ILE B 1 39 ? 0.168 -34.531 -3.52 1 77.5 39 ILE B N 1
ATOM 2751 C CA . ILE B 1 39 ? -0.156 -33.406 -4.387 1 77.5 39 ILE B CA 1
ATOM 2752 C C . ILE B 1 39 ? 0.275 -33.719 -5.816 1 77.5 39 ILE B C 1
ATOM 2754 O O . ILE B 1 39 ? 1.415 -34.125 -6.055 1 77.5 39 ILE B O 1
ATOM 2758 N N . PRO B 1 40 ? -0.673 -33.656 -6.707 1 77.94 40 PRO B N 1
ATOM 2759 C CA . PRO B 1 40 ? -0.25 -33.844 -8.094 1 77.94 40 PRO B CA 1
ATOM 2760 C C . PRO B 1 40 ? 0.892 -32.906 -8.492 1 77.94 40 PRO B C 1
ATOM 2762 O O . PRO B 1 40 ? 0.852 -31.703 -8.188 1 77.94 40 PRO B O 1
ATOM 2765 N N . LYS B 1 41 ? 1.927 -33.5 -8.969 1 82 41 LYS B N 1
ATOM 2766 C CA . LYS B 1 41 ? 3.068 -32.719 -9.391 1 82 41 LYS B CA 1
ATOM 2767 C C . LYS B 1 41 ? 2.783 -32 -10.719 1 82 41 LYS B C 1
ATOM 2769 O O . LYS B 1 41 ? 2.414 -32.656 -11.703 1 82 41 LYS B O 1
ATOM 2774 N N . VAL B 1 42 ? 2.797 -30.719 -10.633 1 83.31 42 VAL B N 1
ATOM 2775 C CA . VAL B 1 42 ? 2.627 -29.906 -11.828 1 83.31 42 VAL B CA 1
ATOM 2776 C C . VAL B 1 42 ? 3.91 -29.125 -12.109 1 83.31 42 VAL B C 1
ATOM 2778 O O . VAL B 1 42 ? 4.453 -28.469 -11.211 1 83.31 42 VAL B O 1
ATOM 2781 N N . LYS B 1 43 ? 4.375 -29.266 -13.383 1 87.31 43 LYS B N 1
ATOM 2782 C CA . LYS B 1 43 ? 5.57 -28.516 -13.766 1 87.31 43 LYS B CA 1
ATOM 2783 C C . LYS B 1 43 ? 5.258 -27.031 -13.938 1 87.31 43 LYS B C 1
ATOM 2785 O O . LYS B 1 43 ? 4.152 -26.672 -14.344 1 87.31 43 LYS B O 1
ATOM 2790 N N . TRP B 1 44 ? 6.25 -26.219 -13.711 1 86.31 44 TRP B N 1
ATOM 2791 C CA . TRP B 1 44 ? 6.098 -24.781 -13.844 1 86.31 44 TRP B CA 1
ATOM 2792 C C . TRP B 1 44 ? 5.613 -24.406 -15.242 1 86.31 44 TRP B C 1
ATOM 2794 O O . TRP B 1 44 ? 4.641 -23.672 -15.398 1 86.31 44 TRP B O 1
ATOM 2804 N N . ASP B 1 45 ? 6.281 -24.922 -16.266 1 89.5 45 ASP B N 1
ATOM 2805 C CA . ASP B 1 45 ? 5.906 -24.609 -17.641 1 89.5 45 ASP B CA 1
ATOM 2806 C C . ASP B 1 45 ? 5.176 -25.781 -18.297 1 89.5 45 ASP B C 1
ATOM 2808 O O . ASP B 1 45 ? 5.551 -26.234 -19.375 1 89.5 45 ASP B O 1
ATOM 2812 N N . PHE B 1 46 ? 4.047 -26.203 -17.641 1 83 46 PHE B N 1
ATOM 2813 C CA . PHE B 1 46 ? 3.307 -27.375 -18.109 1 83 46 PHE B CA 1
ATOM 2814 C C . PHE B 1 46 ? 2.584 -27.078 -19.406 1 83 46 PHE B C 1
ATOM 2816 O O . PHE B 1 46 ? 2.285 -27.984 -20.188 1 83 46 PHE B O 1
ATOM 2823 N N . GLU B 1 47 ? 2.385 -25.844 -19.75 1 87.56 47 GLU B N 1
ATOM 2824 C CA . GLU B 1 47 ? 1.704 -25.469 -20.984 1 87.56 47 GLU B CA 1
ATOM 2825 C C . GLU B 1 47 ? 2.705 -25.172 -22.109 1 87.56 47 GLU B C 1
ATOM 2827 O O . GLU B 1 47 ? 2.328 -25.078 -23.281 1 87.56 47 GLU B O 1
ATOM 2832 N N . GLY B 1 48 ? 3.924 -24.969 -21.75 1 92.06 48 GLY B N 1
ATOM 2833 C CA . GLY B 1 48 ? 4.969 -24.703 -22.734 1 92.06 48 GLY B CA 1
ATOM 2834 C C . GLY B 1 48 ? 4.895 -23.312 -23.328 1 92.06 48 GLY B C 1
ATOM 2835 O O . GLY B 1 48 ? 5.25 -23.109 -24.484 1 92.06 48 GLY B O 1
ATOM 2836 N N . ILE B 1 49 ? 4.496 -22.375 -22.516 1 95.44 49 ILE B N 1
ATOM 2837 C CA . ILE B 1 49 ? 4.18 -21.078 -23.094 1 95.44 49 ILE B CA 1
ATOM 2838 C C . ILE B 1 49 ? 5.199 -20.047 -22.609 1 95.44 49 ILE B C 1
ATOM 2840 O O . ILE B 1 49 ? 5.172 -18.875 -23.031 1 95.44 49 ILE B O 1
ATOM 2844 N N . HIS B 1 50 ? 6.137 -20.438 -21.75 1 97.81 50 HIS B N 1
ATOM 2845 C CA . HIS B 1 50 ? 7.051 -19.484 -21.141 1 97.81 50 HIS B CA 1
ATOM 2846 C C . HIS B 1 50 ? 8.398 -19.484 -21.859 1 97.81 50 HIS B C 1
ATOM 2848 O O . HIS B 1 50 ? 8.844 -20.531 -22.344 1 97.81 50 HIS B O 1
ATOM 2854 N N . TYR B 1 51 ? 9.039 -18.375 -21.953 1 98 51 TYR B N 1
ATOM 2855 C CA . TYR B 1 51 ? 10.414 -18.25 -22.422 1 98 51 TYR B CA 1
ATOM 2856 C C . TYR B 1 51 ? 11.391 -18.828 -21.406 1 98 51 TYR B C 1
ATOM 2858 O O . TYR B 1 51 ? 11.219 -18.641 -20.203 1 98 51 TYR B O 1
ATOM 2866 N N . PHE B 1 52 ? 12.383 -19.531 -21.922 1 97.69 52 PHE B N 1
ATOM 2867 C CA . PHE B 1 52 ? 13.43 -20.047 -21.047 1 97.69 52 PHE B CA 1
ATOM 2868 C C . PHE B 1 52 ? 14.727 -20.25 -21.812 1 97.69 52 PHE B C 1
ATOM 2870 O O . PHE B 1 52 ? 14.75 -20.953 -22.828 1 97.69 52 PHE B O 1
ATOM 2877 N N . ASP B 1 53 ? 15.836 -19.656 -21.297 1 97.25 53 ASP B N 1
ATOM 2878 C CA . ASP B 1 53 ? 17.141 -19.844 -21.922 1 97.25 53 ASP B CA 1
ATOM 2879 C C . ASP B 1 53 ? 18.203 -20.219 -20.875 1 97.25 53 ASP B C 1
ATOM 2881 O O . ASP B 1 53 ? 19.406 -20.188 -21.156 1 97.25 53 ASP B O 1
ATOM 2885 N N . ASN B 1 54 ? 17.734 -20.469 -19.625 1 96.69 54 ASN B N 1
ATOM 2886 C CA . ASN B 1 54 ? 18.609 -20.781 -18.5 1 96.69 54 ASN B CA 1
ATOM 2887 C C . ASN B 1 54 ? 19.625 -19.672 -18.25 1 96.69 54 ASN B C 1
ATOM 2889 O O . ASN B 1 54 ? 20.766 -19.922 -17.875 1 96.69 54 ASN B O 1
ATOM 2893 N N . GLY B 1 55 ? 19.266 -18.469 -18.531 1 97.25 55 GLY B N 1
ATOM 2894 C CA . GLY B 1 55 ? 20.141 -17.312 -18.359 1 97.25 55 GLY B CA 1
ATOM 2895 C C . GLY B 1 55 ? 19.406 -16.078 -17.891 1 97.25 55 GLY B C 1
ATOM 2896 O O . GLY B 1 55 ? 18.266 -16.156 -17.453 1 97.25 55 GLY B O 1
ATOM 2897 N N . PRO B 1 56 ? 20.078 -14.961 -17.906 1 98.12 56 PRO B N 1
ATOM 2898 C CA . PRO B 1 56 ? 19.531 -13.719 -17.344 1 98.12 56 PRO B CA 1
ATOM 2899 C C . PRO B 1 56 ? 18.328 -13.203 -18.125 1 98.12 56 PRO B C 1
ATOM 2901 O O . PRO B 1 56 ? 17.5 -12.484 -17.562 1 98.12 56 PRO B O 1
ATOM 2904 N N . LEU B 1 57 ? 18.234 -13.539 -19.375 1 98.38 57 LEU B N 1
ATOM 2905 C CA . LEU B 1 57 ? 17.094 -13.078 -20.156 1 98.38 57 LEU B CA 1
ATOM 2906 C C . LEU B 1 57 ? 15.805 -13.719 -19.656 1 98.38 57 LEU B C 1
ATOM 2908 O O . LEU B 1 57 ? 14.734 -13.094 -19.703 1 98.38 57 LEU B O 1
ATOM 2912 N N . THR B 1 58 ? 15.891 -15.023 -19.188 1 98.69 58 THR B N 1
ATOM 2913 C CA . THR B 1 58 ? 14.742 -15.648 -18.562 1 98.69 58 THR B CA 1
ATOM 2914 C C . THR B 1 58 ? 14.305 -14.867 -17.328 1 98.69 58 THR B C 1
ATOM 2916 O O . THR B 1 58 ? 13.109 -14.656 -17.094 1 98.69 58 THR B O 1
ATOM 2919 N N . VAL B 1 59 ? 15.25 -14.391 -16.531 1 98.88 59 VAL B N 1
ATOM 2920 C CA . VAL B 1 59 ? 14.953 -13.625 -15.336 1 98.88 59 VAL B CA 1
ATOM 2921 C C . VAL B 1 59 ? 14.242 -12.32 -15.711 1 98.88 59 VAL B C 1
ATOM 2923 O O . VAL B 1 59 ? 13.258 -11.945 -15.078 1 98.88 59 VAL B O 1
ATOM 2926 N N . GLN B 1 60 ? 14.766 -11.672 -16.734 1 98.88 60 GLN B N 1
ATOM 2927 C CA . GLN B 1 60 ? 14.172 -10.43 -17.219 1 98.88 60 GLN B CA 1
ATOM 2928 C C . GLN B 1 60 ? 12.742 -10.648 -17.719 1 98.88 60 GLN B C 1
ATOM 2930 O O . GLN B 1 60 ? 11.852 -9.859 -17.406 1 98.88 60 GLN B O 1
ATOM 2935 N N . TYR B 1 61 ? 12.562 -11.68 -18.484 1 98.81 61 TYR B N 1
ATOM 2936 C CA . TYR B 1 61 ? 11.258 -12.07 -19 1 98.81 61 TYR B CA 1
ATOM 2937 C C . TYR B 1 61 ? 10.266 -12.305 -17.875 1 98.81 61 TYR B C 1
ATOM 2939 O O . TYR B 1 61 ? 9.148 -11.773 -17.906 1 98.81 61 TYR B O 1
ATOM 2947 N N . LEU B 1 62 ? 10.672 -13.047 -16.875 1 98.88 62 LEU B N 1
ATOM 2948 C CA . LEU B 1 62 ? 9.773 -13.391 -15.781 1 98.88 62 LEU B CA 1
ATOM 2949 C C . LEU B 1 62 ? 9.383 -12.141 -14.992 1 98.88 62 LEU B C 1
ATOM 2951 O O . LEU B 1 62 ? 8.242 -12.031 -14.531 1 98.88 62 LEU B O 1
ATOM 2955 N N . PHE B 1 63 ? 10.336 -11.25 -14.828 1 98.94 63 PHE B N 1
ATOM 2956 C CA . PHE B 1 63 ? 10.039 -10.039 -14.07 1 98.94 63 PHE B CA 1
ATOM 2957 C C . PHE B 1 63 ? 9.023 -9.18 -14.812 1 98.94 63 PHE B C 1
ATOM 2959 O O . PHE B 1 63 ? 8.094 -8.641 -14.203 1 98.94 63 PHE B O 1
ATOM 2966 N N . VAL B 1 64 ? 9.164 -9.039 -16.109 1 98.94 64 VAL B N 1
ATOM 2967 C CA . VAL B 1 64 ? 8.227 -8.289 -16.938 1 98.94 64 VAL B CA 1
ATOM 2968 C C . VAL B 1 64 ? 6.863 -8.984 -16.922 1 98.94 64 VAL B C 1
ATOM 2970 O O . VAL B 1 64 ? 5.828 -8.328 -16.766 1 98.94 64 VAL B O 1
ATOM 2973 N N . LEU B 1 65 ? 6.875 -10.281 -17.094 1 98.81 65 LEU B N 1
ATOM 2974 C CA . LEU B 1 65 ? 5.66 -11.086 -17.094 1 98.81 65 LEU B CA 1
ATOM 2975 C C . LEU B 1 65 ? 4.867 -10.867 -15.805 1 98.81 65 LEU B C 1
ATOM 2977 O O . LEU B 1 65 ? 3.664 -10.609 -15.852 1 98.81 65 LEU B O 1
ATOM 2981 N N . ASP B 1 66 ? 5.559 -10.961 -14.695 1 98.75 66 ASP B N 1
ATOM 2982 C CA . ASP B 1 66 ? 4.883 -10.898 -13.406 1 98.75 66 ASP B CA 1
ATOM 2983 C C . ASP B 1 66 ? 4.473 -9.469 -13.07 1 98.75 66 ASP B C 1
ATOM 2985 O O . ASP B 1 66 ? 3.566 -9.25 -12.266 1 98.75 66 ASP B O 1
ATOM 2989 N N . ALA B 1 67 ? 5.145 -8.453 -13.68 1 98.81 67 ALA B N 1
ATOM 2990 C CA . ALA B 1 67 ? 4.703 -7.066 -13.539 1 98.81 67 ALA B CA 1
ATOM 2991 C C . ALA B 1 67 ? 3.367 -6.84 -14.242 1 98.81 67 ALA B C 1
ATOM 2993 O O . ALA B 1 67 ? 2.572 -5.996 -13.82 1 98.81 67 ALA B O 1
ATOM 2994 N N . LEU B 1 68 ? 3.104 -7.66 -15.234 1 98.75 68 LEU B N 1
ATOM 2995 C CA . LEU B 1 68 ? 1.934 -7.461 -16.078 1 98.75 68 LEU B CA 1
ATOM 2996 C C . LEU B 1 68 ? 0.851 -8.484 -15.766 1 98.75 68 LEU B C 1
ATOM 2998 O O . LEU B 1 68 ? -0.22 -8.477 -16.375 1 98.75 68 LEU B O 1
ATOM 3002 N N . ASN B 1 69 ? 1.079 -9.336 -14.75 1 98.31 69 ASN B N 1
ATOM 3003 C CA . ASN B 1 69 ? 0.241 -10.5 -14.469 1 98.31 69 ASN B CA 1
ATOM 3004 C C . ASN B 1 69 ? -0.95 -10.125 -13.594 1 98.31 69 ASN B C 1
ATOM 3006 O O . ASN B 1 69 ? -1.026 -10.547 -12.43 1 98.31 69 ASN B O 1
ATOM 3010 N N . PHE B 1 70 ? -1.917 -9.367 -14.258 1 98.38 70 PHE B N 1
ATOM 3011 C CA . PHE B 1 70 ? -3.082 -9.008 -13.453 1 98.38 70 PHE B CA 1
ATOM 3012 C C . PHE B 1 70 ? -4.285 -8.727 -14.344 1 98.38 70 PHE B C 1
ATOM 3014 O O . PHE B 1 70 ? -4.129 -8.367 -15.516 1 98.38 70 PHE B O 1
ATOM 3021 N N . CYS B 1 71 ? -5.449 -8.945 -13.867 1 97.38 71 CYS B N 1
ATOM 3022 C CA . CYS B 1 71 ? -6.738 -8.43 -14.312 1 97.38 71 CYS B CA 1
ATOM 3023 C C . CYS B 1 71 ? -7.035 -8.867 -15.742 1 97.38 71 CYS B C 1
ATOM 3025 O O . CYS B 1 71 ? -7.227 -8.023 -16.625 1 97.38 71 CYS B O 1
ATOM 3027 N N . PHE B 1 72 ? -7.324 -10.133 -16 1 96.88 72 PHE B N 1
ATOM 3028 C CA . PHE B 1 72 ? -7.578 -10.648 -17.344 1 96.88 72 PHE B CA 1
ATOM 3029 C C . PHE B 1 72 ? -9.078 -10.758 -17.609 1 96.88 72 PHE B C 1
ATOM 3031 O O . PHE B 1 72 ? -9.516 -10.703 -18.75 1 96.88 72 PHE B O 1
ATOM 3038 N N . TRP B 1 73 ? -9.961 -10.773 -16.609 1 95.44 73 TRP B N 1
ATOM 3039 C CA . TRP B 1 73 ? -11.367 -11.18 -16.688 1 95.44 73 TRP B CA 1
ATOM 3040 C C . TRP B 1 73 ? -12.188 -10.164 -17.469 1 95.44 73 TRP B C 1
ATOM 3042 O O . TRP B 1 73 ? -13.242 -10.508 -18.016 1 95.44 73 TRP B O 1
ATOM 3052 N N . PRO B 1 74 ? -11.742 -8.859 -17.547 1 97.19 74 PRO B N 1
ATOM 3053 C CA . PRO B 1 74 ? -12.586 -7.906 -18.281 1 97.19 74 PRO B CA 1
ATOM 3054 C C . PRO B 1 74 ? -12.641 -8.188 -19.781 1 97.19 74 PRO B C 1
ATOM 3056 O O . PRO B 1 74 ? -13.547 -7.711 -20.469 1 97.19 74 PRO B O 1
ATOM 3059 N N . ASP B 1 75 ? -11.664 -8.812 -20.328 1 97.31 75 ASP B N 1
ATOM 3060 C CA . ASP B 1 75 ? -11.648 -9.273 -21.703 1 97.31 75 ASP B CA 1
ATOM 3061 C C . ASP B 1 75 ? -11.758 -10.797 -21.781 1 97.31 75 ASP B C 1
ATOM 3063 O O . ASP B 1 75 ? -10.781 -11.508 -21.562 1 97.31 75 ASP B O 1
ATOM 3067 N N . LYS B 1 76 ? -12.883 -11.328 -22.172 1 93.12 76 LYS B N 1
ATOM 3068 C CA . LYS B 1 76 ? -13.188 -12.75 -22.109 1 93.12 76 LYS B CA 1
ATOM 3069 C C . LYS B 1 76 ? -12.219 -13.555 -22.984 1 93.12 76 LYS B C 1
ATOM 3071 O O . LYS B 1 76 ? -12.023 -14.75 -22.75 1 93.12 76 LYS B O 1
ATOM 3076 N N . ASP B 1 77 ? -11.586 -12.875 -23.906 1 96 77 ASP B N 1
ATOM 3077 C CA . ASP B 1 77 ? -10.695 -13.578 -24.812 1 96 77 ASP B CA 1
ATOM 3078 C C . ASP B 1 77 ? -9.25 -13.539 -24.312 1 96 77 ASP B C 1
ATOM 3080 O O . ASP B 1 77 ? -8.391 -14.258 -24.828 1 96 77 ASP B O 1
ATOM 3084 N N . LEU B 1 78 ? -8.984 -12.672 -23.375 1 96.5 78 LEU B N 1
ATOM 3085 C CA . LEU B 1 78 ? -7.633 -12.492 -22.859 1 96.5 78 LEU B CA 1
ATOM 3086 C C . LEU B 1 78 ? -7.363 -13.438 -21.688 1 96.5 78 LEU B C 1
ATOM 3088 O O . LEU B 1 78 ? -8.172 -13.531 -20.766 1 96.5 78 LEU B O 1
ATOM 3092 N N . SER B 1 79 ? -6.328 -14.125 -21.703 1 94.94 79 SER B N 1
ATOM 3093 C CA . SER B 1 79 ? -5.895 -14.984 -20.609 1 94.94 79 SER B CA 1
ATOM 3094 C C . SER B 1 79 ? -4.41 -14.805 -20.312 1 94.94 79 SER B C 1
ATOM 3096 O O . SER B 1 79 ? -3.703 -14.125 -21.062 1 94.94 79 SER B O 1
ATOM 3098 N N . TYR B 1 80 ? -3.998 -15.359 -19.281 1 95.5 80 TYR B N 1
ATOM 3099 C CA . TYR B 1 80 ? -2.59 -15.391 -18.891 1 95.5 80 TYR B CA 1
ATOM 3100 C C . TYR B 1 80 ? -1.731 -15.945 -20.031 1 95.5 80 TYR B C 1
ATOM 3102 O O . TYR B 1 80 ? -0.62 -15.461 -20.266 1 95.5 80 TYR B O 1
ATOM 3110 N N . ASP B 1 81 ? -2.227 -16.906 -20.688 1 95.62 81 ASP B N 1
ATOM 3111 C CA . ASP B 1 81 ? -1.477 -17.547 -21.766 1 95.62 81 ASP B CA 1
ATOM 3112 C C . ASP B 1 81 ? -1.132 -16.562 -22.875 1 95.62 81 ASP B C 1
ATOM 3114 O O . ASP B 1 81 ? -0.044 -16.625 -23.453 1 95.62 81 ASP B O 1
ATOM 3118 N N . HIS B 1 82 ? -2.074 -15.719 -23.188 1 97.19 82 HIS B N 1
ATOM 3119 C CA . HIS B 1 82 ? -1.835 -14.711 -24.203 1 97.19 82 HIS B CA 1
ATOM 3120 C C . HIS B 1 82 ? -0.702 -13.773 -23.812 1 97.19 82 HIS B C 1
ATOM 3122 O O . HIS B 1 82 ? 0.127 -13.406 -24.641 1 97.19 82 HIS B O 1
ATOM 3128 N N . LEU B 1 83 ? -0.679 -13.406 -22.562 1 98.31 83 LEU B N 1
ATOM 3129 C CA . LEU B 1 83 ? 0.383 -12.547 -22.062 1 98.31 83 LEU B CA 1
ATOM 3130 C C . LEU B 1 83 ? 1.731 -13.258 -22.109 1 98.31 83 LEU B C 1
ATOM 3132 O O . LEU B 1 83 ? 2.699 -12.719 -22.656 1 98.31 83 LEU B O 1
ATOM 3136 N N . ALA B 1 84 ? 1.795 -14.453 -21.516 1 98.19 84 ALA B N 1
ATOM 3137 C CA . ALA B 1 84 ? 3.039 -15.211 -21.422 1 98.19 84 ALA B CA 1
ATOM 3138 C C . ALA B 1 84 ? 3.598 -15.523 -22.812 1 98.19 84 ALA B C 1
ATOM 3140 O O . ALA B 1 84 ? 4.781 -15.289 -23.078 1 98.19 84 ALA B O 1
ATOM 3141 N N . LEU B 1 85 ? 2.74 -16.016 -23.703 1 97.88 85 LEU B N 1
ATOM 3142 C CA . LEU B 1 85 ? 3.156 -16.375 -25.047 1 97.88 85 LEU B CA 1
ATOM 3143 C C . LEU B 1 85 ? 3.584 -15.141 -25.844 1 97.88 85 LEU B C 1
ATOM 3145 O O . LEU B 1 85 ? 4.566 -15.18 -26.578 1 97.88 85 LEU B O 1
ATOM 3149 N N . GLY B 1 86 ? 2.785 -14.133 -25.719 1 98.12 86 GLY B N 1
ATOM 3150 C CA . GLY B 1 86 ? 3.127 -12.891 -26.406 1 98.12 86 GLY B CA 1
ATOM 3151 C C . GLY B 1 86 ? 4.488 -12.352 -26.016 1 98.12 86 GLY B C 1
ATOM 3152 O O . GLY B 1 86 ? 5.281 -11.961 -26.875 1 98.12 86 GLY B O 1
ATOM 3153 N N . LEU B 1 87 ? 4.762 -12.297 -24.75 1 98.62 87 LEU B N 1
ATOM 3154 C CA . LEU B 1 87 ? 6.047 -11.805 -24.266 1 98.62 87 LEU B CA 1
ATOM 3155 C C . LEU B 1 87 ? 7.184 -12.719 -24.703 1 98.62 87 LEU B C 1
ATOM 3157 O O . LEU B 1 87 ? 8.281 -12.258 -25.016 1 98.62 87 LEU B O 1
ATOM 3161 N N . LYS B 1 88 ? 6.922 -14.031 -24.641 1 98.5 88 LYS B N 1
ATOM 3162 C CA . LYS B 1 88 ? 7.914 -15 -25.109 1 98.5 88 LYS B CA 1
ATOM 3163 C C . LYS B 1 88 ? 8.289 -14.734 -26.562 1 98.5 88 LYS B C 1
ATOM 3165 O O . LYS B 1 88 ? 9.469 -14.641 -26.906 1 98.5 88 LYS B O 1
ATOM 3170 N N . GLU B 1 89 ? 7.312 -14.602 -27.391 1 98.25 89 GLU B N 1
ATOM 3171 C CA . GLU B 1 89 ? 7.547 -14.375 -28.812 1 98.25 89 GLU B CA 1
ATOM 3172 C C . GLU B 1 89 ? 8.273 -13.055 -29.047 1 98.25 89 GLU B C 1
ATOM 3174 O O . GLU B 1 89 ? 9.156 -12.977 -29.906 1 98.25 89 GLU B O 1
ATOM 3179 N N . ALA B 1 90 ? 7.871 -12.062 -28.344 1 98.06 90 ALA B N 1
ATOM 3180 C CA . ALA B 1 90 ? 8.531 -10.758 -28.453 1 98.06 90 ALA B CA 1
ATOM 3181 C C . ALA B 1 90 ? 10.016 -10.867 -28.141 1 98.06 90 ALA B C 1
ATOM 3183 O O . ALA B 1 90 ? 10.852 -10.32 -28.875 1 98.06 90 ALA B O 1
ATOM 3184 N N . LEU B 1 91 ? 10.289 -11.531 -27.125 1 97.81 91 LEU B N 1
ATOM 3185 C CA . LEU B 1 91 ? 11.68 -11.68 -26.703 1 97.81 91 LEU B CA 1
ATOM 3186 C C . LEU B 1 91 ? 12.469 -12.531 -27.688 1 97.81 91 LEU B C 1
ATOM 3188 O O . LEU B 1 91 ? 13.656 -12.297 -27.906 1 97.81 91 LEU B O 1
ATOM 3192 N N . GLN B 1 92 ? 11.867 -13.539 -28.203 1 97.56 92 GLN B N 1
ATOM 3193 C CA . GLN B 1 92 ? 12.516 -14.391 -29.203 1 97.56 92 GLN B CA 1
ATOM 3194 C C . GLN B 1 92 ? 12.828 -13.602 -30.469 1 97.56 92 GLN B C 1
ATOM 3196 O O . GLN B 1 92 ? 13.844 -13.859 -31.125 1 97.56 92 GLN B O 1
ATOM 3201 N N . ASN B 1 93 ? 12.008 -12.68 -30.797 1 97.62 93 ASN B N 1
ATOM 3202 C CA . ASN B 1 93 ? 12.18 -11.859 -31.984 1 97.62 93 ASN B CA 1
ATOM 3203 C C . ASN B 1 93 ? 13.219 -10.766 -31.781 1 97.62 93 ASN B C 1
ATOM 3205 O O . ASN B 1 93 ? 13.883 -10.344 -32.719 1 97.62 93 ASN B O 1
ATOM 3209 N N . ASP B 1 94 ? 13.242 -10.258 -30.641 1 97.94 94 ASP B N 1
ATOM 3210 C CA . ASP B 1 94 ? 14.164 -9.188 -30.266 1 97.94 94 ASP B CA 1
ATOM 3211 C C . ASP B 1 94 ? 14.633 -9.328 -28.828 1 97.94 94 ASP B C 1
ATOM 3213 O O . ASP B 1 94 ? 13.922 -8.945 -27.891 1 97.94 94 ASP B O 1
ATOM 3217 N N . LYS B 1 95 ? 15.836 -9.711 -28.672 1 97.81 95 LYS B N 1
ATOM 3218 C CA . LYS B 1 95 ? 16.375 -10.031 -27.344 1 97.81 95 LYS B CA 1
ATOM 3219 C C . LYS B 1 95 ? 16.5 -8.781 -26.484 1 97.81 95 LYS B C 1
ATOM 3221 O O . LYS B 1 95 ? 16.656 -8.875 -25.266 1 97.81 95 LYS B O 1
ATOM 3226 N N . SER B 1 96 ? 16.344 -7.609 -27.047 1 98.06 96 SER B N 1
ATOM 3227 C CA . SER B 1 96 ? 16.516 -6.363 -26.312 1 98.06 96 SER B CA 1
ATOM 3228 C C . SER B 1 96 ? 15.164 -5.746 -25.953 1 98.06 96 SER B C 1
ATOM 3230 O O . SER B 1 96 ? 15.109 -4.664 -25.359 1 98.06 96 SER B O 1
ATOM 3232 N N . VAL B 1 97 ? 14.102 -6.391 -26.25 1 98.44 97 VAL B N 1
ATOM 3233 C CA . VAL B 1 97 ? 12.766 -5.812 -26.172 1 98.44 97 VAL B CA 1
ATOM 3234 C C . VAL B 1 97 ? 12.438 -5.445 -24.719 1 98.44 97 VAL B C 1
ATOM 3236 O O . VAL B 1 97 ? 11.68 -4.504 -24.469 1 98.44 97 VAL B O 1
ATOM 3239 N N . PHE B 1 98 ? 13.07 -6.105 -23.719 1 98.75 98 PHE B N 1
ATOM 3240 C CA . PHE B 1 98 ? 12.766 -5.844 -22.312 1 98.75 98 PHE B CA 1
ATOM 3241 C C . PHE B 1 98 ? 13.93 -5.137 -21.625 1 98.75 98 PHE B C 1
ATOM 3243 O O . PHE B 1 98 ? 14.023 -5.145 -20.391 1 98.75 98 PHE B O 1
ATOM 3250 N N . ASP B 1 99 ? 14.812 -4.547 -22.469 1 98.69 99 ASP B N 1
ATOM 3251 C CA . ASP B 1 99 ? 15.828 -3.678 -21.875 1 98.69 99 ASP B CA 1
ATOM 3252 C C . ASP B 1 99 ? 15.188 -2.525 -21.109 1 98.69 99 ASP B C 1
ATOM 3254 O O . ASP B 1 99 ? 14.133 -2.018 -21.516 1 98.69 99 ASP B O 1
ATOM 3258 N N . SER B 1 100 ? 15.875 -2.145 -20.062 1 98.56 100 SER B N 1
ATOM 3259 C CA . SER B 1 100 ? 15.312 -1.161 -19.141 1 98.56 100 SER B CA 1
ATOM 3260 C C . SER B 1 100 ? 14.969 0.138 -19.859 1 98.56 100 SER B C 1
ATOM 3262 O O . SER B 1 100 ? 13.945 0.76 -19.578 1 98.56 100 SER B O 1
ATOM 3264 N N . ASP B 1 101 ? 15.789 0.586 -20.781 1 98.31 101 ASP B N 1
ATOM 3265 C CA . ASP B 1 101 ? 15.539 1.836 -21.5 1 98.31 101 ASP B CA 1
ATOM 3266 C C . ASP B 1 101 ? 14.297 1.724 -22.375 1 98.31 101 ASP B C 1
ATOM 3268 O O . ASP B 1 101 ? 13.555 2.691 -22.531 1 98.31 101 ASP B O 1
ATOM 3272 N N . ARG B 1 102 ? 14.055 0.561 -22.969 1 98.44 102 ARG B N 1
ATOM 3273 C CA . ARG B 1 102 ? 12.867 0.329 -23.797 1 98.44 102 ARG B CA 1
ATOM 3274 C C . ARG B 1 102 ? 11.609 0.244 -22.938 1 98.44 102 ARG B C 1
ATOM 3276 O O . ARG B 1 102 ? 10.547 0.726 -23.344 1 98.44 102 ARG B O 1
ATOM 3283 N N . LEU B 1 103 ? 11.719 -0.442 -21.844 1 98.81 103 LEU B N 1
ATOM 3284 C CA . LEU B 1 103 ? 10.578 -0.559 -20.938 1 98.81 103 LEU B CA 1
ATOM 3285 C C . LEU B 1 103 ? 10.102 0.816 -20.484 1 98.81 103 LEU B C 1
ATOM 3287 O O . LEU B 1 103 ? 8.898 1.047 -20.328 1 98.81 103 LEU B O 1
ATOM 3291 N N . GLN B 1 104 ? 10.977 1.768 -20.312 1 98.5 104 GLN B N 1
ATOM 3292 C CA . GLN B 1 104 ? 10.664 3.098 -19.797 1 98.5 104 GLN B CA 1
ATOM 3293 C C . GLN B 1 104 ? 9.836 3.895 -20.797 1 98.5 104 GLN B C 1
ATOM 3295 O O . GLN B 1 104 ? 9.18 4.871 -20.438 1 98.5 104 GLN B O 1
ATOM 3300 N N . LYS B 1 105 ? 9.836 3.467 -22.062 1 98.31 105 LYS B N 1
ATOM 3301 C CA . LYS B 1 105 ? 9.273 4.305 -23.109 1 98.31 105 LYS B CA 1
ATOM 3302 C C . LYS B 1 105 ? 8.109 3.602 -23.812 1 98.31 105 LYS B C 1
ATOM 3304 O O . LYS B 1 105 ? 7.426 4.199 -24.641 1 98.31 105 LYS B O 1
ATOM 3309 N N . ILE B 1 106 ? 7.91 2.375 -23.453 1 98.56 106 ILE B N 1
ATOM 3310 C CA . ILE B 1 106 ? 6.891 1.603 -24.156 1 98.56 106 ILE B CA 1
ATOM 3311 C C . ILE B 1 106 ? 5.527 2.271 -23.984 1 98.56 106 ILE B C 1
ATOM 3313 O O . ILE B 1 106 ? 5.227 2.818 -22.922 1 98.56 106 ILE B O 1
ATOM 3317 N N . THR B 1 107 ? 4.707 2.271 -25.047 1 98.69 107 THR B N 1
ATOM 3318 C CA . THR B 1 107 ? 3.371 2.852 -25.016 1 98.69 107 THR B CA 1
ATOM 3319 C C . THR B 1 107 ? 2.307 1.757 -25.047 1 98.69 107 THR B C 1
ATOM 3321 O O . THR B 1 107 ? 2.621 0.585 -25.266 1 98.69 107 THR B O 1
ATOM 3324 N N . GLY B 1 108 ? 1.027 2.191 -24.828 1 98.31 108 GLY B N 1
ATOM 3325 C CA . GLY B 1 108 ? -0.086 1.258 -24.875 1 98.31 108 GLY B CA 1
ATOM 3326 C C . GLY B 1 108 ? -0.182 0.527 -26.203 1 98.31 108 GLY B C 1
ATOM 3327 O O . GLY B 1 108 ? -0.149 -0.705 -26.25 1 98.31 108 GLY B O 1
ATOM 3328 N N . PRO B 1 109 ? -0.174 1.258 -27.234 1 98.31 109 PRO B N 1
ATOM 3329 C CA . PRO B 1 109 ? -0.247 0.63 -28.547 1 98.31 109 PRO B CA 1
ATOM 3330 C C . PRO B 1 109 ? 0.948 -0.275 -28.844 1 98.31 109 PRO B C 1
ATOM 3332 O O . PRO B 1 109 ? 0.788 -1.341 -29.438 1 98.31 109 PRO B O 1
ATOM 3335 N N . GLN B 1 110 ? 2.096 0.075 -28.438 1 98.25 110 GLN B N 1
ATOM 3336 C CA . GLN B 1 110 ? 3.271 -0.767 -28.641 1 98.25 110 GLN B CA 1
ATOM 3337 C C . GLN B 1 110 ? 3.148 -2.072 -27.859 1 98.25 110 GLN B C 1
ATOM 3339 O O . GLN B 1 110 ? 3.57 -3.129 -28.328 1 98.25 110 GLN B O 1
ATOM 3344 N N . LEU B 1 111 ? 2.596 -1.952 -26.656 1 98.5 111 LEU B N 1
ATOM 3345 C CA . LEU B 1 111 ? 2.389 -3.154 -25.844 1 98.5 111 LEU B CA 1
ATOM 3346 C C . LEU B 1 111 ? 1.402 -4.098 -26.531 1 98.5 111 LEU B C 1
ATOM 3348 O O . LEU B 1 111 ? 1.616 -5.312 -26.562 1 98.5 111 LEU B O 1
ATOM 3352 N N . ARG B 1 112 ? 0.312 -3.58 -27.125 1 97.69 112 ARG B N 1
ATOM 3353 C CA . ARG B 1 112 ? -0.646 -4.379 -27.875 1 97.69 112 ARG B CA 1
ATOM 3354 C C . ARG B 1 112 ? 0.036 -5.102 -29.031 1 97.69 112 ARG B C 1
ATOM 3356 O O . ARG B 1 112 ? -0.203 -6.293 -29.266 1 97.69 112 ARG B O 1
ATOM 3363 N N . GLU B 1 113 ? 0.854 -4.348 -29.625 1 97.19 113 GLU B N 1
ATOM 3364 C CA . GLU B 1 113 ? 1.569 -4.918 -30.766 1 97.19 113 GLU B CA 1
ATOM 3365 C C . GLU B 1 113 ? 2.506 -6.039 -30.312 1 97.19 113 GLU B C 1
ATOM 3367 O O . GLU B 1 113 ? 2.566 -7.09 -30.953 1 97.19 113 GLU B O 1
AT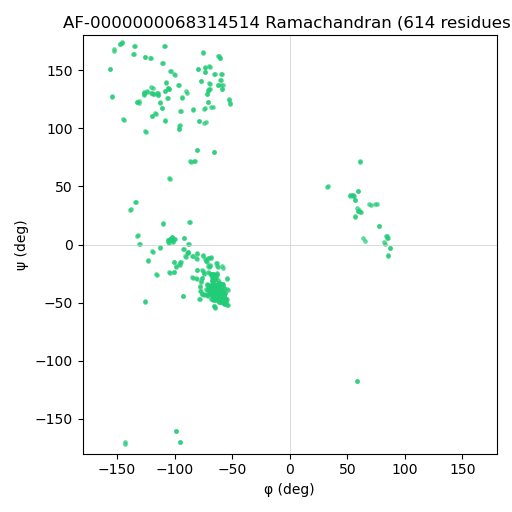OM 3372 N N . LEU B 1 114 ? 3.176 -5.75 -29.281 1 96.88 114 LEU B N 1
ATOM 3373 C CA . LEU B 1 114 ? 4.098 -6.73 -28.719 1 96.88 114 LEU B CA 1
ATOM 3374 C C . LEU B 1 114 ? 3.373 -8.023 -28.375 1 96.88 114 LEU B C 1
ATOM 3376 O O . LEU B 1 114 ? 3.912 -9.117 -28.578 1 96.88 114 LEU B O 1
ATOM 3380 N N . LEU B 1 115 ? 2.141 -7.934 -27.891 1 97.75 115 LEU B N 1
ATOM 3381 C CA . LEU B 1 115 ? 1.365 -9.094 -27.453 1 97.75 115 LEU B CA 1
ATOM 3382 C C . LEU B 1 115 ? 0.501 -9.625 -28.594 1 97.75 115 LEU B C 1
ATOM 3384 O O . LEU B 1 115 ? -0.194 -10.633 -28.422 1 97.75 115 LEU B O 1
ATOM 3388 N N . LYS B 1 116 ? 0.528 -8.938 -29.719 1 96.88 116 LYS B N 1
ATOM 3389 C CA . LYS B 1 116 ? -0.338 -9.258 -30.844 1 96.88 116 LYS B CA 1
ATOM 3390 C C . LYS B 1 116 ? -1.806 -9.273 -30.422 1 96.88 116 LYS B C 1
ATOM 3392 O O . LYS B 1 116 ? -2.533 -10.227 -30.734 1 96.88 116 LYS B O 1
ATOM 3397 N N . TRP B 1 117 ? -2.129 -8.297 -29.625 1 97.44 117 TRP B N 1
ATOM 3398 C CA . TRP B 1 117 ? -3.496 -8.156 -29.141 1 97.44 117 TRP B CA 1
ATOM 3399 C C . TRP B 1 117 ? -4.219 -7.027 -29.859 1 97.44 117 TRP B C 1
ATOM 3401 O O . TRP B 1 117 ? -3.676 -5.93 -30.016 1 97.44 117 TRP B O 1
ATOM 3411 N N . PRO B 1 118 ? -5.43 -7.188 -30.328 1 96.5 118 PRO B N 1
ATOM 3412 C CA . PRO B 1 118 ? -6.043 -6.312 -31.328 1 96.5 118 PRO B CA 1
ATOM 3413 C C . PRO B 1 118 ? -6.758 -5.113 -30.719 1 96.5 118 PRO B C 1
ATOM 3415 O O . PRO B 1 118 ? -7.258 -4.25 -31.438 1 96.5 118 PRO B O 1
ATOM 3418 N N . ARG B 1 119 ? -6.887 -5.02 -29.469 1 97.69 119 ARG B N 1
ATOM 3419 C CA . ARG B 1 119 ? -7.609 -3.93 -28.828 1 97.69 119 ARG B CA 1
ATOM 3420 C C . ARG B 1 119 ? -6.996 -3.592 -27.469 1 97.69 119 ARG B C 1
ATOM 3422 O O . ARG B 1 119 ? -6.059 -4.254 -27.031 1 97.69 119 ARG B O 1
ATOM 3429 N N . PRO B 1 120 ? -7.48 -2.502 -26.859 1 97.94 120 PRO B N 1
ATOM 3430 C CA . PRO B 1 120 ? -6.863 -2.104 -25.594 1 97.94 120 PRO B CA 1
ATOM 3431 C C . PRO B 1 120 ? -6.934 -3.199 -24.531 1 97.94 120 PRO B C 1
ATOM 3433 O O . PRO B 1 120 ? -7.953 -3.879 -24.406 1 97.94 120 PRO B O 1
ATOM 3436 N N . LEU B 1 121 ? -5.848 -3.355 -23.844 1 98.5 121 LEU B N 1
ATOM 3437 C CA . LEU B 1 121 ? -5.785 -4.324 -22.75 1 98.5 121 LEU B CA 1
ATOM 3438 C C . LEU B 1 121 ? -6.555 -3.82 -21.531 1 98.5 121 LEU B C 1
ATOM 3440 O O . LEU B 1 121 ? -6.668 -2.611 -2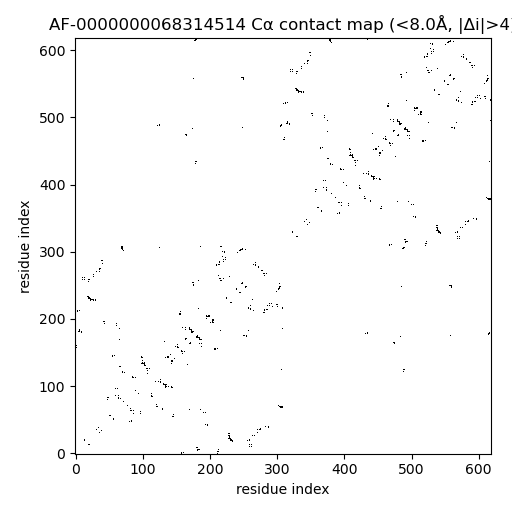1.312 1 98.5 121 LEU B O 1
ATOM 3444 N N . PRO B 1 122 ? -7.141 -4.793 -20.766 1 98.31 122 PRO B N 1
ATOM 3445 C CA . PRO B 1 122 ? -7.652 -4.348 -19.469 1 98.31 122 PRO B CA 1
ATOM 3446 C C . PRO B 1 122 ? -6.609 -3.582 -18.656 1 98.31 122 PRO B C 1
ATOM 3448 O O . PRO B 1 122 ? -5.527 -4.105 -18.375 1 98.31 122 PRO B O 1
ATOM 3451 N N . LEU B 1 123 ? -6.922 -2.301 -18.281 1 98.38 123 LEU B N 1
ATOM 3452 C CA . LEU B 1 123 ? -6.039 -1.433 -17.516 1 98.38 123 LEU B CA 1
ATOM 3453 C C . LEU B 1 123 ? -4.715 -1.218 -18.25 1 98.38 123 LEU B C 1
ATOM 3455 O O . LEU B 1 123 ? -3.646 -1.294 -17.641 1 98.38 123 LEU B O 1
ATOM 3459 N N . GLU B 1 124 ? -4.816 -0.943 -19.5 1 98.44 124 GLU B N 1
ATOM 3460 C CA . GLU B 1 124 ? -3.646 -0.779 -20.359 1 98.44 124 GLU B CA 1
ATOM 3461 C C . GLU B 1 124 ? -2.725 0.319 -19.828 1 98.44 124 GLU B C 1
ATOM 3463 O O . GLU B 1 124 ? -1.503 0.156 -19.812 1 98.44 124 GLU B O 1
ATOM 3468 N N . ASN B 1 125 ? -3.281 1.428 -19.391 1 97.56 125 ASN B N 1
ATOM 3469 C CA . ASN B 1 125 ? -2.457 2.52 -18.875 1 97.56 125 ASN B CA 1
ATOM 3470 C C . ASN B 1 125 ? -1.677 2.098 -17.641 1 97.56 125 ASN B C 1
ATOM 3472 O O . ASN B 1 125 ? -0.542 2.533 -17.438 1 97.56 125 ASN B O 1
ATOM 3476 N N . GLU B 1 126 ? -2.256 1.3 -16.766 1 98.44 126 GLU B N 1
ATOM 3477 C CA . GLU B 1 126 ? -1.556 0.797 -15.578 1 98.44 126 GLU B CA 1
ATOM 3478 C C . GLU B 1 126 ? -0.455 -0.186 -15.969 1 98.44 126 GLU B C 1
ATOM 3480 O O . GLU B 1 126 ? 0.604 -0.221 -15.344 1 98.44 126 GLU B O 1
ATOM 3485 N N . ARG B 1 127 ? -0.761 -1.021 -16.984 1 98.81 127 ARG B N 1
ATOM 3486 C CA . ARG B 1 127 ? 0.266 -1.942 -17.453 1 98.81 127 ARG B CA 1
ATOM 3487 C C . ARG B 1 127 ? 1.493 -1.186 -17.953 1 98.81 127 ARG B C 1
ATOM 3489 O O . ARG B 1 127 ? 2.625 -1.545 -17.625 1 98.81 127 ARG B O 1
ATOM 3496 N N . VAL B 1 128 ? 1.245 -0.152 -18.672 1 98.69 128 VAL B N 1
ATOM 3497 C CA . VAL B 1 128 ? 2.324 0.674 -19.203 1 98.69 128 VAL B CA 1
ATOM 3498 C C . VAL B 1 128 ? 3.062 1.361 -18.062 1 98.69 128 VAL B C 1
ATOM 3500 O O . VAL B 1 128 ? 4.297 1.372 -18.031 1 98.69 128 VAL B O 1
ATOM 3503 N N . ARG B 1 129 ? 2.328 1.932 -17.156 1 98.31 129 ARG B N 1
ATOM 3504 C CA . ARG B 1 129 ? 2.936 2.59 -16 1 98.31 129 ARG B CA 1
ATOM 3505 C C . ARG B 1 129 ? 3.84 1.63 -15.227 1 98.31 129 ARG B C 1
ATOM 3507 O O . ARG B 1 129 ? 4.938 2.004 -14.812 1 98.31 129 ARG B O 1
ATOM 3514 N N . LEU B 1 130 ? 3.395 0.409 -15.062 1 98.69 130 LEU B N 1
ATOM 3515 C CA . LEU B 1 130 ? 4.164 -0.584 -14.32 1 98.69 130 LEU B CA 1
ATOM 3516 C C . LEU B 1 130 ? 5.422 -0.983 -15.086 1 98.69 130 LEU B C 1
ATOM 3518 O O . LEU B 1 130 ? 6.465 -1.236 -14.477 1 98.69 130 LEU B O 1
ATOM 3522 N N . LEU B 1 131 ? 5.32 -1.058 -16.391 1 98.88 131 LEU B N 1
ATOM 3523 C CA . LEU B 1 131 ? 6.508 -1.345 -17.188 1 98.88 131 LEU B CA 1
ATOM 3524 C C . LEU B 1 131 ? 7.523 -0.212 -17.078 1 98.88 131 LEU B C 1
ATOM 3526 O O . LEU B 1 131 ? 8.727 -0.458 -16.984 1 98.88 131 LEU B O 1
ATOM 3530 N N . HIS B 1 132 ? 7.023 1.024 -17.141 1 98.69 132 HIS B N 1
ATOM 3531 C CA . HIS B 1 132 ? 7.91 2.162 -16.938 1 98.69 132 HIS B CA 1
ATOM 3532 C C . HIS B 1 132 ? 8.594 2.08 -15.578 1 98.69 132 HIS B C 1
ATOM 3534 O O . HIS B 1 132 ? 9.805 2.316 -15.469 1 98.69 132 HIS B O 1
ATOM 3540 N N . GLU B 1 133 ? 7.832 1.743 -14.594 1 98.44 133 GLU B N 1
ATOM 3541 C CA . GLU B 1 133 ? 8.359 1.596 -13.242 1 98.44 133 GLU B CA 1
ATOM 3542 C C . GLU B 1 133 ? 9.477 0.557 -13.203 1 98.44 133 GLU B C 1
ATOM 3544 O O . GLU B 1 133 ? 10.539 0.802 -12.617 1 98.44 133 GLU B O 1
ATOM 3549 N N . VAL B 1 134 ? 9.25 -0.581 -13.812 1 98.75 134 VAL B N 1
ATOM 3550 C CA . VAL B 1 134 ? 10.234 -1.655 -13.859 1 98.75 134 VAL B CA 1
ATOM 3551 C C . VAL B 1 134 ? 11.5 -1.167 -14.555 1 98.75 134 VAL B C 1
ATOM 3553 O O . VAL B 1 134 ? 12.609 -1.33 -14.039 1 98.75 134 VAL B O 1
ATOM 3556 N N . GLY B 1 135 ? 11.328 -0.543 -15.711 1 98.81 135 GLY B N 1
ATOM 3557 C CA . GLY B 1 135 ? 12.484 -0.059 -16.453 1 98.81 135 GLY B CA 1
ATOM 3558 C C . GLY B 1 135 ? 13.289 0.972 -15.695 1 98.81 135 GLY B C 1
ATOM 3559 O O . GLY B 1 135 ? 14.516 0.875 -15.617 1 98.81 135 GLY B O 1
ATOM 3560 N N . LEU B 1 136 ? 12.625 1.922 -15.141 1 98.31 136 LEU B N 1
ATOM 3561 C CA . LEU B 1 136 ? 13.281 3.02 -14.438 1 98.31 136 LEU B CA 1
ATOM 3562 C C . LEU B 1 136 ? 14.055 2.508 -13.227 1 98.31 136 LEU B C 1
ATOM 3564 O O . LEU B 1 136 ? 15.211 2.883 -13.016 1 98.31 136 LEU B O 1
ATOM 3568 N N . GLU B 1 137 ? 13.43 1.683 -12.43 1 98.25 137 GLU B N 1
ATOM 3569 C CA . GLU B 1 137 ? 14.039 1.223 -11.188 1 98.25 137 GLU B CA 1
ATOM 3570 C C . GLU B 1 137 ? 15.18 0.243 -11.469 1 98.25 137 GLU B C 1
ATOM 3572 O O . GLU B 1 137 ? 16.203 0.254 -10.773 1 98.25 137 GLU B O 1
ATOM 3577 N N . LEU B 1 138 ? 15 -0.641 -12.461 1 98.75 138 LEU B N 1
ATOM 3578 C CA . LEU B 1 138 ? 16.094 -1.527 -12.82 1 98.75 138 LEU B CA 1
ATOM 3579 C C . LEU B 1 138 ? 17.328 -0.727 -13.242 1 98.75 138 LEU B C 1
ATOM 3581 O O . LEU B 1 138 ? 18.453 -1.07 -12.883 1 98.75 138 LEU B O 1
ATOM 3585 N N . GLU B 1 139 ? 17.094 0.267 -14.016 1 98.38 139 GLU B N 1
ATOM 3586 C CA . GLU B 1 139 ? 18.203 1.107 -14.453 1 98.38 139 GLU B CA 1
ATOM 3587 C C . GLU B 1 139 ? 18.844 1.833 -13.273 1 98.38 139 GLU B C 1
ATOM 3589 O O . GLU B 1 139 ? 20.078 1.877 -13.164 1 98.38 139 GLU B O 1
ATOM 3594 N N . ARG B 1 140 ? 18.094 2.324 -12.445 1 97 140 ARG B N 1
ATOM 3595 C CA . ARG B 1 140 ? 18.547 3.158 -11.336 1 97 140 ARG B CA 1
ATOM 3596 C C . ARG B 1 140 ? 19.312 2.332 -10.305 1 97 140 ARG B C 1
ATOM 3598 O O . ARG B 1 140 ? 20.312 2.783 -9.758 1 97 140 ARG B O 1
ATOM 3605 N N . SER B 1 141 ? 18.844 1.099 -10.047 1 97.5 141 SER B N 1
ATOM 3606 C CA . SER B 1 141 ? 19.312 0.431 -8.836 1 97.5 141 SER B CA 1
ATOM 3607 C C . SER B 1 141 ? 19.953 -0.916 -9.164 1 97.5 141 SER B C 1
ATOM 3609 O O . SER B 1 141 ? 20.656 -1.489 -8.328 1 97.5 141 SER B O 1
ATOM 3611 N N . PHE B 1 142 ? 19.734 -1.408 -10.398 1 98.44 142 PHE B N 1
ATOM 3612 C CA . PHE B 1 142 ? 20.156 -2.783 -10.656 1 98.44 142 PHE B CA 1
ATOM 3613 C C . PHE B 1 142 ? 20.812 -2.902 -12.023 1 98.44 142 PHE B C 1
ATOM 3615 O O . PHE B 1 142 ? 20.641 -3.914 -12.711 1 98.44 142 PHE B O 1
ATOM 3622 N N . GLU B 1 143 ? 21.453 -1.863 -12.5 1 98.25 143 GLU B N 1
ATOM 3623 C CA . GLU B 1 143 ? 22.203 -1.836 -13.742 1 98.25 143 GLU B CA 1
ATOM 3624 C C . GLU B 1 143 ? 21.328 -2.244 -14.93 1 98.25 143 GLU B C 1
ATOM 3626 O O . GLU B 1 143 ? 21.812 -2.877 -15.867 1 98.25 143 GLU B O 1
ATOM 3631 N N . GLY B 1 144 ? 20.062 -2.074 -14.781 1 98.5 144 GLY B N 1
ATOM 3632 C CA . GLY B 1 144 ? 19.125 -2.312 -15.875 1 98.5 144 GLY B CA 1
ATOM 3633 C C . GLY B 1 144 ? 18.703 -3.766 -15.992 1 98.5 144 GLY B C 1
ATOM 3634 O O . GLY B 1 144 ? 17.984 -4.133 -16.922 1 98.5 144 GLY B O 1
ATOM 3635 N N . LYS B 1 145 ? 19.109 -4.617 -15.055 1 98.62 145 LYS B N 1
ATOM 3636 C CA . LYS B 1 145 ? 18.922 -6.059 -15.203 1 98.62 145 LYS B CA 1
ATOM 3637 C C . LYS B 1 145 ? 18.203 -6.645 -13.992 1 98.62 145 LYS B C 1
ATOM 3639 O O . LYS B 1 145 ? 18.656 -6.48 -12.852 1 98.62 145 LYS B O 1
ATOM 3644 N N . ALA B 1 146 ? 17.188 -7.438 -14.234 1 98.81 146 ALA B N 1
ATOM 3645 C CA . ALA B 1 146 ? 16.469 -8.125 -13.164 1 98.81 146 ALA B CA 1
ATOM 3646 C C . ALA B 1 146 ? 17.344 -9.18 -12.5 1 98.81 146 ALA B C 1
ATOM 3648 O O . ALA B 1 146 ? 17.172 -9.492 -11.32 1 98.81 146 ALA B O 1
ATOM 3649 N N . SER B 1 147 ? 18.297 -9.719 -13.227 1 98.81 147 SER B N 1
ATOM 3650 C CA . SER B 1 147 ? 19.203 -10.703 -12.656 1 98.81 147 SER B CA 1
ATOM 3651 C C . SER B 1 147 ? 20 -10.117 -11.492 1 98.81 147 SER B C 1
ATOM 3653 O O . SER B 1 147 ? 20.312 -10.82 -10.531 1 98.81 147 SER B O 1
ATOM 3655 N N . LYS B 1 148 ? 20.344 -8.805 -11.57 1 98.75 148 LYS B N 1
ATOM 3656 C CA . LYS B 1 148 ? 21.047 -8.141 -10.484 1 98.75 148 LYS B CA 1
ATOM 3657 C C . LYS B 1 148 ? 20.172 -8.023 -9.242 1 98.75 148 LYS B C 1
ATOM 3659 O O . LYS B 1 148 ? 20.656 -8.117 -8.117 1 98.75 148 LYS B O 1
ATOM 3664 N N . LEU B 1 149 ? 18.906 -7.816 -9.492 1 98.62 149 LEU B N 1
ATOM 3665 C CA . LEU B 1 149 ? 17.922 -7.848 -8.406 1 98.62 149 LEU B CA 1
ATOM 3666 C C . LEU B 1 149 ? 17.922 -9.211 -7.719 1 98.62 149 LEU B C 1
ATOM 3668 O O . LEU B 1 149 ? 18.031 -9.289 -6.492 1 98.62 149 LEU B O 1
ATOM 3672 N N . VAL B 1 150 ? 17.891 -10.273 -8.453 1 98.81 150 VAL B N 1
ATOM 3673 C CA . VAL B 1 150 ? 17.859 -11.633 -7.934 1 98.81 150 VAL B CA 1
ATOM 3674 C C . VAL B 1 150 ? 19.172 -11.961 -7.223 1 98.81 150 VAL B C 1
ATOM 3676 O O . VAL B 1 150 ? 19.156 -12.594 -6.164 1 98.81 150 VAL B O 1
ATOM 3679 N N . GLU B 1 151 ? 20.219 -11.508 -7.758 1 98.31 151 GLU B N 1
ATOM 3680 C CA . GLU B 1 151 ? 21.516 -11.734 -7.145 1 98.31 151 GLU B CA 1
ATOM 3681 C C . GLU B 1 151 ? 21.625 -11.047 -5.785 1 98.31 151 GLU B C 1
ATOM 3683 O O . GLU B 1 151 ? 22.312 -11.523 -4.887 1 98.31 151 GLU B O 1
ATOM 3688 N N . SER B 1 152 ? 20.891 -10.039 -5.613 1 97.94 152 SER B N 1
ATOM 3689 C CA . SER B 1 152 ? 21 -9.211 -4.418 1 97.94 152 SER B CA 1
ATOM 3690 C C . SER B 1 152 ? 20.188 -9.789 -3.264 1 97.94 152 SER B C 1
ATOM 3692 O O . SER B 1 152 ? 20.359 -9.375 -2.113 1 97.94 152 SER B O 1
ATOM 3694 N N . CYS B 1 153 ? 19.359 -10.789 -3.523 1 97.62 153 CYS B N 1
ATOM 3695 C CA . CYS B 1 153 ? 18.469 -11.242 -2.471 1 97.62 153 CYS B CA 1
ATOM 3696 C C . CYS B 1 153 ? 19.125 -12.312 -1.611 1 97.62 153 CYS B C 1
ATOM 3698 O O . CYS B 1 153 ? 18.562 -12.742 -0.601 1 97.62 153 CYS B O 1
ATOM 3700 N N . GLY B 1 154 ? 20.344 -12.828 -1.954 1 97.06 154 GLY B N 1
ATOM 3701 C CA . GLY B 1 154 ? 21.109 -13.766 -1.145 1 97.06 154 GLY B CA 1
ATOM 3702 C C . GLY B 1 154 ? 20.469 -15.141 -1.071 1 97.06 154 GLY B C 1
ATOM 3703 O O . GLY B 1 154 ? 20.453 -15.766 -0.008 1 97.06 154 GLY B O 1
ATOM 3704 N N . LYS B 1 155 ? 19.844 -15.547 -2.174 1 98.25 155 LYS B N 1
ATOM 3705 C CA . LYS B 1 155 ? 19.219 -16.859 -2.299 1 98.25 155 LYS B CA 1
ATOM 3706 C C . LYS B 1 155 ? 18.094 -17.031 -1.278 1 98.25 155 LYS B C 1
ATOM 3708 O O . LYS B 1 155 ? 17.875 -18.141 -0.765 1 98.25 155 LYS B O 1
ATOM 3713 N N . SER B 1 156 ? 17.516 -16.016 -0.897 1 98.56 156 SER B N 1
ATOM 3714 C CA . SER B 1 156 ? 16.359 -15.984 -0.027 1 98.56 156 SER B CA 1
ATOM 3715 C C . SER B 1 156 ? 15.117 -15.516 -0.782 1 98.56 156 SER B C 1
ATOM 3717 O O . SER B 1 156 ? 15.07 -14.375 -1.26 1 98.56 156 SER B O 1
ATOM 3719 N N . ALA B 1 157 ? 14.078 -16.375 -0.89 1 98.5 157 ALA B N 1
ATOM 3720 C CA . ALA B 1 157 ? 12.82 -16.016 -1.545 1 98.5 157 ALA B CA 1
ATOM 3721 C C . ALA B 1 157 ? 12.133 -14.875 -0.807 1 98.5 157 ALA B C 1
ATOM 3723 O O . ALA B 1 157 ? 11.609 -13.945 -1.433 1 98.5 157 ALA B O 1
ATOM 3724 N N . ALA B 1 158 ? 12.172 -14.961 0.519 1 98.31 158 ALA B N 1
ATOM 3725 C CA . ALA B 1 158 ? 11.562 -13.914 1.343 1 98.31 158 ALA B CA 1
ATOM 3726 C C . ALA B 1 158 ? 12.25 -12.57 1.128 1 98.31 158 ALA B C 1
ATOM 3728 O O . ALA B 1 158 ? 11.594 -11.531 1.063 1 98.31 158 ALA B O 1
ATOM 3729 N N . ASN B 1 159 ? 13.578 -12.602 1.02 1 98.12 159 ASN B N 1
ATOM 3730 C CA . ASN B 1 159 ? 14.312 -11.367 0.763 1 98.12 159 ASN B CA 1
ATOM 3731 C C . ASN B 1 159 ? 14.016 -10.812 -0.625 1 98.12 159 ASN B C 1
ATOM 3733 O O . ASN B 1 159 ? 14 -9.594 -0.822 1 98.12 159 ASN B O 1
ATOM 3737 N N . LEU B 1 160 ? 13.852 -11.695 -1.604 1 98.75 160 LEU B N 1
ATOM 3738 C CA . LEU B 1 160 ? 13.492 -11.227 -2.939 1 98.75 160 LEU B CA 1
ATOM 3739 C C . LEU B 1 160 ? 12.156 -10.5 -2.922 1 98.75 160 LEU B C 1
ATOM 3741 O O . LEU B 1 160 ? 12.023 -9.422 -3.516 1 98.75 160 LEU B O 1
ATOM 3745 N N . VAL B 1 161 ? 11.156 -11.055 -2.211 1 98.75 161 VAL B N 1
ATOM 3746 C CA . VAL B 1 161 ? 9.859 -10.414 -2.088 1 98.75 161 VAL B CA 1
ATOM 3747 C C . VAL B 1 161 ? 10.023 -9.039 -1.432 1 98.75 161 VAL B C 1
ATOM 3749 O O . VAL B 1 161 ? 9.445 -8.055 -1.894 1 98.75 161 VAL B O 1
ATOM 3752 N N . ALA B 1 162 ? 10.82 -9 -0.395 1 98 162 ALA B N 1
ATOM 3753 C CA . ALA B 1 162 ? 11.062 -7.742 0.314 1 98 162 ALA B CA 1
ATOM 3754 C C . ALA B 1 162 ? 11.742 -6.723 -0.596 1 98 162 ALA B C 1
ATOM 3756 O O . ALA B 1 162 ? 11.367 -5.547 -0.605 1 98 162 ALA B O 1
ATOM 3757 N N . LEU B 1 163 ? 12.719 -7.184 -1.369 1 98.19 163 LEU B N 1
ATOM 3758 C CA . LEU B 1 163 ? 13.461 -6.289 -2.258 1 98.19 163 LEU B CA 1
ATOM 3759 C C . LEU B 1 163 ? 12.555 -5.746 -3.357 1 98.19 163 LEU B C 1
ATOM 3761 O O . LEU B 1 163 ? 12.602 -4.559 -3.678 1 98.19 163 LEU B O 1
ATOM 3765 N N . VAL B 1 164 ? 11.766 -6.613 -3.904 1 98.75 164 VAL B N 1
ATOM 3766 C CA . VAL B 1 164 ? 10.852 -6.211 -4.969 1 98.75 164 VAL B CA 1
ATOM 3767 C C . VAL B 1 164 ? 9.875 -5.164 -4.445 1 98.75 164 VAL B C 1
ATOM 3769 O O . VAL B 1 164 ? 9.68 -4.117 -5.062 1 98.75 164 VAL B O 1
ATOM 3772 N N . THR B 1 165 ? 9.289 -5.352 -3.287 1 98.38 165 THR B N 1
ATOM 3773 C CA . THR B 1 165 ? 8.281 -4.438 -2.754 1 98.38 165 THR B CA 1
ATOM 3774 C C . THR B 1 165 ? 8.93 -3.15 -2.254 1 98.38 165 THR B C 1
ATOM 3776 O O . THR B 1 165 ? 8.297 -2.094 -2.24 1 98.38 165 THR B O 1
ATOM 3779 N N . ARG B 1 166 ? 10.164 -3.242 -1.914 1 97.5 166 ARG B N 1
ATOM 3780 C CA . ARG B 1 166 ? 10.898 -2.051 -1.5 1 97.5 166 ARG B CA 1
ATOM 3781 C C . ARG B 1 166 ? 11.156 -1.129 -2.686 1 97.5 166 ARG B C 1
ATOM 3783 O O . ARG B 1 166 ? 11.039 0.093 -2.566 1 97.5 166 ARG B O 1
ATOM 3790 N N . HIS B 1 167 ? 11.445 -1.718 -3.822 1 97.88 167 HIS B N 1
ATOM 3791 C CA . HIS B 1 167 ? 11.961 -0.929 -4.934 1 97.88 167 HIS B CA 1
ATOM 3792 C C . HIS B 1 167 ? 10.867 -0.627 -5.949 1 97.88 167 HIS B C 1
ATOM 3794 O O . HIS B 1 167 ? 10.961 0.344 -6.703 1 97.88 167 HIS B O 1
ATOM 3800 N N . PHE B 1 168 ? 9.828 -1.446 -5.977 1 98.5 168 PHE B N 1
ATOM 3801 C CA . PHE B 1 168 ? 8.812 -1.333 -7.016 1 98.5 168 PHE B CA 1
ATOM 3802 C C . PHE B 1 168 ? 7.422 -1.182 -6.402 1 98.5 168 PHE B C 1
ATOM 3804 O O . PHE B 1 168 ? 6.742 -2.176 -6.141 1 98.5 168 PHE B O 1
ATOM 3811 N N . PRO B 1 169 ? 6.887 0.053 -6.266 1 98.12 169 PRO B N 1
ATOM 3812 C CA . PRO B 1 169 ? 5.594 0.323 -5.637 1 98.12 169 PRO B CA 1
ATOM 3813 C C . PRO B 1 169 ? 4.453 -0.481 -6.258 1 98.12 169 PRO B C 1
ATOM 3815 O O . PRO B 1 169 ? 3.502 -0.85 -5.562 1 98.12 169 PRO B O 1
ATOM 3818 N N . GLY B 1 170 ? 4.594 -0.778 -7.516 1 98.44 170 GLY B N 1
ATOM 3819 C CA . GLY B 1 170 ? 3.557 -1.532 -8.203 1 98.44 170 GLY B CA 1
ATOM 3820 C C . GLY B 1 170 ? 3.369 -2.93 -7.645 1 98.44 170 GLY B C 1
ATOM 3821 O O . GLY B 1 170 ? 2.346 -3.57 -7.891 1 98.44 170 GLY B O 1
ATOM 3822 N N . PHE B 1 171 ? 4.324 -3.428 -6.855 1 98.69 171 PHE B N 1
ATOM 3823 C CA . PHE B 1 171 ? 4.273 -4.773 -6.305 1 98.69 171 PHE B CA 1
ATOM 3824 C C . PHE B 1 171 ? 3.834 -4.746 -4.844 1 98.69 171 PHE B C 1
ATOM 3826 O O . PHE B 1 171 ? 3.787 -5.785 -4.184 1 98.69 171 PHE B O 1
ATOM 3833 N N . ARG B 1 172 ? 3.51 -3.531 -4.289 1 98.56 172 ARG B N 1
ATOM 3834 C CA . ARG B 1 172 ? 3.148 -3.371 -2.883 1 98.56 172 ARG B CA 1
ATOM 3835 C C . ARG B 1 172 ? 1.678 -3.703 -2.654 1 98.56 172 ARG B C 1
ATOM 3837 O O . ARG B 1 172 ? 0.885 -2.824 -2.309 1 98.56 172 ARG B O 1
ATOM 3844 N N . ASP B 1 173 ? 1.413 -5.039 -2.758 1 98.38 173 ASP B N 1
ATOM 3845 C CA . ASP B 1 173 ? 0.073 -5.605 -2.629 1 98.38 173 ASP B CA 1
ATOM 3846 C C . ASP B 1 173 ? -0.32 -5.754 -1.16 1 98.38 173 ASP B C 1
ATOM 3848 O O . ASP B 1 173 ? -0.137 -6.82 -0.569 1 98.38 173 ASP B O 1
ATOM 3852 N N . HIS B 1 174 ? -0.773 -4.684 -0.529 1 98.12 174 HIS B N 1
ATOM 3853 C CA . HIS B 1 174 ? -1.324 -4.691 0.821 1 98.12 174 HIS B CA 1
ATOM 3854 C C . HIS B 1 174 ? -2.6 -3.861 0.901 1 98.12 174 HIS B C 1
ATOM 3856 O O . HIS B 1 174 ? -2.932 -3.133 -0.037 1 98.12 174 HIS B O 1
ATOM 3862 N N . SER B 1 175 ? -3.35 -4.02 1.9 1 97.31 175 SER B N 1
ATOM 3863 C CA . SER B 1 175 ? -4.621 -3.338 2.123 1 97.31 175 SER B CA 1
ATOM 3864 C C . SER B 1 175 ? -4.844 -3.057 3.605 1 97.31 175 SER B C 1
ATOM 3866 O O . SER B 1 175 ? -3.986 -3.361 4.438 1 97.31 175 SER B O 1
ATOM 3868 N N . VAL B 1 176 ? -5.918 -2.322 3.887 1 98.38 176 VAL B N 1
ATOM 3869 C CA . VAL B 1 176 ? -6.359 -2.107 5.262 1 98.38 176 VAL B CA 1
ATOM 3870 C C . VAL B 1 176 ? -7.695 -2.812 5.492 1 98.38 176 VAL B C 1
ATOM 3872 O O . VAL B 1 176 ? -8.641 -2.639 4.715 1 98.38 176 VAL B O 1
ATOM 3875 N N . TYR B 1 177 ? -7.754 -3.729 6.473 1 98.44 177 TYR B N 1
ATOM 3876 C CA . TYR B 1 177 ? -8.938 -4.477 6.875 1 98.44 177 TYR B CA 1
ATOM 3877 C C . TYR B 1 177 ? -9.281 -4.207 8.336 1 98.44 177 TYR B C 1
ATOM 3879 O O . TYR B 1 177 ? -8.516 -4.57 9.234 1 98.44 177 TYR B O 1
ATOM 3887 N N . LYS B 1 178 ? -10.398 -3.504 8.578 1 97.56 178 LYS B N 1
ATOM 3888 C CA . LYS B 1 178 ? -10.844 -3.154 9.922 1 97.56 178 LYS B CA 1
ATOM 3889 C C . LYS B 1 178 ? -9.727 -2.467 10.703 1 97.56 178 LYS B C 1
ATOM 3891 O O . LYS B 1 178 ? -9.438 -2.834 11.844 1 97.56 178 LYS B O 1
ATOM 3896 N N . GLY B 1 179 ? -9.047 -1.575 9.977 1 97.94 179 GLY B N 1
ATOM 3897 C CA . GLY B 1 179 ? -8.039 -0.73 10.594 1 97.94 179 GLY B CA 1
ATOM 3898 C C . GLY B 1 179 ? -6.668 -1.38 10.641 1 97.94 179 GLY B C 1
ATOM 3899 O O . GLY B 1 179 ? -5.688 -0.75 11.047 1 97.94 179 GLY B O 1
ATOM 3900 N N . HIS B 1 180 ? -6.531 -2.605 10.195 1 98.19 180 HIS B N 1
ATOM 3901 C CA . HIS B 1 180 ? -5.281 -3.355 10.25 1 98.19 180 HIS B CA 1
ATOM 3902 C C . HIS B 1 180 ? -4.672 -3.512 8.859 1 98.19 180 HIS B C 1
ATOM 3904 O O . HIS B 1 180 ? -5.379 -3.826 7.898 1 98.19 180 HIS B O 1
ATOM 3910 N N . GLN B 1 181 ? -3.41 -3.234 8.773 1 98.44 181 GLN B N 1
ATOM 3911 C CA . GLN B 1 181 ? -2.732 -3.449 7.5 1 98.44 181 GLN B CA 1
ATOM 3912 C C . GLN B 1 181 ? -2.559 -4.938 7.215 1 98.44 181 GLN B C 1
ATOM 3914 O O . GLN B 1 181 ? -2.109 -5.691 8.078 1 98.44 181 GLN B O 1
ATOM 3919 N N . VAL B 1 182 ? -2.957 -5.395 6.023 1 98.5 182 VAL B N 1
ATOM 3920 C CA . VAL B 1 182 ? -2.906 -6.785 5.586 1 98.5 182 VAL B CA 1
ATOM 3921 C C . VAL B 1 182 ? -1.99 -6.91 4.371 1 98.5 182 VAL B C 1
ATOM 3923 O O . VAL B 1 182 ? -2.129 -6.16 3.4 1 98.5 182 VAL B O 1
ATOM 3926 N N . PHE B 1 183 ? -1.061 -7.84 4.422 1 98.62 183 PHE B N 1
ATOM 3927 C CA . PHE B 1 183 ? -0.077 -8.016 3.359 1 98.62 183 PHE B CA 1
ATOM 3928 C C . PHE B 1 183 ? -0.394 -9.258 2.529 1 98.62 183 PHE B C 1
ATOM 3930 O O . PHE B 1 183 ? -0.717 -10.312 3.08 1 98.62 183 PHE B O 1
ATOM 3937 N N . LEU B 1 184 ? -0.33 -9.133 1.189 1 98.62 184 LEU B N 1
ATOM 3938 C CA . LEU B 1 184 ? -0.646 -10.227 0.285 1 98.62 184 LEU B CA 1
ATOM 3939 C C . LEU B 1 184 ? 0.504 -10.484 -0.685 1 98.62 184 LEU B C 1
ATOM 3941 O O . LEU B 1 184 ? 0.934 -11.625 -0.86 1 98.62 184 LEU B O 1
ATOM 3945 N N . TYR B 1 185 ? 1.018 -9.492 -1.337 1 98.62 185 TYR B N 1
ATOM 3946 C CA . TYR B 1 185 ? 2.219 -9.484 -2.164 1 98.62 185 TYR B CA 1
ATOM 3947 C C . TYR B 1 185 ? 2.139 -10.555 -3.252 1 98.62 185 TYR B C 1
ATOM 3949 O O . TYR B 1 185 ? 3.115 -11.258 -3.51 1 98.62 185 TYR B O 1
ATOM 3957 N N . LYS B 1 186 ? 0.988 -10.68 -3.867 1 98.69 186 LYS B N 1
ATOM 3958 C CA . LYS B 1 186 ? 0.742 -11.742 -4.836 1 98.69 186 LYS B CA 1
ATOM 3959 C C . LYS B 1 186 ? 1.804 -11.75 -5.934 1 98.69 186 LYS B C 1
ATOM 3961 O O . LYS B 1 186 ? 2.512 -12.742 -6.117 1 98.69 186 LYS B O 1
ATOM 3966 N N . ARG B 1 187 ? 2.092 -10.641 -6.602 1 98.62 187 ARG B N 1
ATOM 3967 C CA . ARG B 1 187 ? 2.941 -10.617 -7.785 1 98.62 187 ARG B CA 1
ATOM 3968 C C . ARG B 1 187 ? 4.414 -10.734 -7.41 1 98.62 187 ARG B C 1
ATOM 3970 O O . ARG B 1 187 ? 5.203 -11.328 -8.148 1 98.62 187 ARG B O 1
ATOM 3977 N N . ALA B 1 188 ? 4.781 -10.203 -6.234 1 98.75 188 ALA B N 1
ATOM 3978 C CA . ALA B 1 188 ? 6.16 -10.375 -5.773 1 98.75 188 ALA B CA 1
ATOM 3979 C C . ALA B 1 188 ? 6.453 -11.844 -5.461 1 98.75 188 ALA B C 1
ATOM 3981 O O . ALA B 1 188 ? 7.527 -12.352 -5.789 1 98.75 188 ALA B O 1
ATOM 3982 N N . GLN B 1 189 ? 5.457 -12.508 -4.867 1 98.75 189 GLN B N 1
ATOM 3983 C CA . GLN B 1 189 ? 5.625 -13.922 -4.52 1 98.75 189 GLN B CA 1
ATOM 3984 C C . GLN B 1 189 ? 5.691 -14.789 -5.773 1 98.75 189 GLN B C 1
ATOM 3986 O O . GLN B 1 189 ? 6.512 -15.703 -5.855 1 98.75 189 GLN B O 1
ATOM 3991 N N . ILE B 1 190 ? 4.859 -14.5 -6.707 1 98.19 190 ILE B N 1
ATOM 3992 C CA . ILE B 1 190 ? 4.832 -15.352 -7.895 1 98.19 190 ILE B CA 1
ATOM 3993 C C . ILE B 1 190 ? 6.137 -15.188 -8.672 1 98.19 190 ILE B C 1
ATOM 3995 O O . ILE B 1 190 ? 6.629 -16.141 -9.281 1 98.19 190 ILE B O 1
ATOM 3999 N N . PHE B 1 191 ? 6.777 -14.031 -8.664 1 98.81 191 PHE B N 1
ATOM 4000 C CA . PHE B 1 191 ? 8.078 -13.859 -9.312 1 98.81 191 PHE B CA 1
ATOM 4001 C C . PHE B 1 191 ? 9.102 -14.812 -8.719 1 98.81 191 PHE B C 1
ATOM 4003 O O . PHE B 1 191 ? 9.828 -15.492 -9.453 1 98.81 191 PHE B O 1
ATOM 4010 N N . ALA B 1 192 ? 9.133 -14.883 -7.363 1 98.75 192 ALA B N 1
ATOM 4011 C CA . ALA B 1 192 ? 10.039 -15.812 -6.688 1 98.75 192 ALA B CA 1
ATOM 4012 C C . ALA B 1 192 ? 9.727 -17.25 -7.062 1 98.75 192 ALA B C 1
ATOM 4014 O O . ALA B 1 192 ? 10.633 -18.047 -7.348 1 98.75 192 ALA B O 1
ATOM 4015 N N . ALA B 1 193 ? 8.477 -17.562 -7.086 1 98.19 193 ALA B N 1
ATOM 4016 C CA . ALA B 1 193 ? 8.047 -18.922 -7.395 1 98.19 193 ALA B CA 1
ATOM 4017 C C . ALA B 1 193 ? 8.367 -19.281 -8.844 1 98.19 193 ALA B C 1
ATOM 4019 O O . ALA B 1 193 ? 8.781 -20.406 -9.125 1 98.19 193 ALA B O 1
ATOM 4020 N N . ASP B 1 194 ? 8.117 -18.344 -9.742 1 98.38 194 ASP B N 1
ATOM 4021 C CA . ASP B 1 194 ? 8.398 -18.578 -11.156 1 98.38 194 ASP B CA 1
ATOM 4022 C C . ASP B 1 194 ? 9.891 -18.812 -11.383 1 98.38 194 ASP B C 1
ATOM 4024 O O . ASP B 1 194 ? 10.281 -19.656 -12.18 1 98.38 194 ASP B O 1
ATOM 4028 N N . LEU B 1 195 ? 10.719 -18.047 -10.734 1 98.69 195 LEU B N 1
ATOM 4029 C CA . LEU B 1 195 ? 12.156 -18.281 -10.82 1 98.69 195 LEU B CA 1
ATOM 4030 C C . LEU B 1 195 ? 12.516 -19.672 -10.328 1 98.69 195 LEU B C 1
ATOM 4032 O O . LEU B 1 195 ? 13.25 -20.406 -11 1 98.69 195 LEU B O 1
ATOM 4036 N N . TRP B 1 196 ? 12.016 -20.031 -9.164 1 98.38 196 TRP B N 1
ATOM 4037 C CA . TRP B 1 196 ? 12.273 -21.344 -8.57 1 98.38 196 TRP B CA 1
ATOM 4038 C C . TRP B 1 196 ? 11.852 -22.453 -9.508 1 98.38 196 TRP B C 1
ATOM 4040 O O . TRP B 1 196 ? 12.586 -23.422 -9.703 1 98.38 196 TRP B O 1
ATOM 4050 N N . GLY B 1 197 ? 10.664 -22.312 -10.055 1 97 197 GLY B N 1
ATOM 4051 C CA . GLY B 1 197 ? 10.156 -23.312 -10.977 1 97 197 GLY B CA 1
ATOM 4052 C C . GLY B 1 197 ? 10.93 -23.375 -12.281 1 97 197 GLY B C 1
ATOM 4053 O O . GLY B 1 197 ? 11.297 -24.453 -12.742 1 97 197 GLY B O 1
ATOM 4054 N N . ALA B 1 198 ? 11.18 -22.234 -12.883 1 97.88 198 ALA B N 1
ATOM 4055 C CA . ALA B 1 198 ? 11.844 -22.156 -14.188 1 97.88 198 ALA B CA 1
ATOM 4056 C C . ALA B 1 198 ? 13.242 -22.766 -14.117 1 97.88 198 ALA B C 1
ATOM 4058 O O . ALA B 1 198 ? 13.648 -23.5 -15.008 1 97.88 198 ALA B O 1
ATOM 4059 N N . PHE B 1 199 ? 13.953 -22.484 -13.031 1 98.12 199 PHE B N 1
ATOM 4060 C CA . PHE B 1 199 ? 15.344 -22.906 -12.922 1 98.12 199 PHE B CA 1
ATOM 4061 C C . PHE B 1 199 ? 15.461 -24.156 -12.07 1 98.12 199 PHE B C 1
ATOM 4063 O O . PHE B 1 199 ? 16.562 -24.578 -11.711 1 98.12 199 PHE B O 1
ATOM 4070 N N . GLU B 1 200 ? 14.32 -24.703 -11.656 1 96.44 200 GLU B N 1
ATOM 4071 C CA . GLU B 1 200 ? 14.25 -25.953 -10.906 1 96.44 200 GLU B CA 1
ATOM 4072 C C . GLU B 1 200 ? 15.086 -25.875 -9.633 1 96.44 200 GLU B C 1
ATOM 4074 O O . GLU B 1 200 ? 15.812 -26.812 -9.305 1 96.44 200 GLU B O 1
ATOM 4079 N N . GLY B 1 201 ? 15.023 -24.734 -9.047 1 97.25 201 GLY B N 1
ATOM 4080 C CA . GLY B 1 201 ? 15.664 -24.547 -7.758 1 97.25 201 GLY B CA 1
ATOM 4081 C C . GLY B 1 201 ? 17.172 -24.375 -7.859 1 97.25 201 GLY B C 1
ATOM 4082 O O . GLY B 1 201 ? 17.891 -24.516 -6.867 1 97.25 201 GLY B O 1
ATOM 4083 N N . GLN B 1 202 ? 17.703 -24.078 -9.078 1 97.81 202 GLN B N 1
ATOM 4084 C CA . GLN B 1 202 ? 19.125 -23.891 -9.289 1 97.81 202 GLN B CA 1
ATOM 4085 C C . GLN B 1 202 ? 19.422 -22.5 -9.852 1 97.81 202 GLN B C 1
ATOM 4087 O O . GLN B 1 202 ? 18.516 -21.797 -10.312 1 97.81 202 GLN B O 1
ATOM 4092 N N . GLY B 1 203 ? 20.672 -22.094 -9.703 1 97.5 203 GLY B N 1
ATOM 4093 C CA . GLY B 1 203 ? 21.047 -20.828 -10.281 1 97.5 203 GLY B CA 1
ATOM 4094 C C . GLY B 1 203 ? 20.219 -19.656 -9.773 1 97.5 203 GLY B C 1
ATOM 4095 O O . GLY B 1 203 ? 20.141 -19.438 -8.562 1 97.5 203 GLY B O 1
ATOM 4096 N N . TYR B 1 204 ? 19.469 -19.016 -10.758 1 98.25 204 TYR B N 1
ATOM 4097 C CA . TYR B 1 204 ? 18.641 -17.859 -10.422 1 98.25 204 TYR B CA 1
ATOM 4098 C C . TYR B 1 204 ? 17.422 -18.281 -9.617 1 98.25 204 TYR B C 1
ATOM 4100 O O . TYR B 1 204 ? 16.75 -17.453 -9.016 1 98.25 204 TYR B O 1
ATOM 4108 N N . GLY B 1 205 ? 17.125 -19.531 -9.602 1 98.31 205 GLY B N 1
ATOM 4109 C CA . GLY B 1 205 ? 15.977 -20.031 -8.859 1 98.31 205 GLY B CA 1
ATOM 4110 C C . GLY B 1 205 ? 16.359 -20.688 -7.547 1 98.31 205 GLY B C 1
ATOM 4111 O O . GLY B 1 205 ? 15.516 -21.266 -6.867 1 98.31 205 GLY B O 1
ATOM 4112 N N . GLU B 1 206 ? 17.641 -20.609 -7.168 1 98.56 206 GLU B N 1
ATOM 4113 C CA . GLU B 1 206 ? 18.109 -21.234 -5.934 1 98.56 206 GLU B CA 1
ATOM 4114 C C . GLU B 1 206 ? 17.75 -20.391 -4.715 1 98.56 206 GLU B C 1
ATOM 4116 O O . GLU B 1 206 ? 18.391 -19.375 -4.438 1 98.56 206 GLU B O 1
ATOM 4121 N N . PHE B 1 207 ? 16.766 -20.859 -3.951 1 98.38 207 PHE B N 1
ATOM 4122 C CA . PHE B 1 207 ? 16.328 -20.219 -2.719 1 98.38 207 PHE B CA 1
ATOM 4123 C C . PHE B 1 207 ? 16.406 -21.188 -1.546 1 98.38 207 PHE B C 1
ATOM 4125 O O . PHE B 1 207 ? 15.859 -22.297 -1.614 1 98.38 207 PHE B O 1
ATOM 4132 N N . ASN B 1 208 ? 16.984 -20.766 -0.465 1 97.81 208 ASN B N 1
ATOM 4133 C CA . ASN B 1 208 ? 17.125 -21.594 0.728 1 97.81 208 ASN B CA 1
ATOM 4134 C C . ASN B 1 208 ? 15.836 -21.594 1.556 1 97.81 208 ASN B C 1
ATOM 4136 O O . ASN B 1 208 ? 15.656 -22.438 2.438 1 97.81 208 ASN B O 1
ATOM 4140 N N . ASP B 1 209 ? 14.977 -20.75 1.238 1 97.94 209 ASP B N 1
ATOM 4141 C CA . ASP B 1 209 ? 13.773 -20.594 2.053 1 97.94 209 ASP B CA 1
ATOM 4142 C C . ASP B 1 209 ? 12.523 -20.516 1.179 1 97.94 209 ASP B C 1
ATOM 4144 O O . ASP B 1 209 ? 11.609 -19.734 1.453 1 97.94 209 ASP B O 1
ATOM 4148 N N . ILE B 1 210 ? 12.469 -21.266 0.071 1 97.75 210 ILE B N 1
ATOM 4149 C CA . ILE B 1 210 ? 11.32 -21.266 -0.825 1 97.75 210 ILE B CA 1
ATOM 4150 C C . ILE B 1 210 ? 10.07 -21.672 -0.057 1 97.75 210 ILE B C 1
ATOM 4152 O O . ILE B 1 210 ? 8.953 -21.312 -0.437 1 97.75 210 ILE B O 1
ATOM 4156 N N . SER B 1 211 ? 10.242 -22.312 1.05 1 96.62 211 SER B N 1
ATOM 4157 C CA . SER B 1 211 ? 9.133 -22.766 1.884 1 96.62 211 SER B CA 1
ATOM 4158 C C . SER B 1 211 ? 8.43 -21.594 2.555 1 96.62 211 SER B C 1
ATOM 4160 O O . SER B 1 211 ? 7.336 -21.734 3.09 1 96.62 211 SER B O 1
ATOM 4162 N N . SER B 1 212 ? 9.023 -20.406 2.506 1 97.25 212 SER B N 1
ATOM 4163 C CA . SER B 1 212 ? 8.422 -19.234 3.133 1 97.25 212 SER B CA 1
ATOM 4164 C C . SER B 1 212 ? 7.332 -18.641 2.248 1 97.25 212 SER B C 1
ATOM 4166 O O . SER B 1 212 ? 6.465 -17.906 2.73 1 97.25 212 SER B O 1
ATOM 4168 N N . ILE B 1 213 ? 7.363 -18.906 0.965 1 98.12 213 ILE B N 1
ATOM 4169 C CA . ILE B 1 213 ? 6.406 -18.359 0.008 1 98.12 213 ILE B CA 1
ATOM 4170 C C . ILE B 1 213 ? 5.035 -19 0.237 1 98.12 213 ILE B C 1
ATOM 4172 O O . ILE B 1 213 ? 4.934 -20.203 0.482 1 98.12 213 ILE B O 1
ATOM 4176 N N . THR B 1 214 ? 4.02 -18.172 0.257 1 98.31 214 THR B N 1
ATOM 4177 C CA . THR B 1 214 ? 2.648 -18.656 0.379 1 98.31 214 THR B CA 1
ATOM 4178 C C . THR B 1 214 ? 2.002 -18.797 -0.996 1 98.31 214 THR B C 1
ATOM 4180 O O . THR B 1 214 ? 2.689 -18.781 -2.018 1 98.31 214 THR B O 1
ATOM 4183 N N . ILE B 1 215 ? 0.693 -19.031 -1.021 1 97.12 215 ILE B N 1
ATOM 4184 C CA . ILE B 1 215 ? 0.023 -19.062 -2.316 1 97.12 215 ILE B CA 1
ATOM 4185 C C . ILE B 1 215 ? -0.144 -17.641 -2.838 1 97.12 215 ILE B C 1
ATOM 4187 O O . ILE B 1 215 ? -0.001 -16.672 -2.082 1 97.12 215 ILE B O 1
ATOM 4191 N N . PHE B 1 216 ? -0.429 -17.484 -4.062 1 97.12 216 PHE B N 1
ATOM 4192 C CA . PHE B 1 216 ? -0.623 -16.203 -4.73 1 97.12 216 PHE B CA 1
ATOM 4193 C C . PHE B 1 216 ? -2.1 -15.836 -4.77 1 97.12 216 PHE B C 1
ATOM 4195 O O . PHE B 1 216 ? -2.844 -16.312 -5.629 1 97.12 216 PHE B O 1
ATOM 4202 N N . ALA B 1 217 ? -2.457 -14.961 -3.918 1 96.69 217 ALA B N 1
ATOM 4203 C CA . ALA B 1 217 ? -3.863 -14.648 -3.688 1 96.69 217 ALA B CA 1
ATOM 4204 C C . ALA B 1 217 ? -4.488 -14 -4.918 1 96.69 217 ALA B C 1
ATOM 4206 O O . ALA B 1 217 ? -4.691 -12.781 -4.953 1 96.69 217 ALA B O 1
ATOM 4207 N N . ASP B 1 218 ? -4.859 -14.789 -5.922 1 96.69 218 ASP B N 1
ATOM 4208 C CA . ASP B 1 218 ? -5.539 -14.352 -7.137 1 96.69 218 ASP B CA 1
ATOM 4209 C C . ASP B 1 218 ? -7.043 -14.602 -7.047 1 96.69 218 ASP B C 1
ATOM 4211 O O . ASP B 1 218 ? -7.613 -14.594 -5.953 1 96.69 218 ASP B O 1
ATOM 4215 N N . TYR B 1 219 ? -7.766 -14.641 -8.281 1 97.56 219 TYR B N 1
ATOM 4216 C CA . TYR B 1 219 ? -9.211 -14.844 -8.227 1 97.56 219 TYR B CA 1
ATOM 4217 C C . TYR B 1 219 ? -9.578 -16.266 -8.656 1 97.56 219 TYR B C 1
ATOM 4219 O O . TYR B 1 219 ? -10.742 -16.656 -8.594 1 97.56 219 TYR B O 1
ATOM 4227 N N . ILE B 1 220 ? -8.531 -17.094 -8.969 1 97 220 ILE B N 1
ATOM 4228 C CA . ILE B 1 220 ? -8.812 -18.469 -9.391 1 97 220 ILE B CA 1
ATOM 4229 C C . ILE B 1 220 ? -8.766 -19.391 -8.172 1 97 220 ILE B C 1
ATOM 4231 O O . ILE B 1 220 ? -9.664 -20.219 -7.98 1 97 220 ILE B O 1
ATOM 4235 N N . VAL B 1 221 ? -7.793 -19.234 -7.34 1 97.44 221 VAL B N 1
ATOM 4236 C CA . VAL B 1 221 ? -7.535 -20.141 -6.238 1 97.44 221 VAL B CA 1
ATOM 4237 C C . VAL B 1 221 ? -8.703 -20.109 -5.25 1 97.44 221 VAL B C 1
ATOM 4239 O O . VAL B 1 221 ? -9.203 -21.156 -4.828 1 97.44 221 VAL B O 1
ATOM 4242 N N . PRO B 1 222 ? -9.211 -18.891 -4.867 1 98.19 222 PRO B N 1
ATOM 4243 C CA . PRO B 1 222 ? -10.359 -18.891 -3.961 1 98.19 222 PRO B CA 1
ATOM 4244 C C . PRO B 1 222 ? -11.578 -19.578 -4.555 1 98.19 222 PRO B C 1
ATOM 4246 O O . PRO B 1 222 ? -12.344 -20.219 -3.83 1 98.19 222 PRO B O 1
ATOM 4249 N N . ALA B 1 223 ? -11.734 -19.469 -5.828 1 98.06 223 ALA B N 1
ATOM 4250 C CA . ALA B 1 223 ? -12.859 -20.125 -6.484 1 98.06 223 ALA B CA 1
ATOM 4251 C C . ALA B 1 223 ? -12.727 -21.641 -6.398 1 98.06 223 ALA B C 1
ATOM 4253 O O . ALA B 1 223 ? -13.711 -22.344 -6.164 1 98.06 223 ALA B O 1
ATOM 4254 N N . VAL B 1 224 ? -11.531 -22.141 -6.613 1 96.81 224 VAL B N 1
ATOM 4255 C CA . VAL B 1 224 ? -11.273 -23.578 -6.523 1 96.81 224 VAL B CA 1
ATOM 4256 C C . VAL B 1 224 ? -11.484 -24.047 -5.086 1 96.81 224 VAL B C 1
ATOM 4258 O O . VAL B 1 224 ? -12.086 -25.094 -4.859 1 96.81 224 VAL B O 1
ATOM 4261 N N . LEU B 1 225 ? -11.023 -23.281 -4.121 1 97.88 225 LEU B N 1
ATOM 4262 C CA . LEU B 1 225 ? -11.164 -23.641 -2.715 1 97.88 225 LEU B CA 1
ATOM 4263 C C . LEU B 1 225 ? -12.633 -23.688 -2.312 1 97.88 225 LEU B C 1
ATOM 4265 O O . LEU B 1 225 ? -13.031 -24.5 -1.472 1 97.88 225 LEU B O 1
ATOM 4269 N N . ARG B 1 226 ? -13.43 -22.797 -2.904 1 97.69 226 ARG B N 1
ATOM 4270 C CA . ARG B 1 226 ? -14.867 -22.844 -2.672 1 97.69 226 ARG B CA 1
ATOM 4271 C C . ARG B 1 226 ? -15.461 -24.141 -3.213 1 97.69 226 ARG B C 1
ATOM 4273 O O . ARG B 1 226 ? -16.266 -24.797 -2.539 1 97.69 226 ARG B O 1
ATOM 4280 N N . GLN B 1 227 ? -15.062 -24.5 -4.379 1 94.81 227 GLN B N 1
ATOM 4281 C CA . GLN B 1 227 ? -15.555 -25.719 -5.012 1 94.81 227 GLN B CA 1
ATOM 4282 C C . GLN B 1 227 ? -15.172 -26.953 -4.199 1 94.81 227 GLN B C 1
ATOM 4284 O O . GLN B 1 227 ? -15.938 -27.922 -4.133 1 94.81 227 GLN B O 1
ATOM 4289 N N . LEU B 1 228 ? -14.023 -26.922 -3.578 1 93.88 228 LEU B N 1
ATOM 4290 C CA . LEU B 1 228 ? -13.531 -28.047 -2.789 1 93.88 228 LEU B CA 1
ATOM 4291 C C . LEU B 1 228 ? -14.172 -28.062 -1.407 1 93.88 228 LEU B C 1
ATOM 4293 O O . LEU B 1 228 ? -13.977 -29 -0.638 1 93.88 228 LEU B O 1
ATOM 4297 N N . GLY B 1 229 ? -14.922 -26.984 -1.099 1 96.25 229 GLY B N 1
ATOM 4298 C CA . GLY B 1 229 ? -15.578 -26.906 0.196 1 96.25 229 GLY B CA 1
ATOM 4299 C C . GLY B 1 229 ? -14.672 -26.375 1.293 1 96.25 229 GLY B C 1
ATOM 4300 O O . GLY B 1 229 ? -15.039 -26.406 2.471 1 96.25 229 GLY B O 1
ATOM 4301 N N . VAL B 1 230 ? -13.547 -25.938 0.92 1 98.12 230 VAL B N 1
ATOM 4302 C CA . VAL B 1 230 ? -12.57 -25.422 1.873 1 98.12 230 VAL B CA 1
ATOM 4303 C C . VAL B 1 230 ? -12.961 -24.016 2.299 1 98.12 230 VAL B C 1
ATOM 4305 O O . VAL B 1 230 ? -12.812 -23.641 3.467 1 98.12 230 VAL B O 1
ATOM 4308 N N . LEU B 1 231 ? -13.43 -23.25 1.317 1 98.81 231 LEU B N 1
ATOM 4309 C CA . LEU B 1 231 ? -13.969 -21.938 1.613 1 98.81 231 LEU B CA 1
ATOM 4310 C C . LEU B 1 231 ? -15.492 -21.922 1.469 1 98.81 231 LEU B C 1
ATOM 4312 O O . LEU B 1 231 ? -16.031 -22.547 0.554 1 98.81 231 LEU B O 1
ATOM 4316 N N . ARG B 1 232 ? -16.172 -21.266 2.381 1 98.69 232 ARG B N 1
ATOM 4317 C CA . ARG B 1 232 ? -17.594 -20.984 2.297 1 98.69 232 ARG B CA 1
ATOM 4318 C C . ARG B 1 232 ? -17.859 -19.469 2.285 1 98.69 232 ARG B C 1
ATOM 4320 O O . ARG B 1 232 ? -17.219 -18.719 3.027 1 98.69 232 ARG B O 1
ATOM 4327 N N . TYR B 1 233 ? -18.719 -19.062 1.408 1 98.69 233 TYR B N 1
ATOM 4328 C CA . TYR B 1 233 ? -19.031 -17.641 1.266 1 98.69 233 TYR B CA 1
ATOM 4329 C C . TYR B 1 233 ? -20.375 -17.328 1.913 1 98.69 233 TYR B C 1
ATOM 4331 O O . TYR B 1 233 ? -21.266 -18.172 1.971 1 98.69 233 TYR B O 1
ATOM 4339 N N . SER B 1 234 ? -20.531 -16.125 2.416 1 98.75 234 SER B N 1
ATOM 4340 C CA . SER B 1 234 ? -21.859 -15.633 2.793 1 98.75 234 SER B CA 1
ATOM 4341 C C . SER B 1 234 ? -22.797 -15.586 1.59 1 98.75 234 SER B C 1
ATOM 4343 O O . SER B 1 234 ? -22.344 -15.555 0.444 1 98.75 234 SER B O 1
ATOM 4345 N N . SER B 1 235 ? -24.094 -15.547 1.875 1 98.44 235 SER B N 1
ATOM 4346 C CA . SER B 1 235 ? -25.094 -15.5 0.801 1 98.44 235 SER B CA 1
ATOM 4347 C C . SER B 1 235 ? -24.922 -14.242 -0.045 1 98.44 235 SER B C 1
ATOM 4349 O O . SER B 1 235 ? -25.047 -14.289 -1.27 1 98.44 235 SER B O 1
ATOM 4351 N N . ASP B 1 236 ? -24.594 -13.211 0.583 1 98.38 236 ASP B N 1
ATOM 4352 C CA . ASP B 1 236 ? -24.422 -11.945 -0.126 1 98.38 236 ASP B CA 1
ATOM 4353 C C . ASP B 1 236 ? -23.219 -12 -1.062 1 98.38 236 ASP B C 1
ATOM 4355 O O . ASP B 1 236 ? -23.312 -11.586 -2.221 1 98.38 236 ASP B O 1
ATOM 4359 N N . LEU B 1 237 ? -22.141 -12.484 -0.562 1 98.69 237 LEU B N 1
ATOM 4360 C CA . LEU B 1 237 ? -20.938 -12.57 -1.375 1 98.69 237 LEU B CA 1
ATOM 4361 C C . LEU B 1 237 ? -21.141 -13.539 -2.539 1 98.69 237 LEU B C 1
ATOM 4363 O O . LEU B 1 237 ? -20.734 -13.25 -3.668 1 98.69 237 LEU B O 1
ATOM 4367 N N . ALA B 1 238 ? -21.719 -14.648 -2.225 1 98.5 238 ALA B N 1
ATOM 4368 C CA . ALA B 1 238 ? -22 -15.633 -3.271 1 98.5 238 ALA B CA 1
ATOM 4369 C C . ALA B 1 238 ? -22.859 -15.023 -4.375 1 98.5 238 ALA B C 1
ATOM 4371 O O . ALA B 1 238 ? -22.609 -15.25 -5.562 1 98.5 238 ALA B O 1
ATOM 4372 N N . SER B 1 239 ? -23.844 -14.289 -3.973 1 98.56 239 SER B N 1
ATOM 4373 C CA . SER B 1 239 ? -24.75 -13.656 -4.93 1 98.56 239 SER B CA 1
ATOM 4374 C C . SER B 1 239 ? -24.016 -12.672 -5.828 1 98.56 239 SER B C 1
ATOM 4376 O O . SER B 1 239 ? -24.297 -12.586 -7.023 1 98.56 239 SER B O 1
ATOM 4378 N N . ILE B 1 240 ? -23.109 -11.93 -5.289 1 98.56 240 ILE B N 1
ATOM 4379 C CA . ILE B 1 240 ? -22.328 -10.961 -6.047 1 98.56 240 ILE B CA 1
ATOM 4380 C C . ILE B 1 240 ? -21.5 -11.68 -7.105 1 98.56 240 ILE B C 1
ATOM 4382 O O . ILE B 1 240 ? -21.469 -11.273 -8.266 1 98.56 240 ILE B O 1
ATOM 4386 N N . ILE B 1 241 ? -20.828 -12.727 -6.711 1 98.44 241 ILE B N 1
ATOM 4387 C CA . ILE B 1 241 ? -19.938 -13.469 -7.594 1 98.44 241 ILE B CA 1
ATOM 4388 C C . ILE B 1 241 ? -20.75 -14.148 -8.695 1 98.44 241 ILE B C 1
ATOM 4390 O O . ILE B 1 241 ? -20.375 -14.102 -9.867 1 98.44 241 ILE B O 1
ATOM 4394 N N . GLU B 1 242 ? -21.844 -14.742 -8.328 1 97.38 242 GLU B N 1
ATOM 4395 C CA . GLU B 1 242 ? -22.688 -15.445 -9.281 1 97.38 242 GLU B CA 1
ATOM 4396 C C . GLU B 1 242 ? -23.281 -14.484 -10.305 1 97.38 242 GLU B C 1
ATOM 4398 O O . GLU B 1 242 ? -23.5 -14.859 -11.461 1 97.38 242 GLU B O 1
ATOM 4403 N N . ALA B 1 243 ? -23.484 -13.297 -9.898 1 98 243 ALA B N 1
ATOM 4404 C CA . ALA B 1 243 ? -24.047 -12.281 -10.781 1 98 243 ALA B CA 1
ATOM 4405 C C . ALA B 1 243 ? -22.953 -11.57 -11.57 1 98 243 ALA B C 1
ATOM 4407 O O . ALA B 1 243 ? -23.234 -10.633 -12.328 1 98 243 ALA B O 1
ATOM 4408 N N . ASN B 1 244 ? -21.719 -11.938 -11.375 1 97 244 ASN B N 1
ATOM 4409 C CA . ASN B 1 244 ? -20.578 -11.336 -12.047 1 97 244 ASN B CA 1
ATOM 4410 C C . ASN B 1 244 ? -20.484 -9.836 -11.766 1 97 244 ASN B C 1
ATOM 4412 O O . ASN B 1 244 ? -20.109 -9.062 -12.648 1 97 244 ASN B O 1
ATOM 4416 N N . ARG B 1 245 ? -20.969 -9.461 -10.625 1 97.75 245 ARG B N 1
ATOM 4417 C CA . ARG B 1 245 ? -20.812 -8.062 -10.219 1 97.75 245 ARG B CA 1
ATOM 4418 C C . ARG B 1 245 ? -19.422 -7.812 -9.664 1 97.75 245 ARG B C 1
ATOM 4420 O O . ARG B 1 245 ? -18.828 -8.695 -9.039 1 97.75 245 ARG B O 1
ATOM 4427 N N . GLU B 1 246 ? -18.938 -6.633 -9.797 1 98.12 246 GLU B N 1
ATOM 4428 C CA . GLU B 1 246 ? -17.594 -6.277 -9.336 1 98.12 246 GLU B CA 1
ATOM 4429 C C . GLU B 1 246 ? -17.562 -6.082 -7.824 1 98.12 246 GLU B C 1
ATOM 4431 O O . GLU B 1 246 ? -18.516 -5.555 -7.242 1 98.12 246 GLU B O 1
ATOM 4436 N N . ILE B 1 247 ? -16.516 -6.531 -7.25 1 98.06 247 ILE B N 1
ATOM 4437 C CA . ILE B 1 247 ? -16.188 -6.305 -5.844 1 98.06 247 ILE B CA 1
ATOM 4438 C C . ILE B 1 247 ? -15.055 -5.293 -5.738 1 98.06 247 ILE B C 1
ATOM 4440 O O . ILE B 1 247 ? -14 -5.465 -6.355 1 98.06 247 ILE B O 1
ATOM 4444 N N . GLY B 1 248 ? -15.273 -4.203 -4.949 1 97.31 248 GLY B N 1
ATOM 4445 C CA . GLY B 1 248 ? -14.281 -3.143 -4.844 1 97.31 248 GLY B CA 1
ATOM 4446 C C . GLY B 1 248 ? -12.969 -3.611 -4.254 1 97.31 248 GLY B C 1
ATOM 4447 O O . GLY B 1 248 ? -12.953 -4.402 -3.309 1 97.31 248 GLY B O 1
ATOM 4448 N N . SER B 1 249 ? -11.844 -3.145 -4.871 1 97.56 249 SER B N 1
ATOM 4449 C CA . SER B 1 249 ? -10.531 -3.414 -4.285 1 97.56 249 SER B CA 1
ATOM 4450 C C . SER B 1 249 ? -10.43 -2.857 -2.869 1 97.56 249 SER B C 1
ATOM 4452 O O . SER B 1 249 ? -10.852 -1.729 -2.609 1 97.56 249 SER B O 1
ATOM 4454 N N . GLY B 1 250 ? -9.914 -3.668 -1.942 1 96.69 250 GLY B N 1
ATOM 4455 C CA . GLY B 1 250 ? -9.75 -3.221 -0.568 1 96.69 250 GLY B CA 1
ATOM 4456 C C . GLY B 1 250 ? -11 -3.406 0.27 1 96.69 250 GLY B C 1
ATOM 4457 O O . GLY B 1 250 ? -10.977 -3.193 1.483 1 96.69 250 GLY B O 1
ATOM 4458 N N . SER B 1 251 ? -12.156 -3.754 -0.337 1 97.62 251 SER B N 1
ATOM 4459 C CA . SER B 1 251 ? -13.359 -4.027 0.444 1 97.62 251 SER B CA 1
ATOM 4460 C C . SER B 1 251 ? -13.156 -5.215 1.379 1 97.62 251 SER B C 1
ATOM 4462 O O . SER B 1 251 ? -12.211 -5.992 1.207 1 97.62 251 SER B O 1
ATOM 4464 N N . GLU B 1 252 ? -14.008 -5.32 2.357 1 97.94 252 GLU B N 1
ATOM 4465 C CA . GLU B 1 252 ? -13.914 -6.453 3.275 1 97.94 252 GLU B CA 1
ATOM 4466 C C . GLU B 1 252 ? -14.023 -7.781 2.527 1 97.94 252 GLU B C 1
ATOM 4468 O O . GLU B 1 252 ? -13.266 -8.711 2.805 1 97.94 252 GLU B O 1
ATOM 4473 N N . GLU B 1 253 ? -14.953 -7.828 1.547 1 98.56 253 GLU B N 1
ATOM 4474 C CA . GLU B 1 253 ? -15.156 -9.047 0.765 1 98.56 253 GLU B CA 1
ATOM 4475 C C . GLU B 1 253 ? -13.883 -9.453 0.032 1 98.56 253 GLU B C 1
ATOM 4477 O O . GLU B 1 253 ? -13.469 -10.609 0.097 1 98.56 253 GLU B O 1
ATOM 4482 N N . GLU B 1 254 ? -13.281 -8.523 -0.609 1 98.62 254 GLU B N 1
ATOM 4483 C CA . GLU B 1 254 ? -12.102 -8.812 -1.418 1 98.62 254 GLU B CA 1
ATOM 4484 C C . GLU B 1 254 ? -10.93 -9.234 -0.544 1 98.62 254 GLU B C 1
ATOM 4486 O O . GLU B 1 254 ? -10.234 -10.211 -0.85 1 98.62 254 GLU B O 1
ATOM 4491 N N . VAL B 1 255 ? -10.719 -8.5 0.559 1 98.75 255 VAL B N 1
ATOM 4492 C CA . VAL B 1 255 ? -9.602 -8.812 1.448 1 98.75 255 VAL B CA 1
ATOM 4493 C C . VAL B 1 255 ? -9.805 -10.195 2.064 1 98.75 255 VAL B C 1
ATOM 4495 O O . VAL B 1 255 ? -8.859 -10.977 2.174 1 98.75 255 VAL B O 1
ATOM 4498 N N . GLU B 1 256 ? -11.023 -10.477 2.465 1 98.94 256 GLU B N 1
ATOM 4499 C CA . GLU B 1 256 ? -11.328 -11.773 3.07 1 98.94 256 GLU B CA 1
ATOM 4500 C C . GLU B 1 256 ? -11.117 -12.906 2.072 1 98.94 256 GLU B C 1
ATOM 4502 O O . GLU B 1 256 ? -10.578 -13.961 2.424 1 98.94 256 GLU B O 1
ATOM 4507 N N . LEU B 1 257 ? -11.523 -12.695 0.845 1 98.88 257 LEU B N 1
ATOM 4508 C CA . LEU B 1 257 ? -11.336 -13.719 -0.176 1 98.88 257 LEU B CA 1
ATOM 4509 C C . LEU B 1 257 ? -9.859 -14.078 -0.325 1 98.88 257 LEU B C 1
ATOM 4511 O O . LEU B 1 257 ? -9.5 -15.258 -0.363 1 98.88 257 LEU B O 1
ATOM 4515 N N . ARG B 1 258 ? -9.047 -13.109 -0.364 1 98.81 258 ARG B N 1
ATOM 4516 C CA . ARG B 1 258 ? -7.625 -13.305 -0.645 1 98.81 258 ARG B CA 1
ATOM 4517 C C . ARG B 1 258 ? -6.887 -13.812 0.59 1 98.81 258 ARG B C 1
ATOM 4519 O O . ARG B 1 258 ? -6.156 -14.797 0.52 1 98.81 258 ARG B O 1
ATOM 4526 N N . ALA B 1 259 ? -7.137 -13.172 1.743 1 98.88 259 ALA B N 1
ATOM 4527 C CA . ALA B 1 259 ? -6.445 -13.547 2.973 1 98.88 259 ALA B CA 1
ATOM 4528 C C . ALA B 1 259 ? -6.879 -14.93 3.449 1 98.88 259 ALA B C 1
ATOM 4530 O O . ALA B 1 259 ? -6.051 -15.727 3.898 1 98.88 259 ALA B O 1
ATOM 4531 N N . CYS B 1 260 ? -8.188 -15.211 3.369 1 98.94 260 CYS B N 1
ATOM 4532 C CA . CYS B 1 260 ? -8.672 -16.516 3.803 1 98.94 260 CYS B CA 1
ATOM 4533 C C . CYS B 1 260 ? -8.148 -17.625 2.898 1 98.94 260 CYS B C 1
ATOM 4535 O O . CYS B 1 260 ? -7.918 -18.75 3.352 1 98.94 260 CYS B O 1
ATOM 4537 N N . SER B 1 261 ? -7.938 -17.312 1.616 1 98.88 261 SER B N 1
ATOM 4538 C CA . SER B 1 261 ? -7.336 -18.297 0.714 1 98.88 261 SER B CA 1
ATOM 4539 C C . SER B 1 261 ? -5.922 -18.656 1.151 1 98.88 261 SER B C 1
ATOM 4541 O O . SER B 1 261 ? -5.551 -19.828 1.168 1 98.88 261 SER B O 1
ATOM 4543 N N . ILE B 1 262 ? -5.133 -17.641 1.476 1 98.88 262 ILE B N 1
ATOM 4544 C CA . ILE B 1 262 ? -3.771 -17.875 1.947 1 98.88 262 ILE B CA 1
ATOM 4545 C C . ILE B 1 262 ? -3.803 -18.734 3.219 1 98.88 262 ILE B C 1
ATOM 4547 O O . ILE B 1 262 ? -3.104 -19.734 3.316 1 98.88 262 ILE B O 1
ATOM 4551 N N . TYR B 1 263 ? -4.656 -18.312 4.148 1 98.81 263 TYR B N 1
ATOM 4552 C CA . TYR B 1 263 ? -4.758 -19.016 5.426 1 98.81 263 TYR B CA 1
ATOM 4553 C C . TYR B 1 263 ? -5.188 -20.469 5.227 1 98.81 263 TYR B C 1
ATOM 4555 O O . TYR B 1 263 ? -4.605 -21.375 5.82 1 98.81 263 TYR B O 1
ATOM 4563 N N . ALA B 1 264 ? -6.164 -20.688 4.414 1 98.75 264 ALA B N 1
ATOM 4564 C CA . ALA B 1 264 ? -6.699 -22.016 4.168 1 98.75 264 ALA B CA 1
ATOM 4565 C C . ALA B 1 264 ? -5.633 -22.938 3.592 1 98.75 264 ALA B C 1
ATOM 4567 O O . ALA B 1 264 ? -5.504 -24.094 4.012 1 98.75 264 ALA B O 1
ATOM 4568 N N . VAL B 1 265 ? -4.895 -22.453 2.648 1 98 265 VAL B N 1
ATOM 4569 C CA . VAL B 1 265 ? -3.902 -23.297 1.987 1 98 265 VAL B CA 1
ATOM 4570 C C . VAL B 1 265 ? -2.748 -23.578 2.943 1 98 265 VAL B C 1
ATOM 4572 O O . VAL B 1 265 ? -2.168 -24.672 2.922 1 98 265 VAL B O 1
ATOM 4575 N N . GLU B 1 266 ? -2.393 -22.594 3.805 1 98.06 266 GLU B N 1
ATOM 4576 C CA . GLU B 1 266 ? -1.399 -22.875 4.84 1 98.06 266 GLU B CA 1
ATOM 4577 C C . GLU B 1 266 ? -1.859 -24 5.758 1 98.06 266 GLU B C 1
ATOM 4579 O O . GLU B 1 266 ? -1.062 -24.859 6.145 1 98.06 266 GLU B O 1
ATOM 4584 N N . LYS B 1 267 ? -3.133 -24.016 6.078 1 97.56 267 LYS B N 1
ATOM 4585 C CA . LYS B 1 267 ? -3.68 -25.078 6.914 1 97.56 267 LYS B CA 1
ATOM 4586 C C . LYS B 1 267 ? -3.664 -26.422 6.176 1 97.56 267 LYS B C 1
ATOM 4588 O O . LYS B 1 267 ? -3.367 -27.453 6.77 1 97.56 267 LYS B O 1
ATOM 4593 N N . MET B 1 268 ? -4.012 -26.375 4.945 1 95.81 268 MET B N 1
ATOM 4594 C CA . MET B 1 268 ? -3.951 -27.594 4.129 1 95.81 268 MET B CA 1
ATOM 4595 C C . MET B 1 268 ? -2.531 -28.141 4.078 1 95.81 268 MET B C 1
ATOM 4597 O O . MET B 1 268 ? -2.322 -29.344 4.23 1 95.81 268 MET B O 1
ATOM 4601 N N . ARG B 1 269 ? -1.605 -27.234 3.805 1 95.38 269 ARG B N 1
ATOM 4602 C CA . ARG B 1 269 ? -0.196 -27.594 3.74 1 95.38 269 ARG B CA 1
ATOM 4603 C C . ARG B 1 269 ? 0.252 -28.281 5.031 1 95.38 269 ARG B C 1
ATOM 4605 O O . ARG B 1 269 ? 0.928 -29.312 5 1 95.38 269 ARG B O 1
ATOM 4612 N N . GLU B 1 270 ? -0.122 -27.688 6.172 1 94.94 270 GLU B N 1
ATOM 4613 C CA . GLU B 1 270 ? 0.239 -28.234 7.477 1 94.94 270 GLU B CA 1
ATOM 4614 C C . GLU B 1 270 ? -0.336 -29.641 7.668 1 94.94 270 GLU B C 1
ATOM 4616 O O . GLU B 1 270 ? 0.362 -30.547 8.125 1 94.94 270 GLU B O 1
ATOM 4621 N N . LEU B 1 271 ? -1.556 -29.797 7.332 1 94.06 271 LEU B N 1
ATOM 4622 C CA . LEU B 1 271 ? -2.223 -31.078 7.484 1 94.06 271 LEU B CA 1
ATOM 4623 C C . LEU B 1 271 ? -1.603 -32.125 6.562 1 94.06 271 LEU B C 1
ATOM 4625 O O . LEU B 1 271 ? -1.388 -33.281 6.973 1 94.06 271 LEU B O 1
ATOM 4629 N N . LEU B 1 272 ? -1.354 -31.75 5.359 1 93.19 272 LEU B N 1
ATOM 4630 C CA . LEU B 1 272 ? -0.745 -32.656 4.391 1 93.19 272 LEU B CA 1
ATOM 4631 C C . LEU B 1 272 ? 0.642 -33.094 4.852 1 93.19 272 LEU B C 1
ATOM 4633 O O . LEU B 1 272 ? 1.014 -34.25 4.703 1 93.19 272 LEU B O 1
ATOM 4637 N N . SER B 1 273 ? 1.375 -32.125 5.312 1 92.56 273 SER B N 1
ATOM 4638 C CA . SER B 1 273 ? 2.717 -32.406 5.805 1 92.56 273 SER B CA 1
ATOM 4639 C C . SER B 1 273 ? 2.672 -33.406 6.973 1 92.56 273 SER B C 1
ATOM 4641 O O . SER B 1 273 ? 3.512 -34.281 7.07 1 92.56 273 SER B O 1
ATOM 4643 N N . LYS B 1 274 ? 1.772 -33.188 7.879 1 92.19 274 LYS B N 1
ATOM 4644 C CA . LYS B 1 274 ? 1.609 -34.062 9.031 1 92.19 274 LYS B CA 1
ATOM 4645 C C . LYS B 1 274 ? 1.233 -35.469 8.586 1 92.19 274 LYS B C 1
ATOM 4647 O O . LYS B 1 274 ? 1.755 -36.469 9.117 1 92.19 274 LYS B O 1
ATOM 4652 N N . LYS B 1 275 ? 0.429 -35.656 7.699 1 89.5 275 LYS B N 1
ATOM 4653 C CA . LYS B 1 275 ? -0.079 -36.938 7.242 1 89.5 275 LYS B CA 1
ATOM 4654 C C . LYS B 1 275 ? 0.968 -37.688 6.418 1 89.5 275 LYS B C 1
ATOM 4656 O O . LYS B 1 275 ? 1.112 -38.906 6.543 1 89.5 275 LYS B O 1
ATOM 4661 N N . SER B 1 276 ? 1.615 -36.969 5.566 1 87.56 276 SER B N 1
ATOM 4662 C CA . SER B 1 276 ? 2.549 -37.594 4.648 1 87.56 276 SER B CA 1
ATOM 4663 C C . SER B 1 276 ? 3.92 -37.781 5.289 1 87.56 276 SER B C 1
ATOM 4665 O O . SER B 1 276 ? 4.711 -38.625 4.848 1 87.56 276 SER B O 1
ATOM 4667 N N . GLY B 1 277 ? 4.266 -36.938 6.207 1 88.06 277 GLY B N 1
ATOM 4668 C CA . GLY B 1 277 ? 5.59 -36.938 6.816 1 88.06 277 GLY B CA 1
ATOM 4669 C C . GLY B 1 277 ? 6.625 -36.219 5.992 1 88.06 277 GLY B C 1
ATOM 4670 O O . GLY B 1 277 ? 7.793 -36.125 6.383 1 88.06 277 GLY B O 1
ATOM 4671 N N . ASN B 1 278 ? 6.148 -35.656 4.852 1 88.62 278 ASN B N 1
ATOM 4672 C CA . ASN B 1 278 ? 7.043 -34.938 3.971 1 88.62 278 ASN B CA 1
ATOM 4673 C C . ASN B 1 278 ? 6.738 -33.438 3.99 1 88.62 278 ASN B C 1
ATOM 4675 O O . ASN B 1 278 ? 5.641 -33.031 4.379 1 88.62 278 ASN B O 1
ATOM 4679 N N . GLN B 1 279 ? 7.773 -32.75 3.637 1 89.44 279 GLN B N 1
ATOM 4680 C CA . GLN B 1 279 ? 7.543 -31.312 3.496 1 89.44 279 GLN B CA 1
ATOM 4681 C C . GLN B 1 279 ? 6.688 -31.016 2.268 1 89.44 279 GLN B C 1
ATOM 4683 O O . GLN B 1 279 ? 6.91 -31.578 1.195 1 89.44 279 GLN B O 1
ATOM 4688 N N . VAL B 1 280 ? 5.707 -30.203 2.455 1 92.19 280 VAL B N 1
ATOM 4689 C CA . VAL B 1 280 ? 4.844 -29.734 1.382 1 92.19 280 VAL B CA 1
ATOM 4690 C C . VAL B 1 280 ? 5.016 -28.219 1.215 1 92.19 280 VAL B C 1
ATOM 4692 O O . VAL B 1 280 ? 5.023 -27.484 2.199 1 92.19 280 VAL B O 1
ATOM 4695 N N . LEU B 1 281 ? 5.234 -27.797 -0.008 1 94.19 281 LEU B N 1
ATOM 4696 C CA . LEU B 1 281 ? 5.422 -26.375 -0.279 1 94.19 281 LEU B CA 1
ATOM 4697 C C . LEU B 1 281 ? 4.121 -25.734 -0.744 1 94.19 281 LEU B C 1
ATOM 4699 O O . LEU B 1 281 ? 3.385 -26.328 -1.542 1 94.19 281 LEU B O 1
ATOM 4703 N N . SER B 1 282 ? 3.828 -24.516 -0.22 1 95.56 282 SER B N 1
ATOM 4704 C CA . SER B 1 282 ? 2.643 -23.781 -0.654 1 95.56 282 SER B CA 1
ATOM 4705 C C . SER B 1 282 ? 2.707 -23.469 -2.143 1 95.56 282 SER B C 1
ATOM 4707 O O . SER B 1 282 ? 1.68 -23.438 -2.822 1 95.56 282 SER B O 1
ATOM 4709 N N . VAL B 1 283 ? 3.914 -23.25 -2.676 1 94.88 283 VAL B N 1
ATOM 4710 C CA . VAL B 1 283 ? 4.102 -22.953 -4.09 1 94.88 283 VAL B CA 1
ATOM 4711 C C . VAL B 1 283 ? 3.574 -24.109 -4.938 1 94.88 283 VAL B C 1
ATOM 4713 O O . VAL B 1 283 ? 2.965 -23.891 -5.988 1 94.88 283 VAL B O 1
ATOM 4716 N N . GLU B 1 284 ? 3.777 -25.297 -4.477 1 92.88 284 GLU B N 1
ATOM 4717 C CA . GLU B 1 284 ? 3.299 -26.469 -5.188 1 92.88 284 GLU B CA 1
ATOM 4718 C C . GLU B 1 284 ? 1.779 -26.594 -5.109 1 92.88 284 GLU B C 1
ATOM 4720 O O . GLU B 1 284 ? 1.126 -26.938 -6.098 1 92.88 284 GLU B O 1
ATOM 4725 N N . LEU B 1 285 ? 1.255 -26.359 -3.936 1 94 285 LEU B N 1
ATOM 4726 C CA . LEU B 1 285 ? -0.194 -26.375 -3.771 1 94 285 LEU B CA 1
ATOM 4727 C C . LEU B 1 285 ? -0.854 -25.312 -4.645 1 94 285 LEU B C 1
ATOM 4729 O O . LEU B 1 285 ? -1.917 -25.547 -5.223 1 94 285 LEU B O 1
ATOM 4733 N N . ASP B 1 286 ? -0.222 -24.172 -4.676 1 95.81 286 ASP B N 1
ATOM 4734 C CA . ASP B 1 286 ? -0.759 -23.078 -5.496 1 95.81 286 ASP B CA 1
ATOM 4735 C C . ASP B 1 286 ? -0.84 -23.5 -6.965 1 95.81 286 ASP B C 1
ATOM 4737 O O . ASP B 1 286 ? -1.851 -23.266 -7.629 1 95.81 286 ASP B O 1
ATOM 4741 N N . LEU B 1 287 ? 0.261 -24.031 -7.449 1 92.94 287 LEU B N 1
ATOM 4742 C CA . LEU B 1 287 ? 0.319 -24.453 -8.844 1 92.94 287 LEU B CA 1
ATOM 4743 C C . LEU B 1 287 ? -0.747 -25.5 -9.141 1 92.94 287 LEU B C 1
ATOM 4745 O O . LEU B 1 287 ? -1.373 -25.469 -10.203 1 92.94 287 LEU B O 1
ATOM 4749 N N . TRP B 1 288 ? -0.902 -26.359 -8.266 1 91.31 288 TRP B N 1
ATOM 4750 C CA . TRP B 1 288 ? -1.914 -27.406 -8.422 1 91.31 288 TRP B CA 1
ATOM 4751 C C . TRP B 1 288 ? -3.316 -26.797 -8.43 1 91.31 288 TRP B C 1
ATOM 4753 O O . TRP B 1 288 ? -4.109 -27.078 -9.328 1 91.31 288 TRP B O 1
ATOM 4763 N N . LEU B 1 289 ? -3.646 -26.047 -7.422 1 93.62 289 LEU B N 1
ATOM 4764 C CA . LEU B 1 289 ? -4.969 -25.438 -7.301 1 93.62 289 LEU B CA 1
ATOM 4765 C C . LEU B 1 289 ? -5.27 -24.547 -8.508 1 93.62 289 LEU B C 1
ATOM 4767 O O . LEU B 1 289 ? -6.371 -24.609 -9.062 1 93.62 289 LEU B O 1
ATOM 4771 N N . TRP B 1 290 ? -4.316 -23.781 -8.898 1 92.56 290 TRP B N 1
ATOM 4772 C CA . TRP B 1 290 ? -4.5 -22.875 -10.031 1 92.56 290 TRP B CA 1
ATOM 4773 C C . TRP B 1 290 ? -4.715 -23.656 -11.32 1 92.56 290 TRP B C 1
ATOM 4775 O O . TRP B 1 290 ? -5.613 -23.344 -12.102 1 92.56 290 TRP B O 1
ATOM 4785 N N . SER B 1 291 ? -3.875 -24.672 -11.547 1 89.25 291 SER B N 1
ATOM 4786 C CA . SER B 1 291 ? -3.994 -25.484 -12.742 1 89.25 291 SER B CA 1
ATOM 4787 C C . SER B 1 291 ? -5.344 -26.203 -12.797 1 89.25 291 SER B C 1
ATOM 4789 O O . SER B 1 291 ? -5.93 -26.344 -13.875 1 89.25 291 SER B O 1
ATOM 4791 N N . PHE B 1 292 ? -5.762 -26.625 -11.68 1 87.12 292 PHE B N 1
ATOM 4792 C CA . PHE B 1 292 ? -7.082 -27.25 -11.578 1 87.12 292 PHE B CA 1
ATOM 4793 C C . PHE B 1 292 ? -8.172 -26.25 -11.945 1 87.12 292 PHE B C 1
ATOM 4795 O O . PHE B 1 292 ? -9.102 -26.578 -12.688 1 87.12 292 PHE B O 1
ATOM 4802 N N . GLY B 1 293 ? -8.078 -25.078 -11.484 1 90.94 293 GLY B N 1
ATOM 4803 C CA . GLY B 1 293 ? -9.086 -24.047 -11.695 1 90.94 293 GLY B CA 1
ATOM 4804 C C . GLY B 1 293 ? -9.227 -23.625 -13.141 1 90.94 293 GLY B C 1
ATOM 4805 O O . GLY B 1 293 ? -10.336 -23.453 -13.641 1 90.94 293 GLY B O 1
ATOM 4806 N N . ILE B 1 294 ? -8.102 -23.469 -13.812 1 89 294 ILE B N 1
ATOM 4807 C CA . ILE B 1 294 ? -8.156 -22.938 -15.164 1 89 294 ILE B CA 1
ATOM 4808 C C . ILE B 1 294 ? -8.695 -24 -16.125 1 89 294 ILE B C 1
ATOM 4810 O O . ILE B 1 294 ? -9.07 -23.688 -17.25 1 89 294 ILE B O 1
ATOM 4814 N N . GLN B 1 295 ? -8.766 -25.203 -15.656 1 87.12 295 GLN B N 1
ATOM 4815 C CA . GLN B 1 295 ? -9.32 -26.281 -16.469 1 87.12 295 GLN B CA 1
ATOM 4816 C C . GLN B 1 295 ? -10.82 -26.422 -16.25 1 87.12 295 GLN B C 1
ATOM 4818 O O . GLN B 1 295 ? -11.5 -27.109 -17.016 1 87.12 295 GLN B O 1
ATOM 4823 N N . CYS B 1 296 ? -11.305 -25.75 -15.281 1 87.25 296 CYS B N 1
ATOM 4824 C CA . CYS B 1 296 ? -12.734 -25.766 -14.984 1 87.25 296 CYS B CA 1
ATOM 4825 C C . CYS B 1 296 ? -13.445 -24.578 -15.617 1 87.25 296 CYS B C 1
ATOM 4827 O O . CYS B 1 296 ? -13.57 -23.531 -15 1 87.25 296 CYS B O 1
ATOM 4829 N N . GLN B 1 297 ? -14.055 -24.75 -16.688 1 81.44 297 GLN B N 1
ATOM 4830 C CA . GLN B 1 297 ? -14.664 -23.688 -17.469 1 81.44 297 GLN B CA 1
ATOM 4831 C C . GLN B 1 297 ? -15.797 -23.016 -16.703 1 81.44 297 GLN B C 1
ATOM 4833 O O . GL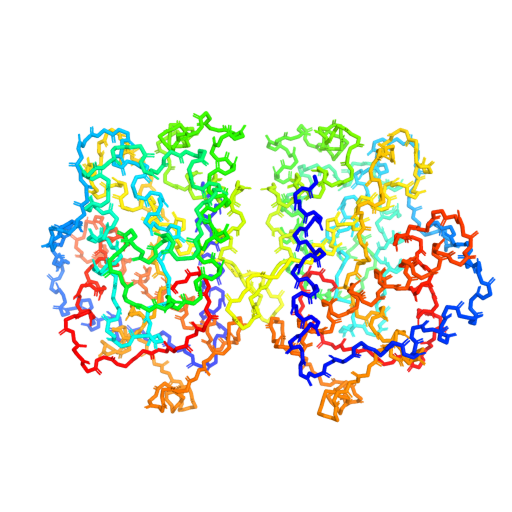N B 1 297 ? -16.078 -21.828 -16.891 1 81.44 297 GLN B O 1
ATOM 4838 N N . SER B 1 298 ? -16.391 -23.719 -15.875 1 86.25 298 SER B N 1
ATOM 4839 C CA . SER B 1 298 ? -17.562 -23.203 -15.18 1 86.25 298 SER B CA 1
ATOM 4840 C C . SER B 1 298 ? -17.188 -22.531 -13.867 1 86.25 298 SER B C 1
ATOM 4842 O O . SER B 1 298 ? -18.047 -22.094 -13.109 1 86.25 298 SER B O 1
ATOM 4844 N N . LEU B 1 299 ? -15.938 -22.438 -13.672 1 92.06 299 LEU B N 1
ATOM 4845 C CA . LEU B 1 299 ? -15.492 -21.859 -12.406 1 92.06 299 LEU B CA 1
ATOM 4846 C C . LEU B 1 299 ? -15.859 -20.391 -12.312 1 92.06 299 LEU B C 1
ATOM 4848 O O . LEU B 1 299 ? -15.438 -19.578 -13.156 1 92.06 299 LEU B O 1
ATOM 4852 N N . GLN B 1 300 ? -16.672 -20.016 -11.344 1 94.56 300 GLN B N 1
ATOM 4853 C CA . GLN B 1 300 ? -17.031 -18.609 -11.109 1 94.56 300 GLN B CA 1
ATOM 4854 C C . GLN B 1 300 ? -16.109 -17.969 -10.078 1 94.56 300 GLN B C 1
ATOM 4856 O O . GLN B 1 300 ? -15.914 -18.516 -8.992 1 94.56 300 GLN B O 1
ATOM 4861 N N . HIS B 1 301 ? -15.539 -16.891 -10.469 1 97.12 301 HIS B N 1
ATOM 4862 C CA . HIS B 1 301 ? -14.625 -16.219 -9.562 1 97.12 301 HIS B CA 1
ATOM 4863 C C . HIS B 1 301 ? -15.023 -14.758 -9.359 1 97.12 301 HIS B C 1
ATOM 4865 O O . HIS B 1 301 ? -15.836 -14.227 -10.117 1 97.12 301 HIS B O 1
ATOM 4871 N N . HIS B 1 302 ? -14.523 -14.156 -8.297 1 98.38 302 HIS B N 1
ATOM 4872 C CA . HIS B 1 302 ? -14.82 -12.742 -8.055 1 98.38 302 HIS B CA 1
ATOM 4873 C C . HIS B 1 302 ? -14.133 -11.852 -9.078 1 98.38 302 HIS B C 1
ATOM 4875 O O . HIS B 1 302 ? -13.141 -12.258 -9.695 1 98.38 302 HIS B O 1
ATOM 4881 N N . ARG B 1 303 ? -14.711 -10.75 -9.297 1 98.19 303 ARG B N 1
ATOM 4882 C CA . ARG B 1 303 ? -14.203 -9.758 -10.234 1 98.19 303 ARG B CA 1
ATOM 4883 C C . ARG B 1 303 ? -13.828 -8.469 -9.516 1 98.19 303 ARG B C 1
ATOM 4885 O O . ARG B 1 303 ? -14.688 -7.812 -8.922 1 98.19 303 ARG B O 1
ATOM 4892 N N . THR B 1 304 ? -12.547 -8.172 -9.492 1 98.31 304 THR B N 1
ATOM 4893 C CA . THR B 1 304 ? -12.039 -6.949 -8.875 1 98.31 304 THR B CA 1
ATOM 4894 C C . THR B 1 304 ? -11.055 -6.242 -9.805 1 98.31 304 THR B C 1
ATOM 4896 O O . THR B 1 304 ? -10.07 -6.836 -10.242 1 98.31 304 THR B O 1
ATOM 4899 N N . LEU B 1 305 ? -11.359 -4.961 -10.133 1 98 305 LEU B N 1
ATOM 4900 C CA . LEU B 1 305 ? -10.422 -4.168 -10.922 1 98 305 LEU B CA 1
ATOM 4901 C C . LEU B 1 305 ? -9.227 -3.74 -10.07 1 98 305 LEU B C 1
ATOM 4903 O O . LEU B 1 305 ? -9.352 -2.863 -9.211 1 98 305 LEU B O 1
ATOM 4907 N N . SER B 1 306 ? -8.094 -4.402 -10.289 1 97.75 306 SER B N 1
ATOM 4908 C CA . SER B 1 306 ? -6.895 -4.129 -9.5 1 97.75 306 SER B CA 1
ATOM 4909 C C . SER B 1 306 ? -5.629 -4.441 -10.297 1 97.75 306 SER B C 1
ATOM 4911 O O . SER B 1 306 ? -5.688 -5.121 -11.32 1 97.75 306 SER B O 1
ATOM 4913 N N . ILE B 1 307 ? -4.559 -4 -9.805 1 98.44 307 ILE B N 1
ATOM 4914 C CA . ILE B 1 307 ? -3.283 -4.254 -10.469 1 98.44 307 ILE B CA 1
ATOM 4915 C C . ILE B 1 307 ? -2.533 -5.367 -9.742 1 98.44 307 ILE B C 1
ATOM 4917 O O . ILE B 1 307 ? -1.398 -5.695 -10.094 1 98.44 307 ILE B O 1
ATOM 4921 N N . TYR B 1 308 ? -3.154 -5.926 -8.773 1 98.5 308 TYR B N 1
ATOM 4922 C CA . TYR B 1 308 ? -2.377 -6.762 -7.867 1 98.5 308 TYR B CA 1
ATOM 4923 C C . TYR B 1 308 ? -2.553 -8.234 -8.203 1 98.5 308 TYR B C 1
ATOM 4925 O O . TYR B 1 308 ? -1.797 -9.086 -7.719 1 98.5 308 TYR B O 1
ATOM 4933 N N . TYR B 1 309 ? -3.6 -8.531 -9.016 1 97.25 309 TYR B N 1
ATOM 4934 C CA . TYR B 1 309 ? -3.789 -9.938 -9.352 1 97.25 309 TYR B CA 1
ATOM 4935 C C . TYR B 1 309 ? -4.676 -10.086 -10.586 1 97.25 309 TYR B C 1
ATOM 4937 O O . TYR B 1 309 ? -5.43 -9.172 -10.93 1 97.25 309 TYR B O 1
#

Radius of gyration: 24.61 Å; Cα contacts (8 Å, |Δi|>4): 1114; chains: 2; bounding box: 48×77×63 Å